Protein AF-A0A6C0I734-F1 (afdb_monomer)

pLDDT: mean 92.14, std 13.24, range [34.75, 98.94]

Sequence (461 aa):
MLVQGLLLLSFVYSVSAAFVYTEEALLDQVTELPGLQNSLSYNQFSGYIQLPGTKKNIHYWLVEAEQDADLKPLVFWTNGGPGCSGLIGFLTEQGPFRPTADGDIQLNPYAWNKVANMVFLEQPVGVGFSYSDVEDDYKIGDDQAAKDNLATIQGLIQKFPHFAKSNLYITSESYGGHYMPTLANEIVNYNDLEKDASLKLNFKGFAVGNPYTDYYSGVGAEMETYWGKQLLPKPLWDTYVANGCLNVEQQLNNSVCSTLILNFMRKIGNLNPYALDYPVCLSKQQMTMRNYIKSEQLLNDTLDIPYEPCEDEYSSNYLNRADVKAALHVHDDIVWEECSRTTKYELKDKMLPMEKYYKILLNSKTHPDMRILVYSGDDDSVCGTIGTQRWIYDLGFPLVQDWETWYVDGQTAGYISKFKTPFSGKSRFTFMTVHGAGHEVPTYKPKEALDLFEKYLSNTI

Mean predicted aligned error: 5.94 Å

Nearest PDB structures (foldseek):
  4cib-assembly1_A-2  TM=8.730E-01  e=5.732E-41  Homo sapiens
  6wia-assembly1_A-2  TM=8.635E-01  e=2.292E-41  Homo sapiens
  1ivy-assembly1_B  TM=8.157E-01  e=3.386E-40  Homo sapiens
  1cpy-assembly1_A  TM=7.779E-01  e=1.319E-27  Saccharomyces cerevisiae
  1ysc-assembly1_A  TM=7.672E-01  e=6.634E-28  Saccharomyces cerevisiae

Secondary structure (DSSP, 8-state):
---PPP------------PPPPHHHHHTB----TTB-SPPSS-EEEEEEEPTTSSEEEEEEEE--SS-GGGSPEEEEE--TTTB-HHHIIIIISSSEEE-TTS-EEE-TT-GGGTSEEEEE--STTSTT-EES-GGGGEE-HHHHHHHHHHHHHHHHHHSGGGGGSPEEEEEETTHHHHHHHHHHHHHHHHHH---TTTS--EEEEEEES---SHIIIIIHHHHHHHHTT-S-HHHHHHHHHTTTTSHHHHHH-HHHHHHHHHHHHHH-S--TT-TTSPPPPPHHHHHHHHHHHHTT-----------TTHHHHHHHHHTSHHHHHHTT--TT----SB-SS-EE-TTGGGS--HHHHHHHHT-SS-TT-EEEEEEETT-STT-HHHHHHHHHHT-PPEEEEEEEEEETTEEEEEEEEE--TT-SS--EEEEEETT--SSHHHHSHHHHHHHHHHHHHT--

Organism: NCBI:txid1070528

Solvent-accessible surface area (backbone atoms only — not comparable to full-atom values): 24317 Å² total; per-residue (Å²): 140,84,85,83,81,85,82,82,81,78,81,78,78,79,74,75,75,78,77,80,76,38,74,70,41,60,74,22,49,40,85,60,60,75,53,52,86,69,87,76,84,49,60,36,33,19,34,71,40,69,40,86,99,60,62,40,28,35,28,38,43,36,36,41,12,59,62,64,42,91,79,28,34,39,34,37,36,31,38,17,76,80,28,16,17,6,59,50,43,32,37,55,35,36,27,58,37,32,46,34,92,89,58,33,38,42,79,39,95,45,22,49,29,68,71,19,23,35,34,28,30,17,44,47,46,31,5,34,81,6,35,54,92,45,79,71,68,24,60,41,42,67,75,56,44,21,51,53,50,52,46,43,53,53,47,48,33,68,42,43,59,85,52,52,76,25,49,27,36,44,34,28,24,34,39,15,29,48,51,50,45,48,28,52,50,47,52,51,51,48,45,72,69,51,80,55,75,88,76,38,72,45,65,41,37,37,41,29,30,17,31,32,35,32,54,45,12,23,67,50,14,23,57,50,36,39,47,75,70,65,56,54,61,64,75,60,51,53,52,41,54,75,68,44,40,86,36,66,70,37,40,76,74,32,70,67,36,50,52,48,51,58,48,49,61,66,61,59,56,94,57,33,55,46,24,60,91,48,82,61,66,66,53,74,68,57,46,52,52,51,50,54,54,42,74,69,69,78,62,88,89,87,76,89,64,86,65,71,63,50,42,68,59,25,38,45,58,40,60,57,32,70,69,38,23,56,42,38,61,46,68,84,85,59,74,54,41,68,56,32,85,67,35,43,67,47,70,68,53,68,63,47,67,37,65,64,40,53,53,51,58,51,63,32,77,89,49,52,76,41,33,41,39,40,34,22,14,68,31,13,22,55,26,4,43,68,19,47,49,51,58,60,61,69,69,66,58,52,74,79,40,75,72,38,79,41,66,54,98,88,40,79,38,28,34,38,31,31,26,53,39,63,78,36,100,54,65,36,40,37,41,35,40,33,59,76,7,14,44,60,32,32,39,58,32,30,64,60,39,36,54,52,50,50,26,56,76,72,69,69,111

Foldseek 3Di:
DDDDDDDDDDPPPPPPPPDDFDPLQVVQWQCDFPQDPDDAQWTKGWDWQQQPPFQKTKIKIKTAASPPSLAAAEEEEEEPPPFFFLCCCQAQFANQWHFDPVLHIDGDPLHLSNGHTYMTIRDDAQRFLIHGPDLCSLEDELLVRLVRVVSVVLSVCVSVVSNLQHAYEYEYEENVLSNFLNNLLVLVVCQVPDPPPSSRHNYQAYEYELYLQAPCLFLLQLVVLCVVVVQDDPVLVVQLVVQVVNDPVSCVPPVSNVVSSVVSVVSSPPADLQFRVDDADDDPVRVVVVVVVVVVVPDDDPDPQPADHPSQVSSQVNCLDQVNCVSSVGDNPDRGDRGGPSRDYDPVNSRDGNLVSVLVSLQDLPNQSHAYEYEYECRHSRSHPVSVVVSVVVNPFAWPAPFDFDDDPNDGQWTKTFGDTPNYPGTRYMYTYGYSAGRSRSNRPVNSVSVVSNCVSVVVD

InterPro domains:
  IPR001563 Peptidase S10, serine carboxypeptidase [PF00450] (34-459)
  IPR001563 Peptidase S10, serine carboxypeptidase [PR00724] (108-120)
  IPR001563 Peptidase S10, serine carboxypeptidase [PR00724] (121-131)
  IPR001563 Peptidase S10, serine carboxypeptidase [PR00724] (156-181)
  IPR001563 Peptidase S10, serine carboxypeptidase [PR00724] (429-442)
  IPR001563 Peptidase S10, serine carboxypeptidase [PTHR11802] (31-446)
  IPR018202 Serine carboxypeptidase, serine active site [PS00131] (170-177)
  IPR029058 Alpha/Beta hydrolase fold [G3DSA:3.40.50.1820] (20-461)
  IPR029058 Alpha/Beta hydrolase fold [SSF53474] (30-460)

Radius of gyration: 23.58 Å; Cα contacts (8 Å, |Δi|>4): 906; chains: 1; bounding box: 50×63×88 Å

Structure (mmCIF, N/CA/C/O backbone):
data_AF-A0A6C0I734-F1
#
_entry.id   AF-A0A6C0I734-F1
#
loop_
_atom_site.group_PDB
_atom_site.id
_atom_site.type_symbol
_atom_site.label_atom_id
_atom_site.label_alt_id
_atom_site.label_comp_id
_atom_site.label_asym_id
_atom_site.label_entity_id
_atom_site.label_seq_id
_atom_site.pdbx_PDB_ins_code
_atom_site.Cartn_x
_atom_site.Cartn_y
_atom_site.Cartn_z
_atom_site.occupancy
_atom_site.B_iso_or_equiv
_atom_site.auth_seq_id
_atom_site.auth_comp_id
_atom_site.auth_asym_id
_atom_site.auth_atom_id
_atom_site.pdbx_PDB_model_num
ATOM 1 N N . MET A 1 1 ? 8.897 -43.564 57.608 1.00 38.6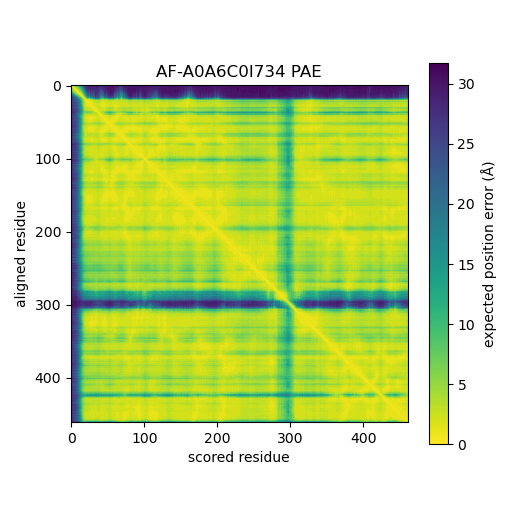6 1 MET A N 1
ATOM 2 C CA . MET A 1 1 ? 7.721 -42.680 57.456 1.00 38.66 1 MET A CA 1
ATOM 3 C C . MET A 1 1 ? 8.112 -41.542 56.530 1.00 38.66 1 MET A C 1
ATOM 5 O O . MET A 1 1 ? 8.775 -40.618 56.972 1.00 38.66 1 MET A O 1
ATOM 9 N N . LEU A 1 2 ? 7.799 -41.667 55.241 1.00 34.75 2 LEU A N 1
ATOM 10 C CA . LEU A 1 2 ? 8.012 -40.629 54.229 1.00 34.75 2 LEU A CA 1
ATOM 11 C C . LEU A 1 2 ? 6.636 -40.049 53.897 1.00 34.75 2 LEU A C 1
ATOM 13 O O . LEU A 1 2 ? 5.753 -40.780 53.458 1.00 34.75 2 LEU A O 1
ATOM 17 N N . VAL A 1 3 ? 6.449 -38.766 54.193 1.00 37.22 3 VAL A N 1
ATOM 18 C CA . VAL A 1 3 ? 5.222 -38.015 53.912 1.00 37.22 3 VAL A CA 1
ATOM 19 C C . VAL A 1 3 ? 5.320 -37.504 52.475 1.00 37.22 3 VAL A C 1
ATOM 21 O O . VAL A 1 3 ? 6.173 -36.674 52.179 1.00 37.22 3 VAL A O 1
ATOM 24 N N . GLN A 1 4 ? 4.479 -38.019 51.577 1.00 40.00 4 GLN A N 1
ATOM 25 C CA . GLN A 1 4 ? 4.274 -37.447 50.244 1.00 40.00 4 GLN A CA 1
ATOM 26 C C . GLN A 1 4 ? 3.215 -36.344 50.339 1.00 40.00 4 GLN A C 1
ATOM 28 O O . GLN A 1 4 ? 2.065 -36.609 50.683 1.00 40.00 4 GLN A O 1
ATOM 33 N N . GLY A 1 5 ? 3.616 -35.105 50.054 1.00 41.44 5 GLY A N 1
ATOM 34 C CA . GLY A 1 5 ? 2.700 -33.983 49.868 1.00 41.44 5 GLY A CA 1
ATOM 35 C C . GLY A 1 5 ? 2.094 -34.017 48.466 1.00 41.44 5 GLY A C 1
ATOM 36 O O . GLY A 1 5 ? 2.828 -34.049 47.480 1.00 41.44 5 GLY A O 1
ATOM 37 N N . LEU A 1 6 ? 0.762 -34.006 48.379 1.00 37.44 6 LEU A N 1
ATOM 38 C CA . LEU A 1 6 ? 0.040 -33.756 47.133 1.00 37.44 6 LEU A CA 1
ATOM 39 C C . LEU A 1 6 ? 0.101 -32.257 46.803 1.00 37.44 6 LEU A C 1
ATOM 41 O O . LEU A 1 6 ? -0.435 -31.431 47.540 1.00 37.44 6 LEU A O 1
ATOM 45 N N . LEU A 1 7 ? 0.719 -31.921 45.672 1.00 38.50 7 LEU A N 1
ATOM 46 C CA . LEU A 1 7 ? 0.584 -30.624 45.011 1.00 38.50 7 LEU A CA 1
ATOM 47 C C . LEU A 1 7 ? -0.707 -30.631 44.179 1.00 38.50 7 LEU A C 1
ATOM 49 O O . LEU A 1 7 ? -0.804 -31.331 43.174 1.00 38.50 7 LEU A O 1
ATOM 53 N N . LEU A 1 8 ? -1.701 -29.857 44.614 1.00 37.25 8 LEU A N 1
ATOM 54 C CA . LEU A 1 8 ? -2.894 -29.532 43.832 1.00 37.25 8 LEU A CA 1
ATOM 55 C C . LEU A 1 8 ? -2.518 -28.483 42.775 1.00 37.25 8 LEU A C 1
ATOM 57 O O . LEU A 1 8 ? -2.374 -27.303 43.085 1.00 37.25 8 LEU A O 1
ATOM 61 N N . LEU A 1 9 ? -2.346 -28.922 41.527 1.00 40.00 9 LEU A N 1
ATOM 62 C CA . LEU A 1 9 ? -2.275 -28.046 40.357 1.00 40.00 9 LEU A CA 1
ATOM 63 C C . LEU A 1 9 ? -3.680 -27.513 40.050 1.00 40.00 9 LEU A C 1
ATOM 65 O O . LEU A 1 9 ? -4.514 -28.209 39.474 1.00 40.00 9 LEU A O 1
ATOM 69 N N . SER A 1 10 ? -3.950 -26.274 40.454 1.00 36.06 10 SER A N 1
ATOM 70 C CA . SER A 1 10 ? -5.124 -25.525 40.009 1.00 36.06 10 SER A CA 1
ATOM 71 C C . SER A 1 10 ? -4.930 -25.097 38.550 1.00 36.06 10 SER A C 1
ATOM 73 O O . SER A 1 10 ? -4.195 -24.148 38.276 1.00 36.06 10 SER A O 1
ATOM 75 N N . PHE A 1 11 ? -5.583 -25.789 37.613 1.00 36.59 11 PHE A N 1
ATOM 76 C CA . PHE A 1 11 ? -5.737 -25.300 36.243 1.00 36.59 11 PHE A CA 1
ATOM 77 C C . PHE A 1 11 ? -6.728 -24.134 36.265 1.00 36.59 11 PHE A C 1
ATOM 79 O O . PHE A 1 11 ? -7.938 -24.331 36.370 1.00 36.59 11 PHE A O 1
ATOM 86 N N . VAL A 1 12 ? -6.209 -22.909 36.205 1.00 38.62 12 VAL A N 1
ATOM 87 C CA . VAL A 1 12 ? -7.024 -21.736 35.891 1.00 38.62 12 VAL A CA 1
ATOM 88 C C . VAL A 1 12 ? -7.250 -21.771 34.385 1.00 38.62 12 VAL A C 1
ATOM 90 O O . VAL A 1 12 ? -6.373 -21.398 33.613 1.00 38.62 12 VAL A O 1
ATOM 93 N N . TYR A 1 13 ? -8.412 -22.263 33.961 1.00 35.44 13 TYR A N 1
ATOM 94 C CA . TYR A 1 13 ? -8.896 -22.002 32.612 1.00 35.44 13 TYR A CA 1
ATOM 95 C C . TYR A 1 13 ? -9.220 -20.509 32.533 1.00 35.44 13 TYR A C 1
ATOM 97 O O . TYR A 1 13 ? -10.208 -20.052 33.109 1.00 35.44 13 TYR A O 1
ATOM 105 N N . SER A 1 14 ? -8.368 -19.731 31.864 1.00 36.34 14 SER A N 1
ATOM 106 C CA . SER A 1 14 ? -8.743 -18.394 31.418 1.00 36.34 14 SER A CA 1
ATOM 107 C C . SER A 1 14 ? -9.832 -18.564 30.364 1.00 36.34 14 SER A C 1
ATOM 109 O O . SER A 1 14 ? -9.554 -18.895 29.213 1.00 36.34 14 SER A O 1
ATOM 111 N N . VAL A 1 15 ? -11.086 -18.391 30.768 1.00 39.03 15 VAL A N 1
ATOM 112 C CA . VAL A 1 15 ? -12.175 -18.176 29.820 1.00 39.03 15 VAL A CA 1
ATOM 113 C C . VAL A 1 15 ? -11.885 -16.818 29.192 1.00 39.03 15 VAL A C 1
ATOM 115 O O . VAL A 1 15 ? -12.089 -15.793 29.841 1.00 39.03 15 VAL A O 1
ATOM 118 N N . SER A 1 16 ? -11.312 -16.809 27.983 1.00 42.66 16 SER A N 1
ATOM 119 C CA . SER A 1 16 ? -11.291 -15.596 27.169 1.00 42.66 16 SER A CA 1
ATOM 120 C C . SER A 1 16 ? -12.747 -15.177 27.020 1.00 42.66 16 SER A C 1
ATOM 122 O O . SER A 1 16 ? -13.571 -15.958 26.535 1.00 42.66 16 SER A O 1
ATOM 124 N N . ALA A 1 17 ? -13.101 -14.015 27.560 1.00 47.41 17 ALA A N 1
ATOM 125 C CA . ALA A 1 17 ? -14.420 -13.463 27.335 1.00 47.41 17 ALA A CA 1
ATOM 126 C C . ALA A 1 17 ? -14.483 -13.136 25.845 1.00 47.41 17 ALA A C 1
ATOM 128 O O . ALA A 1 17 ? -13.879 -12.155 25.425 1.00 47.41 17 ALA A O 1
ATOM 129 N N . ALA A 1 18 ? -15.159 -13.982 25.064 1.00 63.00 18 ALA A N 1
ATOM 130 C CA . ALA A 1 18 ? -15.467 -13.674 23.678 1.00 63.00 18 ALA A CA 1
ATOM 131 C C . ALA A 1 18 ? -16.141 -12.297 23.663 1.00 63.00 18 ALA A C 1
ATOM 133 O O . ALA A 1 18 ? -17.184 -12.096 24.295 1.00 63.00 18 ALA A O 1
ATOM 134 N N . PHE A 1 19 ? -15.478 -11.327 23.047 1.00 75.62 19 PHE A N 1
ATOM 135 C CA . PHE A 1 19 ? -16.025 -9.997 22.855 1.00 75.62 19 PHE A CA 1
ATOM 136 C C . PHE A 1 19 ? -17.285 -10.098 21.991 1.00 75.62 19 PHE A C 1
ATOM 138 O O . PHE A 1 19 ? -17.459 -11.021 21.197 1.00 75.62 19 PHE A O 1
ATOM 145 N N . VAL A 1 20 ? -18.202 -9.156 22.185 1.00 85.25 20 VAL A N 1
ATOM 146 C CA . VAL A 1 20 ? -19.471 -9.129 21.456 1.00 85.25 20 VAL A CA 1
ATOM 147 C C . VAL A 1 20 ? -19.349 -8.108 20.331 1.00 85.25 20 VAL A C 1
ATOM 149 O O . VAL A 1 20 ? -19.023 -6.946 20.583 1.00 85.25 20 VAL A O 1
ATOM 152 N N . TYR A 1 21 ? -19.597 -8.545 19.097 1.00 94.31 21 TYR A N 1
ATOM 153 C CA . TYR A 1 21 ? -19.709 -7.660 17.938 1.00 94.31 21 TYR A CA 1
ATOM 154 C C . TYR A 1 21 ? -20.909 -6.718 18.087 1.00 94.31 21 TYR A C 1
ATOM 156 O O . TYR A 1 21 ? -21.918 -7.066 18.703 1.00 94.31 21 TYR A O 1
ATOM 164 N N . THR A 1 22 ? -20.813 -5.518 17.517 1.00 96.00 22 THR A N 1
ATOM 165 C CA . THR A 1 22 ? -21.976 -4.626 17.421 1.00 96.00 22 THR A CA 1
ATOM 166 C C . THR A 1 22 ? -23.010 -5.215 16.460 1.00 96.00 22 THR A C 1
ATOM 168 O O . THR A 1 22 ? -22.676 -6.036 15.605 1.00 96.00 22 THR A O 1
ATOM 171 N N . GLU A 1 23 ? -24.269 -4.784 16.567 1.00 95.88 23 GLU A N 1
ATOM 172 C CA . GLU A 1 23 ? -25.304 -5.193 15.606 1.00 95.88 23 GLU A CA 1
ATOM 173 C C . GLU A 1 23 ? -24.920 -4.808 14.171 1.00 95.88 23 GLU A C 1
ATOM 175 O O . GLU A 1 23 ? -25.113 -5.599 13.257 1.00 95.88 23 GLU A O 1
ATOM 180 N N . GLU A 1 24 ? -24.308 -3.635 13.984 1.00 95.62 24 GLU A N 1
ATOM 181 C CA . GLU A 1 24 ? -23.842 -3.175 12.673 1.00 95.62 24 GLU A CA 1
ATOM 182 C C . GLU A 1 24 ? -22.706 -4.049 12.122 1.00 95.62 24 GLU A C 1
ATOM 184 O O . GLU A 1 24 ? -22.727 -4.402 10.950 1.00 95.62 24 GLU A O 1
ATOM 189 N N . ALA A 1 25 ? -21.751 -4.462 12.962 1.00 97.06 25 ALA A N 1
ATOM 190 C CA . ALA A 1 25 ? -20.703 -5.397 12.556 1.00 97.06 25 ALA A CA 1
ATOM 191 C C . ALA A 1 25 ? -21.273 -6.763 12.142 1.00 97.06 25 ALA A C 1
ATOM 193 O O . ALA A 1 25 ? -20.819 -7.346 11.166 1.00 97.06 25 ALA A O 1
ATOM 194 N N . LEU A 1 26 ? -22.280 -7.274 12.857 1.00 97.44 26 LEU A N 1
ATOM 195 C CA . LEU A 1 26 ? -22.899 -8.565 12.535 1.00 97.44 26 LEU A CA 1
ATOM 196 C C . LEU A 1 26 ? -23.646 -8.553 11.195 1.00 97.44 26 LEU A C 1
ATOM 198 O O . LEU A 1 26 ? -23.740 -9.598 10.557 1.00 97.44 26 LEU A O 1
ATOM 202 N N . LEU A 1 27 ? -24.152 -7.395 10.758 1.00 97.44 27 LEU A N 1
ATOM 203 C CA . LEU A 1 27 ? -24.758 -7.245 9.430 1.00 97.44 27 LEU A CA 1
ATOM 204 C C . LEU A 1 27 ? -23.732 -7.354 8.295 1.00 97.44 27 LEU A C 1
ATOM 206 O O . LEU A 1 27 ? -24.105 -7.749 7.197 1.00 97.44 27 LEU A O 1
ATOM 210 N N . ASP A 1 28 ? -22.463 -7.049 8.572 1.00 98.50 28 ASP A N 1
ATOM 211 C CA . ASP A 1 28 ? -21.374 -7.118 7.597 1.00 98.50 28 ASP A CA 1
ATOM 212 C C . ASP A 1 28 ? -20.695 -8.509 7.580 1.00 98.50 28 ASP A C 1
ATOM 214 O O . ASP A 1 28 ? -19.771 -8.735 6.798 1.00 98.50 28 ASP A O 1
ATOM 218 N N . GLN A 1 29 ? -21.093 -9.462 8.436 1.00 98.25 29 GLN A N 1
ATOM 219 C CA . GLN A 1 29 ? -20.392 -10.746 8.578 1.00 98.25 29 GLN A CA 1
ATOM 220 C C . GLN A 1 29 ? -20.538 -11.638 7.335 1.00 98.25 29 GLN A C 1
ATOM 222 O O . GLN A 1 29 ? -21.632 -12.086 6.993 1.00 98.25 29 GLN A O 1
ATOM 227 N N . VAL A 1 30 ? -19.412 -11.988 6.708 1.00 97.94 30 VAL A N 1
ATOM 228 C CA . VAL A 1 30 ? -19.375 -12.902 5.557 1.00 97.94 30 VAL A CA 1
ATOM 229 C C . VAL A 1 30 ? -19.305 -14.340 6.072 1.00 97.94 30 VAL A C 1
ATOM 231 O O . VAL A 1 30 ? -18.250 -14.824 6.486 1.00 97.94 30 VAL A O 1
ATOM 234 N N . THR A 1 31 ? -20.449 -15.023 6.081 1.00 93.56 31 THR A N 1
ATOM 235 C CA . THR A 1 31 ? -20.585 -16.386 6.635 1.00 93.56 31 THR A CA 1
ATOM 236 C C . THR A 1 31 ? -20.246 -17.487 5.634 1.00 93.56 31 THR A C 1
ATOM 238 O O . THR A 1 31 ? -19.701 -18.521 6.017 1.00 93.56 31 THR A O 1
ATOM 241 N N . GLU A 1 32 ? -20.514 -17.252 4.352 1.00 92.56 32 GLU A N 1
ATOM 242 C CA . GLU A 1 32 ? -20.191 -18.152 3.248 1.00 92.56 32 GLU A CA 1
ATOM 243 C C . GLU A 1 32 ? -19.574 -17.335 2.115 1.00 92.56 32 GLU A C 1
ATOM 245 O O . GLU A 1 32 ? -20.073 -16.267 1.767 1.00 92.56 32 GLU A O 1
ATOM 250 N N . LEU A 1 33 ? -18.483 -17.838 1.539 1.00 95.31 33 LEU A N 1
ATOM 251 C CA . LEU A 1 33 ? -17.788 -17.188 0.435 1.00 95.31 33 LEU A CA 1
ATOM 252 C C . LEU A 1 33 ? -17.817 -18.132 -0.782 1.00 95.31 33 LEU A C 1
ATOM 254 O O . LEU A 1 33 ? -17.285 -19.242 -0.685 1.00 95.31 33 LEU A O 1
ATOM 258 N N . PRO A 1 34 ? -18.472 -17.759 -1.901 1.00 96.44 34 PRO A N 1
ATOM 259 C CA . PRO A 1 34 ? -18.660 -18.664 -3.034 1.00 96.44 34 PRO A CA 1
ATOM 260 C C . PRO A 1 34 ? -17.343 -19.233 -3.577 1.00 96.44 34 PRO A C 1
ATOM 262 O O . PRO A 1 34 ? -16.377 -18.513 -3.766 1.00 96.44 34 PRO A O 1
ATOM 265 N N . GLY A 1 35 ? -17.298 -20.535 -3.862 1.00 94.69 35 GLY A N 1
ATOM 266 C CA . GLY A 1 35 ? -16.089 -21.193 -4.382 1.00 94.69 35 GLY A CA 1
ATOM 267 C C . GLY A 1 35 ? -15.038 -21.556 -3.325 1.00 94.69 35 GLY A C 1
ATOM 268 O O . GLY A 1 35 ? -14.073 -22.243 -3.655 1.00 94.69 35 GLY A O 1
ATOM 269 N N . LEU A 1 36 ? -15.222 -21.173 -2.054 1.00 94.44 36 LEU A N 1
ATOM 270 C CA . LEU A 1 36 ? -14.371 -21.644 -0.961 1.00 94.44 36 LEU A CA 1
ATOM 271 C C . LEU A 1 36 ? -14.778 -23.057 -0.527 1.00 94.44 36 LEU A C 1
ATOM 273 O O . LEU A 1 36 ? -15.881 -23.276 -0.030 1.00 94.44 36 LEU A O 1
ATOM 277 N N . GLN A 1 37 ? -13.861 -24.014 -0.657 1.00 88.75 37 GLN A N 1
ATOM 278 C CA . GLN A 1 37 ? -14.111 -25.413 -0.275 1.00 88.75 37 GLN A CA 1
ATOM 279 C C . GLN A 1 37 ? -13.811 -25.705 1.206 1.00 88.75 37 GLN A C 1
ATOM 281 O O . GLN A 1 37 ? -14.252 -26.715 1.756 1.00 88.75 37 GLN A O 1
ATOM 286 N N . ASN A 1 38 ? -13.036 -24.841 1.863 1.00 86.75 38 ASN A N 1
ATOM 287 C CA . ASN A 1 38 ? -12.543 -25.036 3.223 1.00 86.75 38 ASN A CA 1
ATOM 288 C C . ASN A 1 38 ? -13.337 -24.198 4.232 1.00 86.75 38 ASN A C 1
ATOM 290 O O . ASN A 1 38 ? -13.609 -23.025 4.000 1.00 86.75 38 ASN A O 1
ATOM 294 N N . SER A 1 39 ? -13.632 -24.762 5.404 1.00 88.06 39 SER A N 1
ATOM 295 C CA . SER A 1 39 ? -14.149 -23.975 6.529 1.00 88.06 39 SER A CA 1
ATOM 296 C C . SER A 1 39 ? -13.063 -23.061 7.100 1.00 88.06 39 SER A C 1
ATOM 298 O O . SER A 1 39 ? -11.932 -23.510 7.303 1.00 88.06 39 SER A O 1
ATOM 300 N N . LEU A 1 40 ? -13.420 -21.821 7.431 1.00 93.44 40 LEU A N 1
ATOM 301 C CA . LEU A 1 40 ? -12.522 -20.863 8.079 1.00 93.44 40 LEU A CA 1
ATOM 302 C C . LEU A 1 40 ? -12.545 -21.021 9.602 1.00 93.44 40 LEU A C 1
ATOM 304 O O . LEU A 1 40 ? -13.571 -21.360 10.188 1.00 93.44 40 LEU A O 1
ATOM 308 N N . SER A 1 41 ? -11.406 -20.760 10.243 1.00 91.81 41 SER A N 1
ATOM 309 C CA . SER A 1 41 ? -11.267 -20.762 11.707 1.00 91.81 41 SER A CA 1
ATOM 310 C C . SER A 1 41 ? -11.364 -19.367 12.333 1.00 91.81 41 SER A C 1
ATOM 312 O O . SER A 1 41 ? -11.151 -19.227 13.533 1.00 91.81 41 SER A O 1
ATOM 314 N N . TYR A 1 42 ? -11.641 -18.346 11.526 1.00 95.31 42 TYR A N 1
ATOM 315 C CA . TYR A 1 42 ? -11.670 -16.932 11.896 1.00 95.31 42 TYR A CA 1
ATOM 316 C C . TYR A 1 42 ? -12.850 -16.246 11.204 1.00 95.31 42 TYR A C 1
ATOM 318 O O . TYR A 1 42 ? -13.356 -16.749 10.196 1.00 95.31 42 TYR A O 1
ATOM 326 N N . ASN A 1 43 ? -13.288 -15.103 11.737 1.00 96.88 43 ASN A N 1
ATOM 327 C CA . ASN A 1 43 ? -14.370 -14.340 11.126 1.00 96.88 43 ASN A CA 1
ATOM 328 C C . ASN A 1 43 ? -13.847 -13.370 10.070 1.00 96.88 43 ASN A C 1
ATOM 330 O O . ASN A 1 43 ? -12.686 -12.951 10.067 1.00 96.88 43 ASN A O 1
ATOM 334 N N . GLN A 1 44 ? -14.757 -12.987 9.187 1.00 98.06 44 GLN A N 1
ATOM 335 C CA . GLN A 1 44 ? -14.538 -11.956 8.192 1.00 98.06 44 GLN A CA 1
ATOM 336 C C . GLN A 1 44 ? -15.802 -11.123 8.011 1.00 98.06 44 GLN A C 1
ATOM 338 O O . GLN A 1 44 ? -16.920 -11.611 8.193 1.00 98.06 44 GLN A O 1
ATOM 343 N N . PHE A 1 45 ? -15.599 -9.860 7.665 1.00 98.75 45 PHE A N 1
ATOM 344 C CA . PHE A 1 45 ? -16.645 -8.857 7.564 1.00 98.75 45 PHE A CA 1
ATOM 345 C C . PHE A 1 45 ? -16.403 -8.009 6.324 1.00 98.75 45 PHE A C 1
ATOM 347 O O . PHE A 1 45 ? -15.284 -7.552 6.102 1.00 98.75 45 PHE A O 1
ATOM 354 N N . SER A 1 46 ? -17.438 -7.804 5.524 1.00 98.88 46 SER A N 1
ATOM 355 C CA . SER A 1 46 ? -17.412 -6.960 4.337 1.00 98.88 46 SER A CA 1
ATOM 356 C C . SER A 1 46 ? -18.637 -6.064 4.352 1.00 98.88 46 SER A C 1
ATOM 358 O O . SER A 1 46 ? -19.756 -6.540 4.542 1.00 98.88 46 SER A O 1
ATOM 360 N N . GLY A 1 47 ? -18.413 -4.771 4.161 1.00 98.56 47 GLY A N 1
ATOM 361 C CA . GLY A 1 47 ? -19.469 -3.773 4.170 1.00 98.56 47 GLY A CA 1
ATOM 362 C C . GLY A 1 47 ? -18.913 -2.376 3.948 1.00 98.56 47 GLY A C 1
ATOM 363 O O . GLY A 1 47 ? -17.839 -2.198 3.371 1.00 98.56 47 GLY A O 1
ATOM 364 N N . TYR A 1 48 ? -19.642 -1.370 4.423 1.00 98.75 48 TYR A N 1
ATOM 365 C CA . TYR A 1 48 ? -19.310 0.033 4.190 1.00 98.75 48 TYR A CA 1
ATOM 366 C C . TYR A 1 48 ? -19.103 0.807 5.490 1.00 98.75 48 TYR A C 1
ATOM 368 O O . TYR A 1 48 ? -19.784 0.578 6.493 1.00 98.75 48 TYR A O 1
ATOM 376 N N . ILE A 1 49 ? -18.195 1.782 5.446 1.00 98.69 49 ILE A N 1
ATOM 377 C CA . ILE A 1 49 ? -18.100 2.873 6.415 1.00 98.69 49 ILE A CA 1
ATOM 378 C C . ILE A 1 49 ? -18.565 4.156 5.724 1.00 98.69 49 ILE A C 1
ATOM 380 O O . ILE A 1 49 ? -17.911 4.659 4.807 1.00 98.69 49 ILE A O 1
ATOM 384 N N . GLN A 1 50 ? -19.708 4.691 6.154 1.00 98.00 50 GLN A N 1
ATOM 385 C CA . GLN A 1 50 ? -20.190 5.986 5.680 1.00 98.00 50 GLN A CA 1
ATOM 386 C C . GLN A 1 50 ? -19.429 7.115 6.380 1.00 98.00 50 GLN A C 1
ATOM 388 O O . GLN A 1 50 ? -19.438 7.208 7.609 1.00 98.00 50 GLN A O 1
ATOM 393 N N . LEU A 1 51 ? -18.795 8.001 5.610 1.00 97.94 51 LEU A N 1
ATOM 394 C CA . LEU A 1 51 ? -17.985 9.072 6.190 1.00 97.94 51 LEU A CA 1
ATOM 395 C C . LEU A 1 51 ? -18.877 10.200 6.737 1.00 97.94 51 LEU A C 1
ATOM 397 O O . LEU A 1 51 ? -19.701 10.743 5.984 1.00 97.94 51 LEU A O 1
ATOM 401 N N . PRO A 1 52 ? -18.716 10.598 8.017 1.00 95.50 52 PRO A N 1
ATOM 402 C CA . PRO A 1 52 ? -19.597 11.562 8.669 1.00 95.50 52 PRO A CA 1
ATOM 403 C C . PRO A 1 52 ? -19.749 12.874 7.894 1.00 95.50 52 PRO A C 1
ATOM 405 O O . PRO A 1 52 ? -18.771 13.511 7.513 1.00 95.50 52 PRO A O 1
ATOM 408 N N . GLY A 1 53 ? -20.997 13.307 7.691 1.00 94.25 53 GLY A N 1
ATOM 409 C CA . GLY A 1 53 ? -21.303 14.568 7.006 1.00 94.25 53 GLY A CA 1
ATOM 410 C C . GLY A 1 53 ? -21.125 14.542 5.484 1.00 94.25 53 GLY A C 1
ATOM 411 O O . GLY A 1 53 ? -21.253 15.590 4.855 1.00 94.25 53 GLY A O 1
ATOM 412 N N . THR A 1 54 ? -20.872 13.374 4.887 1.00 95.69 54 THR A N 1
ATOM 413 C CA . THR A 1 54 ? -20.723 13.201 3.433 1.00 95.69 54 THR A CA 1
ATOM 414 C C . THR A 1 54 ? -21.699 12.149 2.889 1.00 95.69 54 THR A C 1
ATOM 416 O O . THR A 1 54 ? -22.506 11.590 3.636 1.00 95.69 54 THR A O 1
ATOM 419 N N . LYS A 1 55 ? -21.642 11.888 1.577 1.00 97.19 55 LYS A N 1
ATOM 420 C CA . LYS A 1 55 ? -22.324 10.756 0.927 1.00 97.19 55 LYS A CA 1
ATOM 421 C C . LYS A 1 55 ? -21.367 9.635 0.524 1.00 97.19 55 LYS A C 1
ATOM 423 O O . LYS A 1 55 ? -21.789 8.688 -0.128 1.00 97.19 55 LYS A O 1
ATOM 428 N N . LYS A 1 56 ? -20.107 9.724 0.955 1.00 98.44 56 LYS A N 1
ATOM 429 C CA . LYS A 1 56 ? -19.061 8.745 0.677 1.00 98.44 56 LYS A CA 1
ATOM 430 C C . LYS A 1 56 ? -19.265 7.507 1.544 1.00 98.44 56 LYS A C 1
ATOM 432 O O . LYS A 1 56 ? -19.348 7.617 2.768 1.00 98.44 56 LYS A O 1
ATOM 437 N N . ASN A 1 57 ? -19.297 6.346 0.906 1.00 98.62 57 ASN A N 1
ATOM 438 C CA . ASN A 1 57 ? -19.320 5.038 1.544 1.00 98.62 57 ASN A CA 1
ATOM 439 C C . ASN A 1 57 ? -18.057 4.297 1.101 1.00 98.62 57 ASN A C 1
ATOM 441 O O . ASN A 1 57 ? -17.897 4.000 -0.084 1.00 98.62 57 ASN A O 1
ATOM 445 N N . ILE A 1 58 ? -17.148 4.052 2.044 1.00 98.81 58 ILE A N 1
ATOM 446 C CA . ILE A 1 58 ? -15.883 3.361 1.787 1.00 98.81 58 ILE A CA 1
ATOM 447 C C . ILE A 1 58 ? -16.072 1.880 2.096 1.00 98.81 58 ILE A C 1
ATOM 449 O O . ILE A 1 58 ? -16.423 1.530 3.224 1.00 98.81 58 ILE A O 1
ATOM 453 N N . HIS A 1 59 ? -15.887 1.030 1.090 1.00 98.88 59 HIS A N 1
ATOM 454 C CA . HIS A 1 59 ? -15.902 -0.418 1.237 1.00 98.88 59 HIS A CA 1
ATOM 455 C C . HIS A 1 59 ? -14.666 -0.885 2.008 1.00 98.88 59 HIS A C 1
ATOM 457 O O . HIS A 1 59 ? -13.553 -0.380 1.815 1.00 98.88 59 HIS A O 1
ATOM 463 N N . TYR A 1 60 ? -14.886 -1.844 2.903 1.00 98.88 60 TYR A N 1
ATOM 464 C CA . TYR A 1 60 ? -13.831 -2.552 3.607 1.00 98.88 60 TYR A CA 1
ATOM 465 C C . TYR A 1 60 ? -14.094 -4.056 3.572 1.00 98.88 60 TYR A C 1
ATOM 467 O O . TYR A 1 60 ? -15.244 -4.495 3.619 1.00 98.88 60 TYR A O 1
ATOM 475 N N . TRP A 1 61 ? -13.015 -4.835 3.591 1.00 98.88 61 TRP A N 1
ATOM 476 C CA . TRP A 1 61 ? -13.051 -6.258 3.912 1.00 98.88 61 TRP A CA 1
ATOM 477 C C . TRP A 1 61 ? -12.072 -6.542 5.053 1.00 98.88 61 TRP A C 1
ATOM 479 O O . TRP A 1 61 ? -10.853 -6.463 4.897 1.00 98.88 61 TRP A O 1
ATOM 489 N N . LEU A 1 62 ? -12.618 -6.824 6.235 1.00 98.88 62 LEU A N 1
ATOM 490 C CA . LEU A 1 62 ? -11.885 -7.230 7.429 1.00 98.88 62 LEU A CA 1
ATOM 491 C C . LEU A 1 62 ? -11.790 -8.758 7.485 1.00 98.88 62 LEU A C 1
ATOM 493 O O . LEU A 1 62 ? -12.806 -9.444 7.412 1.00 98.88 62 LEU A O 1
ATOM 497 N N . VAL A 1 63 ? -10.585 -9.280 7.698 1.00 98.56 63 VAL A N 1
ATOM 498 C CA . VAL A 1 63 ? -10.335 -10.678 8.073 1.00 98.56 63 VAL A CA 1
ATOM 499 C C . VAL A 1 63 ? -9.606 -10.698 9.411 1.00 98.56 63 VAL A C 1
ATOM 501 O O . VAL A 1 63 ? -8.556 -10.072 9.584 1.00 98.56 63 VAL A O 1
ATOM 504 N N . GLU A 1 64 ? -10.191 -11.378 10.390 1.00 98.50 64 GLU A N 1
ATOM 505 C CA . GLU A 1 64 ? -9.584 -11.502 11.711 1.00 98.50 64 GLU A CA 1
ATOM 506 C C . GLU A 1 64 ? -8.340 -12.388 11.669 1.00 98.50 64 GLU A C 1
ATOM 508 O O . GLU A 1 64 ? -8.132 -13.192 10.749 1.00 98.50 64 GLU A O 1
ATOM 513 N N . ALA A 1 65 ? -7.501 -12.234 12.693 1.00 98.25 65 ALA A N 1
ATOM 514 C CA . ALA A 1 65 ? -6.334 -13.076 12.821 1.00 98.25 65 ALA A CA 1
ATOM 515 C C . ALA A 1 65 ? -6.737 -14.546 13.018 1.00 98.25 65 ALA A C 1
ATOM 517 O O . ALA A 1 65 ? -7.671 -14.838 13.765 1.00 98.25 65 ALA A O 1
ATOM 518 N N . GLU A 1 66 ? -5.994 -15.482 12.419 1.00 96.00 66 GLU A N 1
ATOM 519 C CA . GLU A 1 66 ? -6.307 -16.921 12.511 1.00 96.00 66 GLU A CA 1
ATOM 520 C C . GLU A 1 66 ? -6.335 -17.448 13.956 1.00 96.00 66 GLU A C 1
ATOM 522 O O . GLU A 1 66 ? -7.000 -18.446 14.242 1.00 96.00 66 GLU A O 1
ATOM 527 N N . GLN A 1 67 ? -5.578 -16.808 14.854 1.00 94.19 67 GLN A N 1
ATOM 528 C CA . GLN A 1 67 ? -5.454 -17.172 16.263 1.00 94.19 67 GLN A CA 1
ATOM 529 C C . GLN A 1 67 ? -5.394 -15.921 17.140 1.00 94.19 67 GLN A C 1
ATOM 531 O O . GLN A 1 67 ? -4.684 -14.963 16.823 1.00 94.19 67 GLN A O 1
ATOM 536 N N . ASP A 1 68 ? -6.090 -15.980 18.278 1.00 93.62 68 ASP A N 1
ATOM 537 C CA . ASP A 1 68 ? -6.091 -14.952 19.322 1.00 93.62 68 ASP A CA 1
ATOM 538 C C . ASP A 1 68 ? -6.361 -13.533 18.787 1.00 93.62 68 ASP A C 1
ATOM 540 O O . ASP A 1 68 ? -5.665 -12.594 19.171 1.00 93.62 68 ASP A O 1
ATOM 544 N N . ALA A 1 69 ? -7.352 -13.373 17.897 1.00 95.06 69 ALA A N 1
ATOM 545 C CA . ALA A 1 69 ? -7.676 -12.113 17.210 1.00 95.06 69 ALA A CA 1
ATOM 546 C C . ALA A 1 69 ? -7.694 -10.881 18.138 1.00 95.06 69 ALA A C 1
ATOM 548 O O . ALA A 1 69 ? -7.106 -9.852 17.807 1.00 95.06 69 ALA A O 1
ATOM 549 N N . ASP A 1 70 ? -8.238 -11.019 19.350 1.00 91.94 70 ASP A N 1
ATOM 550 C CA . ASP A 1 70 ? -8.262 -9.983 20.398 1.00 91.94 70 ASP A CA 1
ATOM 551 C C . ASP A 1 70 ? -6.899 -9.434 20.826 1.00 91.94 70 ASP A C 1
ATOM 553 O O . ASP A 1 70 ? -6.782 -8.306 21.307 1.00 91.94 70 ASP A O 1
ATOM 557 N N . LEU A 1 71 ? -5.859 -10.255 20.716 1.00 94.69 71 LEU A N 1
ATOM 558 C CA . LEU A 1 71 ? -4.503 -9.929 21.147 1.00 94.69 71 LEU A CA 1
ATOM 559 C C . LEU A 1 71 ? -3.630 -9.453 19.984 1.00 94.69 71 LEU A C 1
ATOM 561 O O . LEU A 1 71 ? -2.493 -9.025 20.204 1.00 94.69 71 LEU A O 1
ATOM 565 N N . LYS A 1 72 ? -4.132 -9.544 18.748 1.00 97.75 72 LYS A N 1
ATOM 566 C CA . LYS A 1 72 ? -3.372 -9.229 17.540 1.00 97.75 72 LYS A CA 1
ATOM 567 C C . LYS A 1 72 ? -3.539 -7.761 17.125 1.00 97.75 72 LYS A C 1
ATOM 569 O O . LYS A 1 72 ? -4.550 -7.125 17.438 1.00 97.75 72 LYS A O 1
ATOM 574 N N . PRO A 1 73 ? -2.539 -7.183 16.432 1.00 98.56 73 PRO A N 1
ATOM 575 C CA . PRO A 1 73 ? -2.643 -5.834 15.882 1.00 98.56 73 PRO A CA 1
ATOM 576 C C . PRO A 1 73 ? -3.827 -5.686 14.921 1.00 98.56 73 PRO A C 1
ATOM 578 O O . PRO A 1 73 ? -4.224 -6.655 14.276 1.00 98.56 73 PRO A O 1
ATOM 581 N N . LEU A 1 74 ? -4.348 -4.464 14.804 1.00 98.88 74 LEU A N 1
ATOM 582 C CA . LEU A 1 74 ? -5.253 -4.069 13.729 1.00 98.88 74 LEU A CA 1
ATOM 583 C C . LEU A 1 74 ? -4.421 -3.384 12.645 1.00 98.88 74 LEU A C 1
ATOM 585 O O . LEU A 1 74 ? -3.738 -2.394 12.918 1.00 98.88 74 LEU A O 1
ATOM 589 N N . VAL A 1 75 ? -4.457 -3.916 11.430 1.00 98.94 75 VAL A N 1
ATOM 590 C CA . VAL A 1 75 ? -3.615 -3.457 10.328 1.00 98.94 75 VAL A CA 1
ATOM 591 C C . VAL A 1 75 ? -4.488 -3.142 9.129 1.00 98.94 75 VAL A C 1
ATOM 593 O O . VAL A 1 75 ? -5.203 -4.001 8.626 1.00 98.94 75 VAL A O 1
ATOM 596 N N . PHE A 1 76 ? -4.419 -1.900 8.667 1.00 98.94 76 PHE A N 1
ATOM 597 C CA . PHE A 1 76 ? -5.098 -1.477 7.450 1.00 98.94 76 PHE A CA 1
ATOM 598 C C . PHE A 1 76 ? -4.182 -1.664 6.248 1.00 98.94 76 PHE A C 1
ATOM 600 O O . PHE A 1 76 ? -3.004 -1.315 6.318 1.00 98.94 76 PHE A O 1
ATOM 607 N N . TRP A 1 77 ? -4.733 -2.166 5.150 1.00 98.88 77 TRP A N 1
ATOM 608 C CA . TRP A 1 77 ? -4.086 -2.258 3.850 1.00 98.88 77 TRP A CA 1
ATOM 609 C C . TRP A 1 77 ? -4.861 -1.459 2.804 1.00 98.88 77 TRP A C 1
ATOM 611 O O . TRP A 1 77 ? -6.089 -1.541 2.731 1.00 98.88 77 TRP A O 1
ATOM 621 N N . THR A 1 78 ? -4.137 -0.734 1.957 1.00 98.19 78 THR A N 1
ATOM 622 C CA . THR A 1 78 ? -4.666 -0.181 0.704 1.00 98.19 78 THR A CA 1
ATOM 623 C C . THR A 1 78 ? -3.657 -0.431 -0.407 1.00 98.19 78 THR A C 1
ATOM 625 O O . THR A 1 78 ? -2.459 -0.280 -0.174 1.00 98.19 78 THR A O 1
ATOM 628 N N . ASN A 1 79 ? -4.104 -0.702 -1.630 1.00 98.25 79 ASN A N 1
ATOM 629 C CA . ASN A 1 79 ? -3.221 -0.595 -2.793 1.00 98.25 79 ASN A CA 1
ATOM 630 C C . ASN A 1 79 ? -3.036 0.885 -3.188 1.00 98.25 79 ASN A C 1
ATOM 632 O O . ASN A 1 79 ? -3.567 1.799 -2.539 1.00 98.25 79 ASN A O 1
ATOM 636 N N . GLY A 1 80 ? -2.214 1.114 -4.215 1.00 96.12 80 GLY A N 1
ATOM 637 C CA . GLY A 1 80 ? -1.843 2.436 -4.714 1.00 96.12 80 GLY A CA 1
ATOM 638 C C . GLY A 1 80 ? -2.687 2.926 -5.899 1.00 96.12 80 GLY A C 1
ATOM 639 O O . GLY A 1 80 ? -3.874 3.227 -5.772 1.00 96.12 80 GLY A O 1
ATOM 640 N N . GLY A 1 81 ? -2.034 3.094 -7.054 1.00 93.94 81 GLY A N 1
ATOM 641 C CA . GLY A 1 81 ? -2.616 3.629 -8.290 1.00 93.94 81 GLY A CA 1
ATOM 642 C C . GLY A 1 81 ? -2.097 5.022 -8.671 1.00 93.94 81 GLY A C 1
ATOM 643 O O . GLY A 1 81 ? -1.150 5.115 -9.455 1.00 93.94 81 GLY A O 1
ATOM 644 N N . PRO A 1 82 ? -2.682 6.135 -8.179 1.00 93.38 82 PRO A N 1
ATOM 645 C CA . PRO A 1 82 ? -3.786 6.239 -7.224 1.00 93.38 82 PRO A CA 1
ATOM 646 C C . PRO A 1 82 ? -5.114 5.721 -7.776 1.00 93.38 82 PRO A C 1
ATOM 648 O O . PRO A 1 82 ? -5.373 5.840 -8.974 1.00 93.38 82 PRO A O 1
ATOM 651 N N . GLY A 1 83 ? -5.979 5.236 -6.886 1.00 95.25 83 GLY A N 1
ATOM 652 C CA . GLY A 1 83 ? -7.326 4.789 -7.238 1.00 95.25 83 GLY A CA 1
ATOM 653 C C . GLY A 1 83 ? -7.457 3.292 -7.511 1.00 95.25 83 GLY A C 1
ATOM 654 O O . GLY A 1 83 ? -8.441 2.898 -8.131 1.00 95.25 83 GLY A O 1
ATOM 655 N N . CYS A 1 84 ? -6.493 2.476 -7.087 1.00 97.69 84 CYS A N 1
ATOM 656 C CA . CYS A 1 84 ? -6.572 1.022 -7.196 1.00 97.69 84 CYS A CA 1
ATOM 657 C C . CYS A 1 84 ? -7.091 0.391 -5.900 1.00 97.69 84 CYS A C 1
ATOM 659 O O . CYS A 1 84 ? -6.833 0.878 -4.799 1.00 97.69 84 CYS A O 1
ATOM 661 N N . SER A 1 85 ? -7.880 -0.667 -6.047 1.00 98.44 85 SER A N 1
ATOM 662 C CA . SER A 1 85 ? -8.595 -1.323 -4.959 1.00 98.44 85 SER A CA 1
ATOM 663 C C . SER A 1 85 ? -7.654 -2.053 -4.003 1.00 98.44 85 SER A C 1
ATOM 665 O O . SER A 1 85 ? -6.790 -2.811 -4.430 1.00 98.44 85 SER A O 1
ATOM 667 N N . GLY A 1 86 ? -7.885 -1.913 -2.692 1.00 98.00 86 GLY A N 1
ATOM 668 C CA . GLY A 1 86 ? -7.235 -2.748 -1.677 1.00 98.00 86 GLY A CA 1
ATOM 669 C C . GLY A 1 86 ? -7.554 -4.242 -1.799 1.00 98.00 86 GLY A C 1
ATOM 670 O O . GLY A 1 86 ? -6.859 -5.060 -1.200 1.00 98.00 86 GLY A O 1
ATOM 671 N N . LEU A 1 87 ? -8.585 -4.620 -2.563 1.00 98.56 87 LEU A N 1
ATOM 672 C CA . LEU A 1 87 ? -8.921 -6.020 -2.813 1.00 98.56 87 LEU A CA 1
ATOM 673 C C . LEU A 1 87 ? -7.988 -6.697 -3.823 1.00 98.56 87 LEU A C 1
ATOM 675 O O . LEU A 1 87 ? -7.992 -7.924 -3.903 1.00 98.56 87 LEU A O 1
ATOM 679 N N . ILE A 1 88 ? -7.141 -5.933 -4.518 1.00 96.31 88 ILE A N 1
ATOM 680 C CA . ILE A 1 88 ? -6.001 -6.482 -5.263 1.00 96.31 88 ILE A CA 1
ATOM 681 C C . ILE A 1 88 ? -5.064 -7.164 -4.271 1.00 96.31 88 ILE A C 1
ATOM 683 O O . ILE A 1 88 ? -4.854 -8.373 -4.360 1.00 96.31 88 ILE A O 1
ATOM 687 N N . GLY A 1 89 ? -4.631 -6.437 -3.236 1.00 97.00 89 GLY A N 1
ATOM 688 C CA . GLY A 1 89 ? -3.807 -7.002 -2.171 1.00 97.00 89 GLY A CA 1
ATOM 689 C C . GLY A 1 89 ? -4.479 -8.113 -1.384 1.00 97.00 89 GLY A C 1
ATOM 690 O O . GLY A 1 89 ? -3.821 -9.035 -0.895 1.00 97.00 89 GLY A O 1
ATOM 691 N N . PHE A 1 90 ? -5.807 -8.079 -1.306 1.00 98.38 90 PHE A N 1
ATOM 692 C CA . PHE A 1 90 ? -6.575 -9.163 -0.715 1.00 98.38 90 PHE A CA 1
ATOM 693 C C . PHE A 1 90 ? -6.509 -10.451 -1.554 1.00 98.38 90 PHE A C 1
ATOM 695 O O . PHE A 1 90 ? -6.216 -11.513 -1.009 1.00 98.38 90 PHE A O 1
ATOM 702 N N . LEU A 1 91 ? -6.785 -10.385 -2.859 1.00 97.31 91 LEU A N 1
ATOM 703 C CA . LEU A 1 91 ? -6.945 -11.582 -3.693 1.00 97.31 91 LEU A CA 1
ATOM 704 C C . LEU A 1 91 ? -5.663 -12.054 -4.377 1.00 97.31 91 LEU A C 1
ATOM 706 O O . LEU A 1 91 ? -5.583 -13.227 -4.719 1.00 97.31 91 LEU A O 1
ATOM 710 N N . THR A 1 92 ? -4.669 -11.188 -4.555 1.00 95.31 92 THR A N 1
ATOM 711 C CA . THR A 1 92 ? -3.474 -11.485 -5.371 1.00 95.31 92 THR A CA 1
ATOM 712 C C . THR A 1 92 ? -2.164 -11.375 -4.595 1.00 95.31 92 THR A C 1
ATOM 714 O O . THR A 1 92 ? -1.170 -11.960 -5.006 1.00 95.31 92 THR A O 1
ATOM 717 N N . GLU A 1 93 ? -2.172 -10.763 -3.399 1.00 97.81 93 GLU A N 1
ATOM 718 C CA . GLU A 1 93 ? -0.950 -10.526 -2.617 1.00 97.81 93 GLU A CA 1
ATOM 719 C C . GLU A 1 93 ? -0.950 -11.215 -1.229 1.00 97.81 93 GLU A C 1
ATOM 721 O O . GLU A 1 93 ? -0.531 -12.366 -1.108 1.00 97.81 93 GLU A O 1
ATOM 726 N N . GLN A 1 94 ? -1.462 -10.592 -0.166 1.00 98.19 94 GLN A N 1
ATOM 727 C CA . GLN A 1 94 ? -1.342 -11.078 1.223 1.00 98.19 94 GLN A CA 1
ATOM 728 C C . GLN A 1 94 ? -2.660 -11.424 1.917 1.00 98.19 94 GLN A C 1
ATOM 730 O O . GLN A 1 94 ? -2.651 -11.781 3.103 1.00 98.19 94 GLN A O 1
ATOM 735 N N . GLY A 1 95 ? -3.801 -11.305 1.240 1.00 98.19 95 GLY A N 1
ATOM 736 C CA . GLY A 1 95 ? -5.054 -11.784 1.811 1.00 98.19 95 GLY A CA 1
ATOM 737 C C . GLY A 1 95 ? -5.118 -13.315 1.889 1.00 98.19 95 GLY A C 1
ATOM 738 O O . GLY A 1 95 ? -4.248 -14.026 1.373 1.00 98.19 95 GLY A O 1
ATOM 739 N N . PRO A 1 96 ? -6.135 -13.845 2.585 1.00 97.19 96 PRO A N 1
ATOM 740 C CA . PRO A 1 96 ? -6.253 -15.272 2.870 1.00 97.19 96 PRO A CA 1
ATOM 741 C C . PRO A 1 96 ? -6.652 -16.129 1.675 1.00 97.19 96 PRO A C 1
ATOM 743 O O . PRO A 1 96 ? -6.598 -17.355 1.785 1.00 97.19 96 PRO A O 1
ATOM 746 N N . PHE A 1 97 ? -7.057 -15.520 0.559 1.00 95.69 97 PHE A N 1
ATOM 747 C CA . PHE A 1 97 ? -7.630 -16.227 -0.577 1.00 95.69 97 PHE A CA 1
ATOM 748 C C . PHE A 1 97 ? -6.909 -15.882 -1.878 1.00 95.69 97 PHE A C 1
ATOM 750 O O . PHE A 1 97 ? -6.465 -14.754 -2.069 1.00 95.69 97 PHE A O 1
ATOM 757 N N . ARG A 1 98 ? -6.833 -16.867 -2.773 1.00 93.44 98 ARG A N 1
ATOM 758 C CA . ARG A 1 98 ? -6.377 -16.732 -4.157 1.00 93.44 98 ARG A CA 1
ATOM 759 C C . ARG A 1 98 ? -7.471 -17.211 -5.106 1.00 93.44 98 ARG A C 1
ATOM 761 O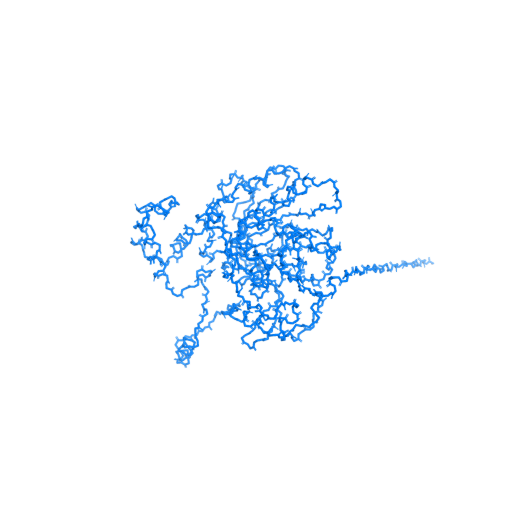 O . ARG A 1 98 ? -7.895 -18.361 -4.965 1.00 93.44 98 ARG A O 1
ATOM 768 N N . PRO A 1 99 ? -7.954 -16.386 -6.043 1.00 92.25 99 PRO A N 1
ATOM 769 C CA . PRO A 1 99 ? -8.884 -16.835 -7.062 1.00 92.25 99 PRO A CA 1
ATOM 770 C C . PRO A 1 99 ? -8.176 -17.708 -8.092 1.00 92.25 99 PRO A C 1
ATOM 772 O O . PRO A 1 99 ? -6.999 -17.541 -8.397 1.00 92.25 99 PRO A O 1
ATOM 775 N N . THR A 1 100 ? -8.924 -18.658 -8.631 1.00 88.56 100 THR A N 1
ATOM 776 C CA . THR A 1 100 ? -8.455 -19.606 -9.640 1.00 88.56 100 THR A CA 1
ATOM 777 C C . THR A 1 100 ? -9.127 -19.325 -10.980 1.00 88.56 100 THR A C 1
ATOM 779 O O . THR A 1 100 ? -10.203 -18.723 -11.039 1.00 88.56 100 THR A O 1
ATOM 782 N N . ALA A 1 101 ? -8.529 -19.812 -12.068 1.00 86.69 101 ALA A N 1
ATOM 783 C CA . ALA A 1 101 ? -9.077 -19.661 -13.417 1.00 86.69 101 ALA A CA 1
ATOM 784 C C . ALA A 1 101 ? -10.496 -20.248 -13.579 1.00 86.69 101 ALA A C 1
ATOM 786 O O . ALA A 1 101 ? -11.264 -19.780 -14.420 1.00 86.69 101 ALA A O 1
ATOM 787 N N . ASP A 1 102 ? -10.852 -21.248 -12.767 1.00 87.06 102 ASP A N 1
ATOM 788 C CA . ASP A 1 102 ? -12.162 -21.910 -12.787 1.00 87.06 102 ASP A CA 1
ATOM 789 C C . ASP A 1 102 ? -13.246 -21.123 -12.025 1.00 87.06 102 ASP A C 1
ATOM 791 O O . ASP A 1 102 ? -14.421 -21.495 -12.038 1.00 87.06 102 ASP A O 1
ATOM 795 N N . GLY A 1 103 ? -12.872 -20.006 -11.391 1.00 85.25 103 GLY A N 1
ATOM 796 C CA . GLY A 1 103 ? -13.770 -19.150 -10.620 1.00 85.25 103 GLY A CA 1
ATOM 797 C C . GLY A 1 103 ? -13.934 -19.561 -9.155 1.00 85.25 103 GLY A C 1
ATOM 798 O O . GLY A 1 103 ? -14.715 -18.924 -8.453 1.00 85.25 103 GLY A O 1
ATOM 799 N N . ASP A 1 104 ? -13.210 -20.576 -8.681 1.00 91.25 104 ASP A N 1
ATOM 800 C CA . ASP A 1 104 ? -13.114 -20.931 -7.259 1.00 91.25 104 ASP A CA 1
ATOM 801 C C . ASP A 1 104 ? -12.036 -20.102 -6.541 1.00 91.25 104 ASP A C 1
ATOM 803 O O . ASP A 1 104 ? -11.229 -19.429 -7.189 1.00 91.25 104 ASP A O 1
ATOM 807 N N . ILE A 1 105 ? -11.985 -20.185 -5.206 1.00 93.56 105 ILE A N 1
ATOM 808 C CA . ILE A 1 105 ? -10.936 -19.568 -4.382 1.00 93.56 105 ILE A CA 1
ATOM 809 C C . ILE A 1 105 ? -10.242 -20.599 -3.484 1.00 93.56 105 ILE A C 1
ATOM 811 O O . ILE A 1 105 ? -10.874 -21.480 -2.900 1.00 93.56 105 ILE A O 1
ATOM 815 N N . GLN A 1 106 ? -8.924 -20.469 -3.349 1.00 93.44 106 GLN A N 1
ATOM 816 C CA . GLN A 1 106 ? -8.075 -21.331 -2.522 1.00 93.44 106 GLN A CA 1
ATOM 817 C C . GLN A 1 106 ? -7.408 -20.546 -1.390 1.00 93.44 106 GLN A C 1
ATOM 819 O O . GLN A 1 106 ? -7.252 -19.331 -1.477 1.00 93.44 106 GLN A O 1
ATOM 824 N N . LEU A 1 107 ? -6.994 -21.237 -0.325 1.00 94.81 107 LEU A N 1
ATOM 825 C CA . LEU A 1 107 ? -6.315 -20.606 0.809 1.00 94.81 107 LEU A CA 1
ATOM 826 C C . LEU A 1 107 ? -4.881 -20.188 0.455 1.00 94.81 107 LEU A C 1
ATOM 828 O O . LEU A 1 107 ? -4.125 -20.970 -0.121 1.00 94.81 107 LEU A O 1
ATOM 832 N N . ASN A 1 108 ? -4.485 -18.995 0.895 1.00 95.38 108 ASN A N 1
ATOM 833 C CA . ASN A 1 108 ? -3.110 -18.512 0.847 1.00 95.38 108 ASN A CA 1
ATOM 834 C C . ASN A 1 108 ? -2.344 -18.959 2.113 1.00 95.38 108 ASN A C 1
ATOM 836 O O . ASN A 1 108 ? -2.627 -18.472 3.214 1.00 95.38 108 ASN A O 1
ATOM 840 N N . PRO A 1 109 ? -1.339 -19.848 2.007 1.00 95.69 109 PRO A N 1
ATOM 841 C CA . PRO A 1 109 ? -0.564 -20.302 3.162 1.00 95.69 109 PRO A CA 1
ATOM 842 C C . PRO A 1 109 ? 0.339 -19.218 3.768 1.00 95.69 109 PRO A C 1
ATOM 844 O O . PRO A 1 109 ? 0.879 -19.436 4.851 1.00 95.69 109 PRO A O 1
ATOM 847 N N . TYR A 1 110 ? 0.487 -18.064 3.117 1.00 97.19 110 TYR A N 1
ATOM 848 C CA . TYR A 1 110 ? 1.320 -16.948 3.566 1.00 97.19 110 TYR A CA 1
ATOM 849 C C . TYR A 1 110 ? 0.512 -15.672 3.842 1.00 97.19 110 TYR A C 1
ATOM 851 O O . TYR A 1 110 ? 1.057 -14.570 3.851 1.00 97.19 110 TYR A O 1
ATOM 859 N N . ALA A 1 111 ? -0.791 -15.819 4.088 1.00 98.12 111 ALA A N 1
ATOM 860 C CA . ALA A 1 111 ? -1.673 -14.702 4.387 1.00 98.12 111 ALA A CA 1
ATOM 861 C C . ALA A 1 111 ? -1.214 -13.902 5.617 1.00 98.12 111 ALA A C 1
ATOM 863 O O . ALA A 1 111 ? -0.832 -14.465 6.647 1.00 98.12 111 ALA A O 1
ATOM 864 N N . TRP A 1 112 ? -1.306 -12.575 5.550 1.00 98.75 112 TRP A N 1
ATOM 865 C CA . TRP A 1 112 ? -0.897 -11.698 6.655 1.00 98.75 112 TRP A CA 1
ATOM 866 C C . TRP A 1 112 ? -1.840 -11.767 7.859 1.00 98.75 112 TRP A C 1
ATOM 868 O O . TRP A 1 112 ? -1.422 -11.488 8.988 1.00 98.75 112 TRP A O 1
ATOM 878 N N . ASN A 1 113 ? -3.077 -12.244 7.673 1.00 98.62 113 ASN A N 1
ATOM 879 C CA . ASN A 1 113 ? -3.990 -12.483 8.790 1.00 98.62 113 ASN A CA 1
ATOM 880 C C . ASN A 1 113 ? -3.567 -13.669 9.685 1.00 98.62 113 ASN A C 1
ATOM 882 O O . ASN A 1 113 ? -4.169 -13.929 10.720 1.00 98.62 113 ASN A O 1
ATOM 886 N N . LYS A 1 114 ? -2.460 -14.352 9.379 1.00 98.31 114 LYS A N 1
ATOM 887 C CA . LYS A 1 114 ? -1.811 -15.262 10.335 1.00 98.31 114 LYS A CA 1
ATOM 888 C C . LYS A 1 114 ? -1.300 -14.554 11.590 1.00 98.31 114 LYS A C 1
ATOM 890 O O . LYS A 1 114 ? -1.212 -15.169 12.653 1.00 98.31 114 LYS A O 1
ATOM 895 N N . VAL A 1 115 ? -0.958 -13.267 11.484 1.00 98.06 115 VAL A N 1
ATOM 896 C CA . VAL A 1 115 ? -0.305 -12.509 12.566 1.00 98.06 115 VAL A CA 1
ATOM 897 C C . VAL A 1 115 ? -0.996 -11.185 12.912 1.00 98.06 115 VAL A C 1
ATOM 899 O O . VAL A 1 115 ? -0.572 -10.519 13.859 1.00 98.06 115 VAL A O 1
ATOM 902 N N . ALA A 1 116 ? -2.071 -10.817 12.209 1.00 98.69 116 ALA A N 1
ATOM 903 C CA . ALA A 1 116 ? -2.800 -9.562 12.398 1.00 98.69 116 ALA A CA 1
ATOM 904 C C . ALA A 1 116 ? -4.291 -9.677 12.040 1.00 98.69 116 ALA A C 1
ATOM 906 O O . ALA A 1 116 ? -4.683 -10.542 11.269 1.00 98.69 116 ALA A O 1
ATOM 907 N N . ASN A 1 117 ? -5.110 -8.763 12.560 1.00 98.88 117 ASN A N 1
ATOM 908 C CA . ASN A 1 117 ? -6.434 -8.489 12.006 1.00 98.88 117 ASN A CA 1
ATOM 909 C C . ASN A 1 117 ? -6.246 -7.522 10.834 1.00 98.88 117 ASN A C 1
ATOM 911 O O . ASN A 1 117 ? -5.767 -6.404 11.041 1.00 98.88 117 ASN A O 1
ATOM 915 N N . MET A 1 118 ? -6.568 -7.957 9.619 1.00 98.88 118 MET A N 1
ATOM 916 C CA . MET A 1 118 ? -6.282 -7.213 8.392 1.00 98.88 118 MET A CA 1
ATOM 917 C C . MET A 1 118 ? -7.553 -6.573 7.844 1.00 98.88 118 MET A C 1
ATOM 919 O O . MET A 1 118 ? -8.535 -7.268 7.604 1.00 98.88 118 MET A O 1
ATOM 923 N N . VAL A 1 119 ? -7.523 -5.263 7.608 1.00 98.94 119 VAL A N 1
ATOM 924 C CA . VAL A 1 119 ? -8.619 -4.499 6.999 1.00 98.94 119 VAL A CA 1
ATOM 925 C C . VAL A 1 119 ? -8.160 -3.993 5.643 1.00 98.94 119 VAL A C 1
ATOM 927 O O . VAL A 1 119 ? -7.322 -3.098 5.569 1.00 98.94 119 VAL A O 1
ATOM 930 N N . PHE A 1 120 ? -8.716 -4.539 4.573 1.00 98.88 120 PHE A N 1
ATOM 931 C CA . PHE A 1 120 ? -8.431 -4.106 3.211 1.00 98.88 120 PHE A CA 1
ATOM 932 C C . PHE A 1 120 ? -9.449 -3.036 2.822 1.00 98.88 120 PHE A C 1
ATOM 934 O O . PHE A 1 120 ? -10.652 -3.273 2.922 1.00 98.88 120 PHE A O 1
ATOM 941 N N . LEU A 1 121 ? -8.975 -1.847 2.442 1.00 98.25 121 LEU A N 1
ATOM 942 C CA . LEU A 1 121 ? -9.827 -0.711 2.085 1.00 98.25 121 LEU A CA 1
ATOM 943 C C . LEU A 1 121 ? -9.783 -0.423 0.589 1.00 98.25 121 LEU A C 1
ATOM 945 O O . LEU A 1 121 ? -8.710 -0.353 -0.014 1.00 98.25 121 LEU A O 1
ATOM 949 N N . GLU A 1 122 ? -10.942 -0.127 0.016 1.00 98.69 122 GLU A N 1
ATOM 950 C CA . GLU A 1 122 ? -11.041 0.393 -1.344 1.00 98.69 122 GLU A CA 1
ATOM 951 C C . GLU A 1 122 ? -11.129 1.920 -1.298 1.00 98.69 122 GLU A C 1
ATOM 953 O O . GLU A 1 122 ? -12.205 2.505 -1.201 1.00 98.69 122 GLU A O 1
ATOM 958 N N . GLN A 1 123 ? -9.974 2.583 -1.303 1.00 97.19 123 GLN A N 1
ATOM 959 C CA . GLN A 1 123 ? -9.871 4.036 -1.166 1.00 97.19 123 GLN A CA 1
ATOM 960 C C . GLN A 1 123 ? -9.079 4.650 -2.323 1.00 97.19 123 GLN A C 1
ATOM 962 O O . GLN A 1 123 ? -8.164 4.006 -2.839 1.00 97.19 123 GLN A O 1
ATOM 967 N N . PRO A 1 124 ? -9.358 5.908 -2.707 1.00 97.56 124 PRO A N 1
ATOM 968 C CA . PRO A 1 124 ? -10.426 6.801 -2.225 1.00 97.56 124 PRO A CA 1
ATOM 969 C C . PRO A 1 124 ? -11.844 6.411 -2.699 1.00 97.56 124 PRO A C 1
ATOM 971 O O . PRO A 1 124 ? -12.046 5.391 -3.344 1.00 97.56 124 PRO A O 1
ATOM 974 N N . VAL A 1 125 ? -12.857 7.234 -2.399 1.00 98.12 125 VAL A N 1
ATOM 975 C CA . VAL A 1 125 ? -14.228 7.016 -2.897 1.00 98.12 125 VAL A CA 1
ATOM 976 C C . VAL A 1 125 ? -14.271 6.873 -4.430 1.00 98.12 125 VAL A C 1
ATOM 978 O O . VAL A 1 125 ? -13.586 7.600 -5.159 1.00 98.12 125 VAL A O 1
ATOM 981 N N . GLY A 1 126 ? -15.079 5.929 -4.921 1.00 97.56 126 GLY A N 1
ATOM 982 C CA . GLY A 1 126 ? -15.155 5.537 -6.333 1.00 97.56 126 GLY A CA 1
ATOM 983 C C . GLY A 1 126 ? -14.239 4.373 -6.716 1.00 97.56 126 GLY A C 1
ATOM 984 O O . GLY A 1 126 ? -14.300 3.924 -7.860 1.00 97.56 126 GLY A O 1
ATOM 985 N N . VAL A 1 127 ? -13.380 3.907 -5.807 1.00 98.56 127 VAL A N 1
ATOM 986 C CA . VAL A 1 127 ? -12.497 2.750 -6.007 1.00 98.56 127 VAL A CA 1
ATOM 987 C C . VAL A 1 127 ? -13.219 1.460 -5.654 1.00 98.56 127 VAL A C 1
ATOM 989 O O . VAL A 1 127 ? -13.796 1.360 -4.576 1.00 98.56 127 VAL A O 1
ATOM 992 N N . GLY A 1 128 ? -13.165 0.479 -6.561 1.00 98.31 128 GLY A N 1
ATOM 993 C CA . GLY A 1 128 ? -13.815 -0.814 -6.378 1.00 98.31 128 GLY A CA 1
ATOM 994 C C . GLY A 1 128 ? -15.308 -0.661 -6.102 1.00 98.31 128 GLY A C 1
ATOM 995 O O . GLY A 1 128 ? -16.035 -0.077 -6.904 1.00 98.31 128 GLY A O 1
ATOM 996 N N . PHE A 1 129 ? -15.758 -1.157 -4.955 1.00 98.75 129 PHE A N 1
ATOM 997 C CA . PHE A 1 129 ? -17.130 -1.048 -4.476 1.00 98.75 129 PHE A CA 1
ATOM 998 C C . PHE A 1 129 ? -17.425 0.231 -3.687 1.00 98.75 129 PHE A C 1
ATOM 1000 O O . PHE A 1 129 ? -18.595 0.479 -3.388 1.00 98.75 129 PHE A O 1
ATOM 1007 N N . SER A 1 130 ? -16.425 1.055 -3.352 1.00 98.75 130 SER A N 1
ATOM 1008 C CA . SER A 1 130 ? -16.634 2.347 -2.685 1.00 98.75 130 SER A CA 1
ATOM 1009 C C . SER A 1 130 ? -17.337 3.346 -3.596 1.00 98.75 130 SER A C 1
ATOM 1011 O O . SER A 1 130 ? -16.935 3.555 -4.740 1.00 98.75 130 SER A O 1
ATOM 1013 N N . TYR A 1 131 ? -18.331 4.063 -3.072 1.00 98.56 131 TYR A N 1
ATOM 1014 C CA . TYR A 1 131 ? -19.191 4.925 -3.886 1.00 98.56 131 TYR A CA 1
ATOM 1015 C C . TYR A 1 131 ? -19.690 6.169 -3.139 1.00 98.56 131 TYR A C 1
ATOM 1017 O O . TYR A 1 131 ? -19.610 6.274 -1.913 1.00 98.56 131 TYR A O 1
ATOM 1025 N N . SER A 1 132 ? -20.222 7.123 -3.902 1.00 98.12 132 SER A N 1
ATOM 1026 C CA . SER A 1 132 ? -20.999 8.262 -3.414 1.00 98.12 132 SER A CA 1
ATOM 1027 C C . SER A 1 132 ? -22.134 8.612 -4.379 1.00 98.12 132 SER A C 1
ATOM 1029 O O . SER A 1 132 ? -21.975 8.569 -5.599 1.00 98.12 132 SER A O 1
ATOM 1031 N N . ASP A 1 133 ? -23.264 9.052 -3.831 1.00 95.06 133 ASP A N 1
ATOM 1032 C CA . ASP A 1 133 ? -24.378 9.599 -4.618 1.00 95.06 133 ASP A CA 1
ATOM 1033 C C . ASP A 1 133 ? -24.111 11.040 -5.108 1.00 95.06 133 ASP A C 1
ATOM 1035 O O . ASP A 1 133 ? -24.970 11.663 -5.736 1.00 95.06 133 ASP A O 1
ATOM 1039 N N . VAL A 1 134 ? -22.940 11.609 -4.794 1.00 96.75 134 VAL A N 1
ATOM 1040 C CA . VAL A 1 134 ? -22.543 12.977 -5.148 1.00 96.75 134 VAL A CA 1
ATOM 1041 C C . VAL A 1 134 ? -21.334 12.940 -6.076 1.00 96.75 134 VAL A C 1
ATOM 1043 O O . VAL A 1 134 ? -20.242 12.560 -5.676 1.00 96.75 134 VAL A O 1
ATOM 1046 N N . GLU A 1 135 ? -21.509 13.400 -7.316 1.00 94.88 135 GLU A N 1
ATOM 1047 C CA . GLU A 1 135 ? -20.461 13.361 -8.348 1.00 94.88 135 GLU A CA 1
ATOM 1048 C C . GLU A 1 135 ? -19.183 14.123 -7.948 1.00 94.88 135 GLU A C 1
ATOM 1050 O O . GLU A 1 135 ? -18.069 13.693 -8.247 1.00 94.88 135 GLU A O 1
ATOM 1055 N N . ASP A 1 136 ? -19.328 15.240 -7.230 1.00 95.62 136 ASP A N 1
ATOM 1056 C CA . ASP A 1 136 ? -18.187 16.036 -6.773 1.00 95.62 136 ASP A CA 1
ATOM 1057 C C . ASP A 1 136 ? -17.326 15.321 -5.719 1.00 95.62 136 ASP A C 1
ATOM 1059 O O . ASP A 1 136 ? -16.148 15.655 -5.598 1.00 95.62 136 ASP A O 1
ATOM 1063 N N . ASP A 1 137 ? -17.851 14.310 -5.012 1.00 96.75 137 ASP A N 1
ATOM 1064 C CA . ASP A 1 137 ? -17.067 13.541 -4.035 1.00 96.75 137 ASP A CA 1
ATOM 1065 C C . ASP A 1 137 ? -15.921 12.760 -4.696 1.00 96.75 137 ASP A C 1
ATOM 1067 O O . ASP A 1 137 ? -14.921 12.471 -4.038 1.00 96.75 137 ASP A O 1
ATOM 1071 N N . TYR A 1 138 ? -16.037 12.449 -5.993 1.00 96.88 138 TYR A N 1
ATOM 1072 C CA . TYR A 1 138 ? -15.021 11.711 -6.746 1.00 96.88 138 TYR A CA 1
ATOM 1073 C C . TYR A 1 138 ? -13.813 12.566 -7.151 1.00 96.88 138 TYR A C 1
ATOM 1075 O O . TYR A 1 138 ? -12.821 12.015 -7.630 1.00 96.88 138 TYR A O 1
ATOM 1083 N N . LYS A 1 139 ? -13.863 13.894 -6.971 1.00 96.50 139 LYS A N 1
ATOM 1084 C CA . LYS A 1 139 ? -12.709 14.789 -7.151 1.00 96.50 139 LYS A CA 1
ATOM 1085 C C . LYS A 1 139 ? -11.899 14.802 -5.860 1.00 96.50 139 LYS A C 1
ATOM 1087 O O . LYS A 1 139 ? -12.336 15.354 -4.851 1.00 96.50 139 LYS A O 1
ATOM 1092 N N . ILE A 1 140 ? -10.727 14.178 -5.881 1.00 96.00 140 ILE A N 1
ATOM 1093 C CA . ILE A 1 140 ? -9.969 13.880 -4.662 1.00 96.00 140 ILE A CA 1
ATOM 1094 C C . ILE A 1 140 ? -8.464 14.059 -4.871 1.00 96.00 140 ILE A C 1
ATOM 1096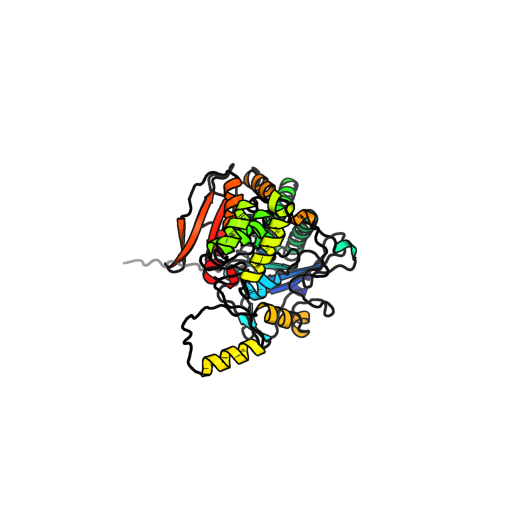 O O . ILE A 1 140 ? -7.947 13.898 -5.971 1.00 96.00 140 ILE A O 1
ATOM 1100 N N . GLY A 1 141 ? -7.766 14.401 -3.794 1.00 96.94 141 GLY A N 1
ATOM 1101 C CA . GLY A 1 141 ? -6.310 14.507 -3.730 1.00 96.94 141 GLY A CA 1
ATOM 1102 C C . GLY A 1 141 ? -5.779 13.957 -2.408 1.00 96.94 141 GLY A C 1
ATOM 1103 O O . GLY A 1 141 ? -6.572 13.526 -1.560 1.00 96.94 141 GLY A O 1
ATOM 1104 N N . ASP A 1 142 ? -4.461 14.003 -2.223 1.00 97.88 142 ASP A N 1
ATOM 1105 C CA . ASP A 1 142 ? -3.747 13.361 -1.106 1.00 97.88 142 ASP A CA 1
ATOM 1106 C C . ASP A 1 142 ? -4.315 13.819 0.253 1.00 97.88 142 ASP A C 1
ATOM 1108 O O . ASP A 1 142 ? -4.660 12.999 1.107 1.00 97.88 142 ASP A O 1
ATOM 1112 N N . ASP A 1 143 ? -4.519 15.131 0.427 1.00 97.50 143 ASP A N 1
ATOM 1113 C CA . ASP A 1 143 ? -5.027 15.722 1.674 1.00 97.50 143 ASP A CA 1
ATOM 1114 C C . ASP A 1 143 ? -6.445 15.248 2.033 1.00 97.50 143 ASP A C 1
ATOM 1116 O O . ASP A 1 143 ? -6.767 15.063 3.209 1.00 97.50 143 ASP A O 1
ATOM 1120 N N . GLN A 1 144 ? -7.326 15.094 1.038 1.00 97.94 144 GLN A N 1
ATOM 1121 C CA . GLN A 1 144 ? -8.697 14.645 1.287 1.00 97.94 144 GLN A CA 1
ATOM 1122 C C . GLN A 1 144 ? -8.743 13.130 1.499 1.00 97.94 144 GLN A C 1
ATOM 1124 O O . GLN A 1 144 ? -9.463 12.682 2.387 1.00 97.94 144 GLN A O 1
ATOM 1129 N N . ALA A 1 145 ? -7.940 12.358 0.759 1.00 98.12 145 ALA A N 1
ATOM 1130 C CA . ALA A 1 145 ? -7.805 10.919 0.972 1.00 98.12 145 ALA A CA 1
ATOM 1131 C C . ALA A 1 145 ? -7.297 10.605 2.391 1.00 98.12 145 ALA A C 1
ATOM 1133 O O . ALA A 1 145 ? -7.854 9.742 3.062 1.00 98.12 145 ALA A O 1
ATOM 1134 N N . ALA A 1 146 ? -6.312 11.353 2.904 1.00 98.75 146 ALA A N 1
ATOM 1135 C CA . ALA A 1 146 ? -5.824 11.190 4.276 1.00 98.75 146 ALA A CA 1
ATOM 1136 C C . ALA A 1 146 ? -6.924 11.427 5.332 1.00 98.75 146 ALA A C 1
ATOM 1138 O O . ALA A 1 146 ? -7.059 10.642 6.272 1.00 98.75 146 ALA A O 1
ATOM 1139 N N . LYS A 1 147 ? -7.754 12.465 5.161 1.00 98.75 147 LYS A N 1
ATOM 1140 C CA . LYS A 1 147 ? -8.886 12.757 6.063 1.00 98.75 147 LYS A CA 1
ATOM 1141 C C . LYS A 1 147 ? -9.983 11.701 5.984 1.00 98.75 147 LYS A C 1
ATOM 1143 O O . LYS A 1 147 ? -10.479 11.259 7.018 1.00 98.75 147 LYS A O 1
ATOM 1148 N N . ASP A 1 148 ? -10.341 11.294 4.769 1.00 98.69 148 ASP A N 1
ATOM 1149 C CA . ASP A 1 148 ? -11.353 10.267 4.526 1.00 98.69 148 ASP A CA 1
ATOM 1150 C C . ASP A 1 148 ? -10.909 8.922 5.128 1.00 98.69 148 ASP A C 1
ATOM 1152 O O . ASP A 1 148 ? -11.699 8.241 5.784 1.00 98.69 148 ASP A O 1
ATOM 1156 N N . ASN A 1 149 ? -9.624 8.575 5.012 1.00 98.81 149 ASN A N 1
ATOM 1157 C CA . ASN A 1 149 ? -9.062 7.358 5.596 1.00 98.81 149 ASN A CA 1
ATOM 1158 C C . ASN A 1 149 ? -8.975 7.427 7.132 1.00 98.81 149 ASN A C 1
ATOM 1160 O O . ASN A 1 149 ? -9.284 6.436 7.792 1.00 98.81 149 ASN A O 1
ATOM 1164 N N . LEU A 1 150 ? -8.643 8.581 7.733 1.00 98.88 150 LEU A N 1
ATOM 1165 C CA . LEU A 1 150 ? -8.742 8.759 9.191 1.00 98.88 150 LEU A CA 1
ATOM 1166 C C . LEU A 1 150 ? -10.187 8.549 9.675 1.00 98.88 150 LEU A C 1
ATOM 1168 O O . LEU A 1 150 ? -10.414 7.799 10.626 1.00 98.88 150 LEU A O 1
ATOM 1172 N N . ALA A 1 151 ? -11.161 9.169 9.003 1.00 98.75 151 ALA A N 1
ATOM 1173 C CA . ALA A 1 151 ? -12.577 9.006 9.324 1.00 98.75 151 ALA A CA 1
ATOM 1174 C C . ALA A 1 151 ? -13.040 7.548 9.150 1.00 98.75 151 ALA A C 1
ATOM 1176 O O . ALA A 1 151 ? -13.811 7.047 9.967 1.00 98.75 151 ALA A O 1
ATOM 1177 N N . THR A 1 152 ? -12.517 6.846 8.140 1.00 98.81 152 THR A N 1
ATOM 1178 C CA . THR A 1 152 ? -12.768 5.413 7.922 1.00 98.81 152 THR A CA 1
ATOM 1179 C C . THR A 1 152 ? -12.244 4.574 9.088 1.00 98.81 152 THR A C 1
ATOM 1181 O O . THR A 1 152 ? -12.981 3.746 9.615 1.00 98.81 152 THR A O 1
ATOM 1184 N N . ILE A 1 153 ? -11.011 4.816 9.552 1.00 98.81 153 ILE A N 1
ATOM 1185 C CA . ILE A 1 153 ? -10.428 4.116 10.712 1.00 98.81 153 ILE A CA 1
ATOM 1186 C C . ILE A 1 153 ? -11.270 4.356 11.972 1.00 98.81 153 ILE A C 1
ATOM 1188 O O . ILE A 1 153 ? -11.567 3.416 12.710 1.00 98.81 153 ILE A O 1
ATOM 1192 N N . GLN A 1 154 ? -11.684 5.603 12.215 1.00 98.56 154 GLN A N 1
ATOM 1193 C CA . GLN A 1 154 ? -12.541 5.946 13.352 1.00 98.56 154 GLN A CA 1
ATOM 1194 C C . GLN A 1 154 ? -13.904 5.246 13.268 1.00 98.56 154 GLN A C 1
ATOM 1196 O O . GLN A 1 154 ? -14.351 4.673 14.261 1.00 98.56 154 GLN A O 1
ATOM 1201 N N . GLY A 1 155 ? -14.539 5.249 12.093 1.00 98.25 155 GLY A N 1
ATOM 1202 C CA . GLY A 1 155 ? -15.809 4.562 11.856 1.00 98.25 155 GLY A CA 1
ATOM 1203 C C . GLY A 1 155 ? -15.697 3.047 12.026 1.00 98.25 155 GLY A C 1
ATOM 1204 O O . GLY A 1 155 ? -16.544 2.439 12.679 1.00 98.25 155 GLY A O 1
ATOM 1205 N N . LEU A 1 156 ? -14.611 2.438 11.54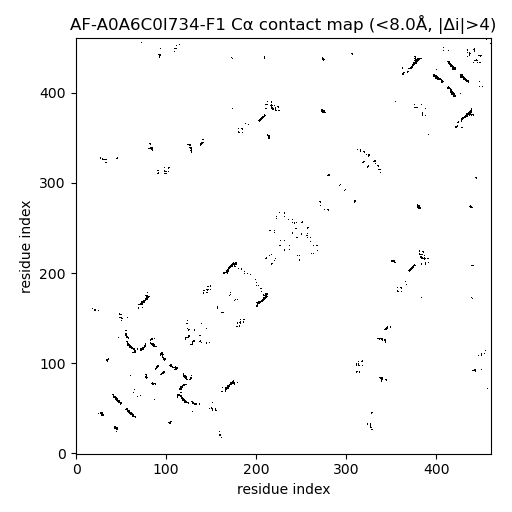0 1.00 98.50 156 LEU A N 1
ATOM 1206 C CA . LEU A 1 156 ? -14.352 1.014 11.738 1.00 98.50 156 LEU A CA 1
ATOM 1207 C C . LEU A 1 156 ? -14.197 0.681 13.230 1.00 98.50 156 LEU A C 1
ATOM 1209 O O . LEU A 1 156 ? -14.803 -0.270 13.705 1.00 98.50 156 LEU A O 1
ATOM 1213 N N . ILE A 1 157 ? -13.446 1.471 14.002 1.00 97.69 157 ILE A N 1
ATOM 1214 C CA . ILE A 1 157 ? -13.287 1.235 15.449 1.00 97.69 157 ILE A CA 1
ATOM 1215 C C . ILE A 1 157 ? -14.610 1.435 16.202 1.00 97.69 157 ILE A C 1
ATOM 1217 O O . ILE A 1 157 ? -14.872 0.724 17.167 1.00 97.69 157 ILE A O 1
ATOM 1221 N N . GLN A 1 158 ? -15.473 2.355 15.766 1.00 96.62 158 GLN A N 1
ATOM 1222 C CA . GLN A 1 158 ? -16.821 2.490 16.332 1.00 96.62 158 GLN A CA 1
ATOM 1223 C C . GLN A 1 158 ? -17.682 1.250 16.050 1.00 96.62 158 GLN A C 1
ATOM 1225 O O . GLN A 1 158 ? -18.367 0.768 16.953 1.00 96.62 158 GLN A O 1
ATOM 1230 N N . LYS A 1 159 ? -17.601 0.703 14.830 1.00 97.62 159 LYS A N 1
ATOM 1231 C CA . LYS A 1 159 ? -18.284 -0.536 14.427 1.00 97.62 159 LYS A CA 1
ATOM 1232 C C . LYS A 1 159 ? -17.716 -1.772 15.146 1.00 97.62 159 LYS A C 1
ATOM 1234 O O . LYS A 1 159 ? -18.475 -2.649 15.555 1.00 97.62 159 LYS A O 1
ATOM 1239 N N . PHE A 1 160 ? -16.405 -1.813 15.384 1.00 97.25 160 PHE A N 1
ATOM 1240 C CA . PHE A 1 160 ? -15.670 -2.907 16.030 1.00 97.25 160 PHE A CA 1
ATOM 1241 C C . PHE A 1 160 ? -14.916 -2.414 17.289 1.00 97.25 160 PHE A C 1
ATOM 1243 O O . PHE A 1 160 ? -13.684 -2.337 17.303 1.00 97.25 160 PHE A O 1
ATOM 1250 N N . PRO A 1 161 ? -15.627 -2.103 18.392 1.00 95.81 161 PRO A N 1
ATOM 1251 C CA . PRO A 1 161 ? -15.059 -1.405 19.553 1.00 95.81 161 PRO A CA 1
ATOM 1252 C C . PRO A 1 161 ? -13.998 -2.198 20.324 1.00 95.81 161 PRO A C 1
ATOM 1254 O O . PRO A 1 161 ? -13.211 -1.611 21.070 1.00 95.81 161 PRO A O 1
ATOM 1257 N N . HIS A 1 162 ? -13.933 -3.519 20.150 1.00 94.50 162 HIS A N 1
ATOM 1258 C CA . HIS A 1 162 ? -12.888 -4.348 20.752 1.00 94.50 162 HIS A CA 1
ATOM 1259 C C . HIS A 1 162 ? -11.489 -4.013 20.196 1.00 94.50 162 HIS A C 1
ATOM 1261 O O . HIS A 1 162 ? -10.507 -4.135 20.927 1.00 94.50 162 HIS A O 1
ATOM 1267 N N . PHE A 1 163 ? -11.389 -3.459 18.979 1.00 96.75 163 PHE A N 1
ATOM 1268 C CA . PHE A 1 163 ? -10.117 -3.000 18.417 1.00 96.75 163 PHE A CA 1
ATOM 1269 C C . PHE A 1 163 ? -9.632 -1.644 18.938 1.00 96.75 163 PHE A C 1
ATOM 1271 O O . PHE A 1 163 ? -8.506 -1.251 18.635 1.00 96.75 163 PHE A O 1
ATOM 1278 N N . ALA A 1 164 ? -10.414 -0.922 19.751 1.00 95.06 164 ALA A N 1
ATOM 1279 C CA . ALA A 1 164 ? -10.053 0.426 20.209 1.00 95.06 164 ALA A CA 1
ATOM 1280 C C . ALA A 1 164 ? -8.687 0.491 20.924 1.00 95.06 164 ALA A C 1
ATOM 1282 O O . ALA A 1 164 ? -8.037 1.535 20.947 1.00 95.06 164 ALA A O 1
ATOM 1283 N N . LYS A 1 165 ? -8.235 -0.628 21.507 1.00 94.56 165 LYS A N 1
ATOM 1284 C CA . LYS A 1 165 ? -6.933 -0.739 22.185 1.00 94.56 165 LYS A CA 1
ATOM 1285 C C . LYS A 1 165 ? -5.879 -1.507 21.387 1.00 94.56 165 LYS A C 1
ATOM 1287 O O . LYS A 1 165 ? -4.721 -1.526 21.812 1.00 94.56 165 LYS A O 1
ATOM 1292 N N . SER A 1 166 ? -6.237 -2.117 20.260 1.00 97.38 166 SER A N 1
ATOM 1293 C CA . SER A 1 166 ? -5.299 -2.876 19.433 1.00 97.38 166 SER A CA 1
ATOM 1294 C C . SER A 1 166 ? -4.186 -1.974 18.917 1.00 97.38 166 SER A C 1
ATOM 1296 O O . SER A 1 166 ? -4.386 -0.787 18.668 1.00 97.38 166 SER A O 1
ATOM 1298 N N . ASN A 1 167 ? -2.981 -2.524 18.777 1.00 98.50 167 ASN A N 1
ATOM 1299 C CA . ASN A 1 167 ? -1.899 -1.807 18.109 1.00 98.50 167 ASN A CA 1
ATOM 1300 C C . ASN A 1 167 ? -2.317 -1.545 16.659 1.00 98.50 167 ASN A C 1
ATOM 1302 O O . ASN A 1 167 ? -2.541 -2.501 15.920 1.00 98.50 167 ASN A O 1
ATOM 1306 N N . LEU A 1 168 ? -2.433 -0.273 16.281 1.00 98.81 168 LEU A N 1
ATOM 1307 C CA . LEU A 1 168 ? -2.889 0.146 14.961 1.00 98.81 168 LEU A CA 1
ATOM 1308 C C . LEU A 1 168 ? -1.697 0.393 14.035 1.00 98.81 168 LEU A C 1
ATOM 1310 O O . LEU A 1 168 ? -0.825 1.210 14.350 1.00 98.81 168 LEU A O 1
ATOM 1314 N N . TYR A 1 169 ? -1.715 -0.249 12.873 1.00 98.94 169 TYR A N 1
ATOM 1315 C CA . TYR A 1 169 ? -0.788 0.004 11.776 1.00 98.94 169 TYR A CA 1
ATOM 1316 C C . TYR A 1 169 ? -1.550 0.320 10.493 1.00 98.94 169 TYR A C 1
ATOM 1318 O O . TYR A 1 169 ? -2.653 -0.180 10.275 1.00 98.94 169 TYR A O 1
ATOM 1326 N N . ILE A 1 170 ? -0.939 1.130 9.637 1.00 98.94 170 ILE A N 1
ATOM 1327 C CA . ILE A 1 170 ? -1.411 1.356 8.267 1.00 98.94 170 ILE A CA 1
ATOM 1328 C C . ILE A 1 170 ? -0.333 0.865 7.306 1.00 98.94 170 ILE A C 1
ATOM 1330 O O . ILE A 1 170 ? 0.859 1.038 7.559 1.00 98.94 170 ILE A O 1
ATOM 1334 N N . THR A 1 171 ? -0.734 0.198 6.239 1.00 98.94 171 THR A N 1
ATOM 1335 C CA . THR A 1 171 ? 0.177 -0.412 5.276 1.00 98.94 171 THR A CA 1
ATOM 1336 C C . THR A 1 171 ? -0.342 -0.220 3.865 1.00 98.94 171 THR A C 1
ATOM 1338 O O . THR A 1 171 ? -1.550 -0.112 3.651 1.00 98.94 171 THR A O 1
ATOM 1341 N N . SER A 1 172 ? 0.574 -0.103 2.913 1.00 98.75 172 SER A N 1
ATOM 1342 C CA . SER A 1 172 ? 0.232 0.083 1.508 1.00 98.75 172 SER A CA 1
ATOM 1343 C C . SER A 1 172 ? 1.428 -0.240 0.621 1.00 98.75 172 SER A C 1
ATOM 1345 O O . SER A 1 172 ? 2.493 -0.633 1.106 1.00 98.75 172 SER A O 1
ATOM 1347 N N . GLU A 1 173 ? 1.266 -0.008 -0.670 1.00 98.50 173 GLU A N 1
ATOM 1348 C CA . GLU A 1 173 ? 2.286 -0.169 -1.690 1.00 98.50 173 GLU A CA 1
ATOM 1349 C C . GLU A 1 173 ? 2.156 0.891 -2.788 1.00 98.50 173 GLU A C 1
ATOM 1351 O O . GLU A 1 173 ? 1.120 1.557 -2.895 1.00 98.50 173 GLU A O 1
ATOM 1356 N N . SER A 1 174 ? 3.174 1.037 -3.639 1.00 98.38 174 SER A N 1
ATOM 1357 C CA . SER A 1 174 ? 3.097 1.869 -4.845 1.00 98.38 174 SER A CA 1
ATOM 1358 C C . SER A 1 174 ? 2.800 3.341 -4.505 1.00 98.38 174 SER A C 1
ATOM 1360 O O . SER A 1 174 ? 3.511 3.957 -3.705 1.00 98.38 174 SER A O 1
ATOM 1362 N N . TYR A 1 175 ? 1.716 3.925 -5.034 1.00 98.50 175 TYR A N 1
ATOM 1363 C CA . TYR A 1 175 ? 1.219 5.255 -4.635 1.00 98.50 175 TYR A CA 1
ATOM 1364 C C . TYR A 1 175 ? 0.853 5.362 -3.136 1.00 98.50 175 TYR A C 1
ATOM 1366 O O . TYR A 1 175 ? 0.686 6.455 -2.596 1.00 98.50 175 TYR A O 1
ATOM 1374 N N . GLY A 1 176 ? 0.838 4.244 -2.411 1.00 98.19 176 GLY A N 1
ATOM 1375 C CA . GLY A 1 176 ? 0.940 4.184 -0.956 1.00 98.19 176 GLY A CA 1
ATOM 1376 C C . GLY A 1 176 ? 2.091 5.013 -0.375 1.00 98.19 176 GLY A C 1
ATOM 1377 O O . GLY A 1 176 ? 1.993 5.478 0.761 1.00 98.19 176 GLY A O 1
ATOM 1378 N N . GLY A 1 177 ? 3.142 5.283 -1.158 1.00 98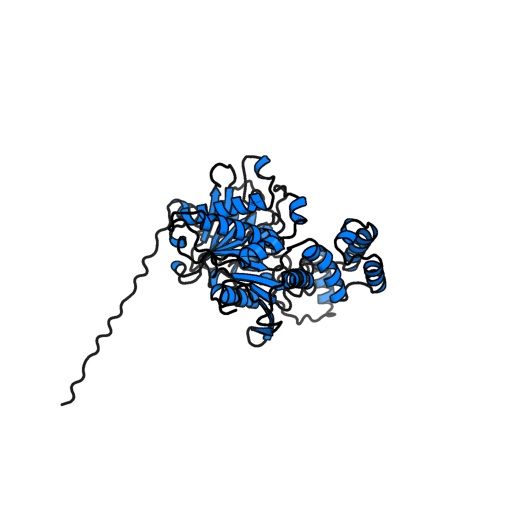.38 177 GLY A N 1
ATOM 1379 C CA . GLY A 1 177 ? 4.202 6.234 -0.816 1.00 98.38 177 GLY A CA 1
ATOM 1380 C C . GLY A 1 177 ? 3.721 7.681 -0.625 1.00 98.38 177 GLY A C 1
ATOM 1381 O O . GLY A 1 177 ? 4.373 8.431 0.099 1.00 98.38 177 GLY A O 1
ATOM 1382 N N . HIS A 1 178 ? 2.550 8.047 -1.160 1.00 98.69 178 HIS A N 1
ATOM 1383 C CA . HIS A 1 178 ? 1.809 9.270 -0.827 1.00 98.69 178 HIS A CA 1
ATOM 1384 C C . HIS A 1 178 ? 0.806 9.040 0.303 1.00 98.69 178 HIS A C 1
ATOM 1386 O O . HIS A 1 178 ? 0.777 9.803 1.275 1.00 98.69 178 HIS A O 1
ATOM 1392 N N . TYR A 1 179 ? 0.002 7.977 0.215 1.00 98.62 179 TYR A N 1
ATOM 1393 C CA . TYR A 1 179 ? -1.090 7.730 1.162 1.00 98.62 179 TYR A CA 1
ATOM 1394 C C . TYR A 1 179 ? -0.613 7.515 2.598 1.00 98.62 179 TYR A C 1
ATOM 1396 O O . TYR A 1 179 ? -1.154 8.109 3.527 1.00 98.62 179 TYR A O 1
ATOM 1404 N N . MET A 1 180 ? 0.405 6.682 2.805 1.00 98.75 180 MET A N 1
ATOM 1405 C CA . MET A 1 180 ? 0.852 6.312 4.147 1.00 98.75 180 MET A CA 1
ATOM 1406 C C . MET A 1 180 ? 1.461 7.481 4.924 1.00 98.75 180 MET A C 1
ATOM 1408 O O . MET A 1 180 ? 1.022 7.715 6.052 1.00 98.75 180 MET A O 1
ATOM 1412 N N . PRO A 1 181 ? 2.420 8.263 4.386 1.00 98.75 181 PRO A N 1
ATOM 1413 C CA . PRO A 1 181 ? 2.975 9.377 5.146 1.00 98.75 181 PRO A CA 1
ATOM 1414 C C . PRO A 1 181 ? 1.970 10.517 5.374 1.00 98.75 181 PRO A C 1
ATOM 1416 O O . PRO A 1 181 ? 2.023 11.160 6.426 1.00 98.75 181 PRO A O 1
ATOM 1419 N N . THR A 1 182 ? 1.039 10.763 4.446 1.00 98.75 182 THR A N 1
ATOM 1420 C CA . THR A 1 182 ? -0.013 11.780 4.631 1.00 98.75 182 THR A CA 1
ATOM 1421 C C . THR A 1 182 ? -1.037 11.344 5.681 1.00 98.75 182 THR A C 1
ATOM 1423 O O . THR A 1 182 ? -1.306 12.104 6.613 1.00 98.75 182 THR A O 1
ATOM 1426 N N . LEU A 1 183 ? -1.522 10.099 5.620 1.00 98.88 183 LEU A N 1
ATOM 1427 C CA . LEU A 1 183 ? -2.429 9.527 6.620 1.00 98.88 183 LEU A CA 1
ATOM 1428 C C . LEU A 1 183 ? -1.773 9.414 8.002 1.00 98.88 183 LEU A C 1
ATOM 1430 O O . LEU A 1 183 ? -2.386 9.771 9.005 1.00 98.88 183 LEU A O 1
ATOM 1434 N N . ALA A 1 184 ? -0.513 8.979 8.081 1.00 98.88 184 ALA A N 1
ATOM 1435 C CA . ALA A 1 184 ? 0.220 8.929 9.344 1.00 98.88 184 ALA A CA 1
ATOM 1436 C C . ALA A 1 184 ? 0.328 10.319 9.989 1.00 98.88 184 ALA A C 1
ATOM 1438 O O . ALA A 1 184 ? 0.155 10.453 11.200 1.00 98.88 184 ALA A O 1
ATOM 1439 N N . ASN A 1 185 ? 0.584 11.359 9.189 1.00 98.75 185 ASN A N 1
ATOM 1440 C CA . ASN A 1 185 ? 0.616 12.738 9.670 1.00 98.75 185 ASN A CA 1
ATOM 1441 C C . ASN A 1 185 ? -0.761 13.204 10.162 1.00 98.75 185 ASN A C 1
ATOM 1443 O O . ASN A 1 185 ? -0.841 13.853 11.203 1.00 98.75 185 ASN A O 1
ATOM 1447 N N . GLU A 1 186 ? -1.838 12.834 9.470 1.00 98.81 186 GLU A N 1
ATOM 1448 C CA . GLU A 1 186 ? -3.210 13.138 9.891 1.00 98.81 186 GLU A CA 1
ATOM 1449 C C . GLU A 1 186 ? -3.574 12.440 11.218 1.00 98.81 186 GLU A C 1
ATOM 1451 O O . GLU A 1 186 ? -4.076 13.089 12.135 1.00 98.81 186 GLU A O 1
ATOM 1456 N N . ILE A 1 187 ? -3.224 11.156 11.385 1.00 98.81 187 ILE A N 1
ATOM 1457 C CA . ILE A 1 187 ? -3.425 10.397 12.636 1.00 98.81 187 ILE A CA 1
ATOM 1458 C C . ILE A 1 187 ? -2.630 11.007 13.798 1.00 98.81 187 ILE A C 1
ATOM 1460 O O . ILE A 1 187 ? -3.156 11.144 14.904 1.00 98.81 187 ILE A O 1
ATOM 1464 N N . VAL A 1 188 ? -1.364 11.369 13.569 1.00 98.56 188 VAL A N 1
ATOM 1465 C CA . VAL A 1 188 ? -0.516 12.011 14.587 1.00 98.56 188 VAL A CA 1
ATOM 1466 C C . VAL A 1 188 ? -1.114 13.350 15.018 1.00 98.56 188 VAL A C 1
ATOM 1468 O O . VAL A 1 188 ? -1.280 13.584 16.213 1.00 98.56 188 VAL A O 1
ATOM 1471 N N . ASN A 1 189 ? -1.518 14.195 14.066 1.00 98.44 189 ASN A N 1
ATOM 1472 C CA . ASN A 1 189 ? -2.148 15.479 14.375 1.00 98.44 189 ASN A CA 1
ATOM 1473 C C . ASN A 1 189 ? -3.462 15.299 15.144 1.00 98.44 189 ASN A C 1
ATOM 1475 O O . ASN A 1 189 ? -3.700 16.011 16.121 1.00 98.44 189 ASN A O 1
ATOM 1479 N N . TYR A 1 190 ? -4.292 14.333 14.743 1.00 98.44 190 TYR A N 1
ATOM 1480 C CA . TYR A 1 190 ? -5.509 13.980 15.467 1.00 98.44 190 TYR A CA 1
ATOM 1481 C C . TYR A 1 190 ? -5.200 13.586 16.918 1.00 98.44 190 TYR A C 1
ATOM 1483 O O . TYR A 1 190 ? -5.751 14.169 17.851 1.00 98.44 190 TYR A O 1
ATOM 1491 N N . ASN A 1 191 ? -4.262 12.659 17.122 1.00 98.25 191 ASN A N 1
ATOM 1492 C CA . ASN A 1 191 ? -3.876 12.186 18.449 1.00 98.25 191 ASN A CA 1
ATOM 1493 C C . ASN A 1 191 ? -3.274 13.287 19.334 1.00 98.25 191 ASN A C 1
ATOM 1495 O O . ASN A 1 191 ? -3.500 13.276 20.548 1.00 98.25 191 ASN A O 1
ATOM 1499 N N . ASP A 1 192 ? -2.514 14.221 18.765 1.00 97.69 192 ASP A N 1
ATOM 1500 C CA . ASP A 1 192 ? -1.927 15.348 19.495 1.00 97.69 192 ASP A CA 1
ATOM 1501 C C . ASP A 1 192 ? -2.990 16.373 19.928 1.00 97.69 192 ASP A C 1
ATOM 1503 O O . ASP A 1 192 ? -2.888 16.952 21.015 1.00 97.69 192 ASP A O 1
ATOM 1507 N N . LEU A 1 193 ? -4.029 16.577 19.111 1.00 98.00 193 LEU A N 1
ATOM 1508 C CA . LEU A 1 193 ? -5.126 17.509 19.394 1.00 98.00 193 LEU A CA 1
ATOM 1509 C C . LEU A 1 193 ? -6.220 16.910 20.290 1.00 98.00 193 LEU A C 1
ATOM 1511 O O . LEU A 1 193 ? -6.878 17.655 21.025 1.00 98.00 193 LEU A O 1
ATOM 1515 N N . GLU A 1 194 ? -6.411 15.591 20.249 1.00 97.12 194 GLU A N 1
ATOM 1516 C CA . GLU A 1 194 ? -7.421 14.896 21.039 1.00 97.12 194 GLU A CA 1
ATOM 1517 C C . GLU A 1 194 ? -7.094 14.965 22.540 1.00 97.12 194 GLU A C 1
ATOM 1519 O O . GLU A 1 194 ? -5.991 14.640 23.000 1.00 97.12 194 GLU A O 1
ATOM 1524 N N . LYS A 1 195 ? -8.078 15.406 23.327 1.00 96.19 195 LYS A N 1
ATOM 1525 C CA . LYS A 1 195 ? -7.967 15.563 24.782 1.00 96.19 195 LYS A CA 1
ATOM 1526 C C . LYS A 1 195 ? -8.477 14.335 25.520 1.00 96.19 195 LYS A C 1
ATOM 1528 O O . LYS A 1 195 ? -7.983 14.050 26.611 1.00 96.19 195 LYS A O 1
ATOM 1533 N N . ASP A 1 196 ? -9.438 13.620 24.944 1.00 95.50 196 ASP A N 1
ATOM 1534 C CA . ASP A 1 196 ? -9.930 12.370 25.497 1.00 95.50 196 ASP A CA 1
ATOM 1535 C C . ASP A 1 196 ? -8.988 11.223 25.120 1.00 95.50 196 ASP A C 1
ATOM 1537 O O . ASP A 1 196 ? -8.940 10.756 23.984 1.00 95.50 196 ASP A O 1
ATOM 1541 N N . ALA A 1 197 ? -8.226 10.742 26.103 1.00 92.50 197 ALA A N 1
ATOM 1542 C CA . ALA A 1 197 ? -7.296 9.635 25.909 1.00 92.50 197 ALA A CA 1
ATOM 1543 C C . ALA A 1 197 ? -7.976 8.344 25.414 1.00 92.50 197 ALA A C 1
ATOM 1545 O O . ALA A 1 197 ? -7.292 7.508 24.832 1.00 92.50 197 ALA A O 1
ATOM 1546 N N . SER A 1 198 ? -9.287 8.176 25.634 1.00 91.19 198 SER A N 1
ATOM 1547 C CA . SER A 1 198 ? -10.041 7.011 25.160 1.00 91.19 198 SER A CA 1
ATOM 1548 C C . SER A 1 198 ? -10.380 7.055 23.668 1.00 91.19 198 SER A C 1
ATOM 1550 O O . SER A 1 198 ? -10.645 6.004 23.092 1.00 91.19 198 SER A O 1
ATOM 1552 N N . LEU A 1 199 ? -10.331 8.237 23.043 1.00 94.00 199 LEU A N 1
ATOM 1553 C CA . LEU A 1 199 ? -10.574 8.424 21.608 1.00 94.00 199 LEU A CA 1
ATOM 1554 C C . LEU A 1 199 ? -9.283 8.397 20.777 1.00 94.00 199 LEU A C 1
ATOM 1556 O O . LEU A 1 199 ? -9.332 8.261 19.555 1.00 94.00 199 LEU A O 1
ATOM 1560 N N . LYS A 1 200 ? -8.115 8.499 21.424 1.00 96.88 200 LYS A N 1
ATOM 1561 C CA . LYS A 1 200 ? -6.822 8.431 20.734 1.00 96.88 200 LYS A CA 1
ATOM 1562 C C . LYS A 1 200 ? -6.614 7.061 20.102 1.00 96.88 200 LYS A C 1
ATOM 1564 O O . LYS A 1 200 ? -6.784 6.027 20.744 1.00 96.88 200 LYS A O 1
ATOM 1569 N N . LEU A 1 201 ? -6.133 7.068 18.866 1.00 97.94 201 LEU A N 1
ATOM 1570 C CA . LEU A 1 201 ? -5.766 5.858 18.148 1.00 97.94 201 LEU A CA 1
ATOM 1571 C C . LEU A 1 201 ? -4.439 5.322 18.690 1.00 97.94 201 LEU A C 1
ATOM 1573 O O . LEU A 1 201 ? -3.455 6.064 18.766 1.00 97.94 201 LEU A O 1
ATOM 1577 N N . ASN A 1 202 ? -4.372 4.026 19.007 1.00 97.69 202 ASN A N 1
ATOM 1578 C CA . ASN A 1 202 ? -3.140 3.355 19.440 1.00 97.69 202 ASN A CA 1
ATOM 1579 C C . ASN A 1 202 ? -2.179 3.098 18.255 1.00 97.69 202 ASN A C 1
ATOM 1581 O O . ASN A 1 202 ? -1.783 1.968 17.966 1.00 97.69 202 ASN A O 1
ATOM 1585 N N . PHE A 1 203 ? -1.822 4.170 17.546 1.00 98.56 203 PHE A N 1
ATOM 1586 C CA . PHE A 1 203 ? -1.044 4.148 16.315 1.00 98.56 203 PHE A CA 1
ATOM 1587 C C . PHE A 1 203 ? 0.428 3.822 16.572 1.00 98.56 203 PHE A C 1
ATOM 1589 O O . PHE A 1 203 ? 1.105 4.493 17.358 1.00 98.56 203 PHE A O 1
ATOM 1596 N N . LYS A 1 204 ? 0.925 2.780 15.903 1.00 98.31 204 LYS A N 1
ATOM 1597 C CA . LYS A 1 204 ? 2.295 2.269 16.036 1.00 98.31 204 LYS A CA 1
ATOM 1598 C C . LYS A 1 204 ? 3.179 2.564 14.830 1.00 98.31 204 LYS A C 1
ATOM 1600 O O . LYS A 1 204 ? 4.401 2.476 14.954 1.00 98.31 204 LYS A O 1
ATOM 1605 N N . GLY A 1 205 ? 2.594 2.974 13.710 1.00 98.44 205 GLY A N 1
ATOM 1606 C CA . GLY A 1 205 ? 3.314 3.425 12.526 1.00 98.44 205 GLY A CA 1
ATOM 1607 C C . GLY A 1 205 ? 2.823 2.769 11.247 1.00 98.44 205 GLY A C 1
ATOM 1608 O O . GLY A 1 205 ? 1.712 2.238 11.204 1.00 98.44 205 GLY A O 1
ATOM 1609 N N . PHE A 1 206 ? 3.645 2.850 10.204 1.00 98.88 206 PHE A N 1
ATOM 1610 C CA . PHE A 1 206 ? 3.284 2.345 8.888 1.00 98.88 206 PHE A CA 1
ATOM 1611 C C . PHE A 1 206 ? 4.400 1.565 8.200 1.00 98.88 206 PHE A C 1
ATOM 1613 O O . PHE A 1 206 ? 5.585 1.781 8.477 1.00 98.88 206 PHE A O 1
ATOM 1620 N N . ALA A 1 207 ? 3.995 0.682 7.288 1.00 98.94 207 ALA A N 1
ATOM 1621 C CA . ALA A 1 207 ? 4.881 0.019 6.341 1.00 98.94 207 ALA A CA 1
ATOM 1622 C C . ALA A 1 207 ? 4.443 0.329 4.905 1.00 98.94 207 ALA A C 1
ATOM 1624 O O . ALA A 1 207 ? 3.246 0.350 4.629 1.00 98.94 207 ALA A O 1
ATOM 1625 N N . VAL A 1 208 ? 5.384 0.568 3.995 1.00 98.88 208 VAL A N 1
ATOM 1626 C CA . VAL A 1 208 ? 5.060 0.805 2.582 1.00 98.88 208 VAL A CA 1
ATOM 1627 C C . VAL A 1 208 ? 6.003 0.048 1.650 1.00 98.88 208 VAL A C 1
ATOM 1629 O O . VAL A 1 208 ? 7.225 0.155 1.788 1.00 98.88 208 VAL A O 1
ATOM 1632 N N . GLY A 1 209 ? 5.416 -0.733 0.743 1.00 98.69 209 GLY A N 1
ATOM 1633 C CA . GLY A 1 209 ? 6.111 -1.518 -0.277 1.00 98.69 209 GLY A CA 1
ATOM 1634 C C . GLY A 1 209 ? 6.299 -0.735 -1.566 1.00 98.69 209 GLY A C 1
ATOM 1635 O O . GLY A 1 209 ? 5.388 -0.024 -1.979 1.00 98.69 209 GLY A O 1
ATOM 1636 N N . ASN A 1 210 ? 7.478 -0.823 -2.178 1.00 98.69 210 ASN A N 1
ATOM 1637 C CA . ASN A 1 210 ? 7.783 -0.253 -3.492 1.00 98.69 210 ASN A CA 1
ATOM 1638 C C . ASN A 1 210 ? 7.200 1.168 -3.682 1.00 98.69 210 ASN A C 1
ATOM 1640 O O . ASN A 1 210 ? 6.402 1.398 -4.590 1.00 98.69 210 ASN A O 1
ATOM 1644 N N . PRO A 1 211 ? 7.510 2.128 -2.783 1.00 98.38 211 PRO A N 1
ATOM 1645 C CA . PRO A 1 211 ? 6.770 3.380 -2.730 1.00 98.38 211 PRO A CA 1
ATOM 1646 C C . PRO A 1 211 ? 7.153 4.334 -3.862 1.00 98.38 211 PRO A C 1
ATOM 1648 O O . PRO A 1 211 ? 8.323 4.704 -4.005 1.00 98.38 211 PRO A O 1
ATOM 1651 N N . TYR A 1 212 ? 6.137 4.846 -4.553 1.00 98.31 212 TYR A N 1
ATOM 1652 C CA . TYR A 1 212 ? 6.229 6.106 -5.281 1.00 98.31 212 TYR A CA 1
ATOM 1653 C C . TYR A 1 212 ? 6.165 7.249 -4.256 1.00 98.31 212 TYR A C 1
ATOM 1655 O O . TYR A 1 212 ? 5.118 7.488 -3.661 1.00 98.31 212 TYR A O 1
ATOM 1663 N N . THR A 1 213 ? 7.292 7.909 -3.991 1.00 97.94 213 THR A N 1
ATOM 1664 C CA . THR A 1 213 ? 7.438 8.975 -2.971 1.00 97.94 213 THR A CA 1
ATOM 1665 C C . THR A 1 213 ? 7.651 10.351 -3.606 1.00 97.94 213 THR A C 1
ATOM 1667 O O . THR A 1 213 ? 7.251 11.377 -3.054 1.00 97.94 213 THR A O 1
ATOM 1670 N N . ASP A 1 214 ? 8.324 10.368 -4.752 1.00 95.81 214 ASP A N 1
ATOM 1671 C CA . ASP A 1 214 ? 8.590 11.538 -5.578 1.00 95.81 214 ASP A CA 1
ATOM 1672 C C . ASP A 1 214 ? 8.626 11.144 -7.068 1.00 95.81 214 ASP A C 1
ATOM 1674 O O . ASP A 1 214 ? 8.654 9.962 -7.424 1.00 95.81 214 ASP A O 1
ATOM 1678 N N . TYR A 1 215 ? 8.659 12.131 -7.967 1.00 94.00 215 TYR A N 1
ATOM 1679 C CA . TYR A 1 215 ? 8.675 11.860 -9.411 1.00 94.00 215 TYR A CA 1
ATOM 1680 C C . TYR A 1 215 ? 9.857 10.984 -9.850 1.00 94.00 215 TYR A C 1
ATOM 1682 O O . TYR A 1 215 ? 9.723 10.168 -10.765 1.00 94.00 215 TYR A O 1
ATOM 1690 N N . TYR A 1 216 ? 11.021 11.145 -9.211 1.00 95.31 216 TYR A N 1
ATOM 1691 C CA . TYR A 1 216 ? 12.186 10.342 -9.555 1.00 95.31 216 TYR A CA 1
ATOM 1692 C C . TYR A 1 216 ? 11.966 8.870 -9.201 1.00 95.31 216 TYR A C 1
ATOM 1694 O O . TYR A 1 216 ? 12.290 8.017 -10.018 1.00 95.31 216 TYR A O 1
ATOM 1702 N N . SER A 1 217 ? 11.389 8.572 -8.036 1.00 95.69 217 SER A N 1
ATOM 1703 C CA . SER A 1 217 ? 11.142 7.212 -7.552 1.00 95.69 217 SER A CA 1
ATOM 1704 C C . SER A 1 217 ? 10.212 6.386 -8.441 1.00 95.69 217 SER A C 1
ATOM 1706 O O . SER A 1 217 ? 10.265 5.166 -8.360 1.00 95.69 217 SER A O 1
ATOM 1708 N N . GLY A 1 218 ? 9.433 7.032 -9.317 1.00 94.31 218 GLY A N 1
ATOM 1709 C CA . GLY A 1 218 ? 8.755 6.376 -10.435 1.00 94.31 218 GLY A CA 1
ATOM 1710 C C . GLY A 1 218 ? 9.604 6.386 -11.705 1.00 94.31 218 GLY A C 1
ATOM 1711 O O . GLY A 1 218 ? 10.517 5.585 -11.876 1.00 94.31 218 GLY A O 1
ATOM 1712 N N . VAL A 1 219 ? 9.331 7.338 -12.606 1.00 92.38 219 VAL A N 1
ATOM 1713 C CA . VAL A 1 219 ? 9.878 7.354 -13.978 1.00 92.38 219 VAL A CA 1
ATOM 1714 C C . VAL A 1 219 ? 11.409 7.355 -14.013 1.00 92.38 219 VAL A C 1
ATOM 1716 O O . VAL A 1 219 ? 12.010 6.706 -14.865 1.00 92.38 219 VAL A O 1
ATOM 1719 N N . GLY A 1 220 ? 12.067 8.108 -13.128 1.00 93.94 220 GLY A N 1
ATOM 1720 C CA . GLY A 1 220 ? 13.532 8.149 -13.075 1.00 93.94 220 GLY A CA 1
ATOM 1721 C C . GLY A 1 220 ? 14.135 6.794 -12.713 1.00 93.94 220 GLY A C 1
ATOM 1722 O O . GLY A 1 220 ? 14.998 6.288 -13.434 1.00 93.94 220 GLY A O 1
ATOM 1723 N N . ALA A 1 221 ? 13.629 6.203 -11.634 1.00 96.12 221 ALA A N 1
ATOM 1724 C CA . ALA A 1 221 ? 14.035 4.907 -11.128 1.00 96.12 221 ALA A CA 1
ATOM 1725 C C . ALA A 1 221 ? 13.754 3.799 -12.142 1.00 96.12 221 ALA A C 1
ATOM 1727 O O . ALA A 1 221 ? 14.629 2.977 -12.376 1.00 96.12 221 ALA A O 1
ATOM 1728 N N . GLU A 1 222 ? 12.602 3.823 -12.810 1.00 96.62 222 GLU A N 1
ATOM 1729 C CA . GLU A 1 222 ? 12.238 2.838 -13.829 1.00 96.62 222 GLU A CA 1
ATOM 1730 C C . GLU A 1 222 ? 13.247 2.792 -14.979 1.00 96.62 222 GLU A C 1
ATOM 1732 O O . GLU A 1 222 ? 13.752 1.724 -15.337 1.00 96.62 222 GLU A O 1
ATOM 1737 N N . MET A 1 223 ? 13.623 3.956 -15.519 1.00 96.06 223 MET A N 1
ATOM 1738 C CA . MET A 1 223 ? 14.595 4.011 -16.616 1.00 96.06 223 MET A CA 1
ATOM 1739 C C . MET A 1 223 ? 15.976 3.512 -16.179 1.00 96.06 223 MET A C 1
ATOM 1741 O O . MET A 1 223 ? 16.660 2.827 -16.945 1.00 96.06 223 MET A O 1
ATOM 1745 N N . GLU A 1 224 ? 16.394 3.846 -14.957 1.00 96.31 224 GLU A N 1
ATOM 1746 C CA . GLU A 1 224 ? 17.663 3.379 -14.398 1.00 96.31 224 GLU A CA 1
ATOM 1747 C C . GLU A 1 224 ? 17.641 1.886 -14.058 1.00 96.31 224 GLU A C 1
ATOM 1749 O O . GLU A 1 224 ? 18.637 1.204 -14.301 1.00 96.31 224 GLU A O 1
ATOM 1754 N N . THR A 1 225 ? 16.514 1.347 -13.593 1.00 96.62 225 THR A N 1
ATOM 1755 C CA . THR A 1 225 ? 16.337 -0.089 -13.354 1.00 96.62 225 THR A CA 1
ATOM 1756 C C . THR A 1 225 ? 16.436 -0.869 -14.659 1.00 96.62 225 THR A C 1
ATOM 1758 O O . THR A 1 225 ? 17.204 -1.829 -14.731 1.00 96.62 225 THR A O 1
ATOM 1761 N N . TYR A 1 226 ? 15.761 -0.432 -15.728 1.00 97.00 226 TYR A N 1
ATOM 1762 C CA . TYR A 1 226 ? 15.891 -1.071 -17.041 1.00 97.00 226 TYR A CA 1
ATOM 1763 C C . TYR A 1 226 ? 17.337 -1.077 -17.551 1.00 97.00 226 TYR A C 1
ATOM 1765 O O . TYR A 1 226 ? 17.799 -2.074 -18.114 1.00 97.00 226 TYR A O 1
ATOM 1773 N N . TRP A 1 227 ? 18.076 0.018 -17.350 1.00 97.06 227 TRP A N 1
ATOM 1774 C CA . TRP A 1 227 ? 19.500 0.057 -17.678 1.00 97.06 227 TRP A CA 1
ATOM 1775 C C . TRP A 1 227 ? 20.318 -0.905 -16.805 1.00 97.06 227 TRP A C 1
ATOM 1777 O O . TRP A 1 227 ? 21.114 -1.683 -17.335 1.00 97.06 227 TRP A O 1
ATOM 1787 N N . GLY A 1 228 ? 20.099 -0.896 -15.488 1.00 95.44 228 GLY A N 1
ATOM 1788 C CA . GLY A 1 228 ? 20.789 -1.759 -14.526 1.00 95.44 228 GLY A CA 1
ATOM 1789 C C . GLY A 1 228 ? 20.554 -3.252 -14.770 1.00 95.44 228 GLY A C 1
ATOM 1790 O O . GLY A 1 228 ? 21.476 -4.053 -14.622 1.00 95.44 228 GLY A O 1
ATOM 1791 N N . LYS A 1 229 ? 19.358 -3.614 -15.242 1.00 95.00 229 LYS A N 1
ATOM 1792 C CA . LYS A 1 229 ? 18.967 -4.973 -15.650 1.00 95.00 229 LYS A CA 1
ATOM 1793 C C . LYS A 1 229 ? 19.383 -5.317 -17.090 1.00 95.00 229 LYS A C 1
ATOM 1795 O O . LYS A 1 229 ? 19.035 -6.376 -17.597 1.00 95.00 229 LYS A O 1
ATOM 1800 N N . GLN A 1 230 ? 20.170 -4.456 -17.746 1.00 94.81 230 GLN A N 1
ATOM 1801 C CA . GLN A 1 230 ? 20.722 -4.661 -19.095 1.00 94.81 230 GLN A CA 1
ATOM 1802 C C . GLN A 1 230 ? 19.659 -4.788 -20.201 1.00 94.81 230 GLN A C 1
ATOM 1804 O O . GLN A 1 230 ? 19.917 -5.359 -21.260 1.00 94.81 230 GLN A O 1
ATOM 1809 N N . LEU A 1 231 ? 18.475 -4.209 -19.990 1.00 95.62 231 LEU A N 1
ATOM 1810 C CA . LEU A 1 231 ? 17.355 -4.277 -20.932 1.00 95.62 231 LEU A CA 1
ATOM 1811 C C . LEU A 1 231 ? 17.400 -3.172 -22.000 1.00 95.62 231 LEU A C 1
ATOM 1813 O O . LEU A 1 231 ? 16.651 -3.207 -22.977 1.00 95.62 231 LEU A O 1
ATOM 1817 N N . LEU A 1 232 ? 18.289 -2.185 -21.843 1.00 96.69 232 LEU A N 1
ATOM 1818 C CA . LEU A 1 232 ? 18.402 -1.040 -22.747 1.00 96.69 232 LEU A CA 1
ATOM 1819 C C . LEU A 1 232 ? 19.696 -1.068 -23.575 1.00 96.69 232 LEU A C 1
ATOM 1821 O O . LEU A 1 232 ? 20.779 -1.334 -23.050 1.00 96.69 232 LEU A O 1
ATOM 1825 N N . PRO A 1 233 ? 19.638 -0.718 -24.875 1.00 95.81 233 PRO A N 1
ATOM 1826 C CA . PRO A 1 233 ? 20.829 -0.650 -25.709 1.00 95.81 233 PRO A CA 1
ATOM 1827 C C . PRO A 1 233 ? 21.710 0.543 -25.317 1.00 95.81 233 PRO A C 1
ATOM 1829 O O . PRO A 1 233 ? 21.255 1.690 -25.308 1.00 95.81 233 PRO A O 1
ATOM 1832 N N . LYS A 1 234 ? 23.006 0.284 -25.093 1.00 96.88 234 LYS A N 1
ATOM 1833 C CA . LYS A 1 234 ? 23.993 1.288 -24.654 1.00 96.88 234 LYS A CA 1
ATOM 1834 C C . LYS A 1 234 ? 23.960 2.620 -25.428 1.00 96.88 234 LYS A C 1
ATOM 1836 O O . LYS A 1 234 ? 23.937 3.652 -24.767 1.00 96.88 234 LYS A O 1
ATOM 1841 N N . PRO A 1 235 ? 23.913 2.665 -26.776 1.00 97.19 235 PRO A N 1
ATOM 1842 C CA . PRO A 1 235 ? 23.890 3.947 -27.488 1.00 97.19 235 PRO A CA 1
ATOM 1843 C C . PRO A 1 235 ? 22.682 4.832 -27.139 1.00 97.19 235 PRO A C 1
ATOM 1845 O O . PRO A 1 235 ? 22.785 6.060 -27.131 1.00 97.19 235 PRO A O 1
ATOM 1848 N N . LEU A 1 236 ? 21.533 4.215 -26.844 1.00 96.31 236 LEU A N 1
ATOM 1849 C CA . LEU A 1 236 ? 20.318 4.934 -26.470 1.00 96.31 236 LEU A CA 1
ATOM 1850 C C . LEU A 1 236 ? 20.419 5.456 -25.031 1.00 96.31 236 LEU A C 1
ATOM 1852 O O . LEU A 1 236 ? 20.080 6.610 -24.783 1.00 96.31 236 LEU A O 1
ATOM 1856 N N . TRP A 1 237 ? 20.962 4.641 -24.121 1.00 97.88 237 TRP A N 1
ATOM 1857 C CA . TRP A 1 237 ? 21.276 5.060 -22.755 1.00 97.88 237 TRP A CA 1
ATOM 1858 C C . TRP A 1 237 ? 22.279 6.220 -22.710 1.00 97.88 237 TRP A C 1
ATOM 1860 O O . TRP A 1 237 ? 22.021 7.237 -22.073 1.00 97.88 237 TRP A O 1
ATOM 1870 N N . ASP A 1 238 ? 23.380 6.131 -23.459 1.00 98.12 238 ASP A N 1
ATOM 1871 C CA . ASP A 1 238 ? 24.386 7.197 -23.524 1.00 98.12 238 ASP A CA 1
ATOM 1872 C C . ASP A 1 238 ? 23.772 8.517 -24.029 1.00 98.12 238 ASP A C 1
ATOM 1874 O O . ASP A 1 238 ? 24.084 9.590 -23.513 1.00 98.12 238 ASP A O 1
ATOM 1878 N N . THR A 1 239 ? 22.846 8.444 -24.993 1.00 97.56 239 THR A N 1
ATOM 1879 C CA . THR A 1 239 ? 22.108 9.619 -25.487 1.00 97.56 239 THR A CA 1
ATOM 1880 C C . THR A 1 239 ? 21.195 10.209 -24.407 1.00 97.56 239 THR A C 1
ATOM 1882 O O . THR A 1 239 ? 21.121 11.429 -24.268 1.00 97.56 239 THR A O 1
ATOM 1885 N N . TYR A 1 240 ? 20.521 9.364 -23.627 1.00 97.69 240 TYR A N 1
ATOM 1886 C CA . TYR A 1 240 ? 19.670 9.780 -22.511 1.00 97.69 240 TYR A CA 1
ATOM 1887 C C . TYR A 1 240 ? 20.464 10.525 -21.434 1.00 97.69 240 TYR A C 1
ATOM 1889 O O . TYR A 1 240 ? 20.101 11.637 -21.046 1.00 97.69 240 TYR A O 1
ATOM 1897 N N . VAL A 1 241 ? 21.612 9.975 -21.035 1.00 97.62 241 VAL A N 1
ATOM 1898 C CA . VAL A 1 241 ? 22.512 10.613 -20.067 1.00 97.62 241 VAL A CA 1
ATOM 1899 C C . VAL A 1 241 ? 23.090 11.921 -20.616 1.00 97.62 241 VAL A C 1
ATOM 1901 O O . VAL A 1 241 ? 23.081 12.933 -19.916 1.00 97.62 241 VAL A O 1
ATOM 1904 N N . ALA A 1 242 ? 23.538 11.946 -21.876 1.00 97.62 242 ALA A N 1
ATOM 1905 C CA . ALA A 1 242 ? 24.119 13.140 -22.498 1.00 97.62 242 ALA A CA 1
ATOM 1906 C C . ALA A 1 242 ? 23.136 14.322 -22.603 1.00 97.62 242 ALA A C 1
ATOM 1908 O O . ALA A 1 242 ? 23.566 15.473 -22.632 1.00 97.62 242 ALA A O 1
ATOM 1909 N N . ASN A 1 243 ? 21.827 14.051 -22.630 1.00 96.81 243 ASN A N 1
ATOM 1910 C CA . ASN A 1 243 ? 20.775 15.072 -22.627 1.00 96.81 243 ASN A CA 1
ATOM 1911 C C . ASN A 1 243 ? 20.312 15.469 -21.212 1.00 96.81 243 ASN A C 1
ATOM 1913 O O . ASN A 1 243 ? 19.330 16.193 -21.068 1.00 96.81 243 ASN A O 1
ATOM 1917 N N . GLY A 1 244 ? 21.009 15.013 -20.164 1.00 96.38 244 GLY A N 1
ATOM 1918 C CA . GLY A 1 244 ? 20.717 15.376 -18.778 1.00 96.38 244 GLY A CA 1
ATOM 1919 C C . GLY A 1 244 ? 19.478 14.696 -18.195 1.00 96.38 244 GLY A C 1
ATOM 1920 O O . GLY A 1 244 ? 19.004 15.111 -17.142 1.00 96.38 244 GLY A O 1
ATOM 1921 N N . CYS A 1 245 ? 18.960 13.642 -18.830 1.00 96.81 245 CYS A N 1
ATOM 1922 C CA . CYS A 1 245 ? 17.678 13.036 -18.467 1.00 96.81 245 CYS A CA 1
ATOM 1923 C C . CYS A 1 245 ? 17.689 12.218 -17.159 1.00 96.81 245 CYS A C 1
ATOM 1925 O O . CYS A 1 245 ? 16.667 11.662 -16.782 1.00 96.81 245 CYS A O 1
ATOM 1927 N N . LEU A 1 246 ? 18.814 12.158 -16.437 1.00 94.31 246 LEU A N 1
ATOM 1928 C CA . LEU A 1 246 ? 18.863 11.649 -15.055 1.00 94.31 246 LEU A CA 1
ATOM 1929 C C . LEU A 1 246 ? 18.365 12.682 -14.025 1.00 94.31 246 LEU A C 1
ATOM 1931 O O . LEU A 1 246 ? 18.194 12.378 -12.846 1.00 94.31 246 LEU A O 1
ATOM 1935 N N . ASN A 1 247 ? 18.170 13.931 -14.452 1.00 92.94 247 ASN A N 1
ATOM 1936 C CA . ASN A 1 247 ? 17.632 14.998 -13.625 1.00 92.94 247 ASN A CA 1
ATOM 1937 C C . ASN A 1 247 ? 16.130 15.181 -13.900 1.00 92.94 247 ASN A C 1
ATOM 1939 O O . ASN A 1 247 ? 15.726 15.342 -15.051 1.00 92.94 247 ASN A O 1
ATOM 1943 N N . VAL A 1 248 ? 15.322 15.223 -12.837 1.00 91.50 248 VAL A N 1
ATOM 1944 C CA . VAL A 1 248 ? 13.855 15.359 -12.910 1.00 91.50 248 VAL A CA 1
ATOM 1945 C C . VAL A 1 248 ? 13.409 16.606 -13.676 1.00 91.50 248 VAL A C 1
ATOM 1947 O O . VAL A 1 248 ? 12.506 16.534 -14.505 1.00 91.50 248 VAL A O 1
ATOM 1950 N N . GLU A 1 249 ? 14.060 17.750 -13.454 1.00 92.50 249 GLU A N 1
ATOM 1951 C CA . GLU A 1 249 ? 13.730 18.997 -14.151 1.00 92.50 249 GLU A CA 1
ATOM 1952 C C . GLU A 1 249 ? 13.915 18.846 -15.665 1.00 92.50 249 GLU A C 1
ATOM 1954 O O . GLU A 1 249 ? 13.079 19.304 -16.444 1.00 92.50 249 GLU A O 1
ATOM 1959 N N . GLN A 1 250 ? 14.978 18.157 -16.089 1.00 94.25 250 GLN A N 1
ATOM 1960 C CA . GLN A 1 250 ? 15.216 17.868 -17.501 1.00 94.25 250 GLN A CA 1
ATOM 1961 C C . GLN A 1 250 ? 14.221 16.840 -18.041 1.00 94.25 250 GLN A C 1
ATOM 1963 O O . GLN A 1 250 ? 13.698 17.036 -19.132 1.00 94.25 250 GLN A O 1
ATOM 1968 N N . GLN A 1 251 ? 13.891 15.788 -17.287 1.00 92.25 251 GLN A N 1
ATOM 1969 C CA . GLN A 1 251 ? 12.882 14.808 -17.712 1.00 92.25 251 GLN A CA 1
ATOM 1970 C C . GLN A 1 251 ? 11.522 15.451 -18.013 1.00 92.25 251 GLN A C 1
ATOM 1972 O O . GLN A 1 251 ? 10.858 15.044 -18.966 1.00 92.25 251 GLN A O 1
ATOM 1977 N N . LEU A 1 252 ? 11.127 16.453 -17.223 1.00 90.25 252 LEU A N 1
ATOM 1978 C CA . LEU A 1 252 ? 9.844 17.143 -17.361 1.00 90.25 252 LEU A CA 1
ATOM 1979 C C . LEU A 1 252 ? 9.848 18.218 -18.455 1.00 90.25 252 LEU A C 1
ATOM 1981 O O . LEU A 1 252 ? 8.841 18.403 -19.134 1.00 90.25 252 LEU A O 1
ATOM 1985 N N . ASN A 1 253 ? 10.966 18.929 -18.632 1.00 92.94 253 ASN A N 1
ATOM 1986 C CA . ASN A 1 253 ? 11.024 20.116 -19.492 1.00 92.94 253 ASN A CA 1
ATOM 1987 C C . ASN A 1 253 ? 11.746 19.895 -20.833 1.00 92.94 253 ASN A C 1
ATOM 1989 O O . ASN A 1 253 ? 11.731 20.782 -21.688 1.00 92.94 253 ASN A O 1
ATOM 1993 N N . ASN A 1 254 ? 12.373 18.734 -21.049 1.00 94.00 254 ASN A N 1
ATOM 1994 C CA . ASN A 1 254 ? 13.087 18.405 -22.280 1.00 94.00 254 ASN A CA 1
ATOM 1995 C C . ASN A 1 254 ? 12.361 17.298 -23.062 1.00 94.00 254 ASN A C 1
ATOM 1997 O O . ASN A 1 254 ? 12.378 16.125 -22.688 1.00 94.00 254 ASN A O 1
ATOM 2001 N N . SER A 1 255 ? 11.790 17.654 -24.217 1.00 95.56 255 SER A N 1
ATOM 2002 C CA . SER A 1 255 ? 11.071 16.713 -25.088 1.00 95.56 255 SER A CA 1
ATOM 2003 C C . SER A 1 255 ? 11.946 15.572 -25.624 1.00 95.56 255 SER A C 1
ATOM 2005 O O . SER A 1 255 ? 11.422 14.507 -25.975 1.00 95.56 255 SER A O 1
ATOM 2007 N N . VAL A 1 256 ? 13.274 15.749 -25.656 1.00 96.31 256 VAL A N 1
ATOM 2008 C CA . VAL A 1 256 ? 14.221 14.673 -25.980 1.00 96.31 256 VAL A CA 1
ATOM 2009 C C . VAL A 1 256 ? 14.144 13.572 -24.926 1.00 96.31 256 VAL A C 1
ATOM 2011 O O . VAL A 1 256 ? 14.056 12.402 -25.294 1.00 96.31 256 VAL A O 1
ATOM 2014 N N . CYS A 1 257 ? 14.087 13.921 -23.637 1.00 96.56 257 CYS A N 1
ATOM 2015 C CA . CYS A 1 257 ? 13.970 12.945 -22.556 1.00 96.56 257 CYS A CA 1
ATOM 2016 C C . CYS A 1 257 ? 12.665 12.152 -22.664 1.00 96.56 257 CYS A C 1
ATOM 2018 O O . CYS A 1 257 ? 12.706 10.924 -22.671 1.00 96.56 257 CYS A O 1
ATOM 2020 N N . SER A 1 258 ? 11.527 12.822 -22.870 1.00 94.44 258 SER A N 1
ATOM 2021 C CA . SER A 1 258 ? 10.235 12.143 -23.054 1.00 94.44 258 SER A CA 1
ATOM 2022 C C . SER A 1 258 ? 10.245 11.208 -24.271 1.00 94.44 258 SER A C 1
ATOM 2024 O O . SER A 1 258 ? 9.739 10.088 -24.214 1.00 94.44 258 SER A O 1
ATOM 2026 N N . THR A 1 259 ? 10.874 11.627 -25.374 1.00 96.25 259 THR A N 1
ATOM 2027 C CA . THR A 1 259 ? 10.999 10.801 -26.586 1.00 96.25 259 THR A CA 1
ATOM 2028 C C . THR A 1 259 ? 11.870 9.566 -26.349 1.00 96.25 259 THR A C 1
ATOM 2030 O O . THR A 1 259 ? 11.552 8.484 -26.847 1.00 96.25 259 THR A O 1
ATOM 2033 N N . LEU A 1 260 ? 12.963 9.711 -25.596 1.00 97.00 260 LEU A N 1
ATOM 2034 C CA . LEU A 1 260 ? 13.860 8.609 -25.254 1.00 97.00 260 LEU A CA 1
ATOM 2035 C C . LEU A 1 260 ? 13.205 7.622 -24.285 1.00 97.00 260 LEU A C 1
ATOM 2037 O O . LEU A 1 260 ? 13.313 6.427 -24.529 1.00 97.00 260 LEU A O 1
ATOM 2041 N N . ILE A 1 261 ? 12.457 8.101 -23.285 1.00 95.12 261 ILE A N 1
ATOM 2042 C CA . ILE A 1 261 ? 11.652 7.261 -22.379 1.00 95.12 261 ILE A CA 1
ATOM 2043 C C . ILE A 1 261 ? 10.673 6.406 -23.189 1.00 95.12 261 ILE A C 1
ATOM 2045 O O . ILE A 1 261 ? 10.677 5.184 -23.086 1.00 95.12 261 ILE A O 1
ATOM 2049 N N . LEU A 1 262 ? 9.905 7.014 -24.100 1.00 93.38 262 LEU A N 1
ATOM 2050 C CA . LEU A 1 262 ? 9.000 6.262 -24.979 1.00 93.38 262 LEU A CA 1
ATOM 2051 C C . LEU A 1 262 ? 9.739 5.260 -25.881 1.00 93.38 262 LEU A C 1
ATOM 2053 O O . LEU A 1 262 ? 9.176 4.232 -26.255 1.00 93.38 262 LEU A O 1
ATOM 2057 N N . ASN A 1 263 ? 10.980 5.554 -26.272 1.00 95.19 263 ASN A N 1
ATOM 2058 C CA . ASN A 1 263 ? 11.800 4.625 -27.044 1.00 95.19 263 ASN A CA 1
ATOM 2059 C C . ASN A 1 263 ? 12.273 3.452 -26.174 1.00 95.19 263 ASN A C 1
ATOM 2061 O O . ASN A 1 263 ? 12.170 2.314 -26.621 1.00 95.19 263 ASN A O 1
ATOM 2065 N N . PHE A 1 264 ? 12.704 3.711 -24.935 1.00 95.25 264 PHE A N 1
ATOM 2066 C CA . PHE A 1 264 ? 13.023 2.679 -23.950 1.00 95.25 264 PHE A CA 1
ATOM 2067 C C . PHE A 1 264 ? 11.845 1.726 -23.756 1.00 95.25 264 PHE A C 1
ATOM 2069 O O . PHE A 1 264 ? 12.012 0.541 -24.033 1.00 95.25 264 PHE A O 1
ATOM 2076 N N . MET A 1 265 ? 10.644 2.235 -23.461 1.00 90.56 265 MET A N 1
ATOM 2077 C CA . MET A 1 265 ? 9.441 1.403 -23.289 1.00 90.56 265 MET A CA 1
ATOM 2078 C C . MET A 1 265 ? 9.173 0.480 -24.487 1.00 90.56 265 MET A C 1
ATOM 2080 O O . MET A 1 265 ? 8.844 -0.691 -24.327 1.00 90.56 265 MET A O 1
ATOM 2084 N N . ARG A 1 266 ? 9.378 0.965 -25.720 1.00 91.81 266 ARG A N 1
ATOM 2085 C CA . ARG A 1 266 ? 9.220 0.131 -26.928 1.00 91.81 266 ARG A CA 1
ATOM 2086 C C . ARG A 1 266 ? 10.306 -0.936 -27.086 1.00 91.81 266 ARG A C 1
ATOM 2088 O O . ARG A 1 266 ? 10.084 -1.900 -27.814 1.00 91.81 266 ARG A O 1
ATOM 2095 N N . LYS A 1 267 ? 11.493 -0.739 -26.506 1.00 92.50 267 LYS A N 1
ATOM 2096 C CA . LYS A 1 267 ? 12.615 -1.690 -26.574 1.00 92.50 267 LYS A CA 1
ATOM 2097 C C . LYS A 1 267 ? 12.511 -2.803 -25.539 1.00 92.50 267 LYS A C 1
ATOM 2099 O O . LYS A 1 267 ? 12.939 -3.904 -25.863 1.00 92.50 267 LYS A O 1
ATOM 2104 N N . ILE A 1 268 ? 11.928 -2.525 -24.372 1.00 91.00 268 ILE A N 1
ATOM 2105 C CA . ILE A 1 268 ? 11.689 -3.522 -23.315 1.00 91.00 268 ILE A CA 1
ATOM 2106 C C . ILE A 1 268 ? 10.819 -4.676 -23.832 1.00 91.00 268 ILE A C 1
ATOM 2108 O O . ILE A 1 268 ? 11.101 -5.841 -23.563 1.00 91.00 268 ILE A O 1
ATOM 2112 N N . GLY A 1 269 ? 9.821 -4.374 -24.666 1.00 85.56 269 GLY A N 1
ATOM 2113 C CA . GLY A 1 269 ? 8.975 -5.394 -25.280 1.00 85.56 269 GLY A CA 1
ATOM 2114 C C . GLY A 1 269 ? 7.903 -5.903 -24.318 1.00 85.56 269 GLY A C 1
ATOM 2115 O O . GLY A 1 269 ? 7.286 -5.116 -23.613 1.00 85.56 269 GLY A O 1
ATOM 2116 N N . ASN A 1 270 ? 7.640 -7.211 -24.340 1.00 87.31 270 ASN A N 1
ATOM 2117 C CA . ASN A 1 270 ? 6.559 -7.844 -23.577 1.00 87.31 270 ASN A CA 1
ATOM 2118 C C . ASN A 1 270 ? 7.068 -8.422 -22.243 1.00 87.31 270 ASN A C 1
ATOM 2120 O O . ASN A 1 270 ? 6.940 -9.623 -22.008 1.00 87.31 270 ASN A O 1
ATOM 2124 N N . LEU A 1 271 ? 7.708 -7.577 -21.434 1.00 89.88 271 LEU A N 1
ATOM 2125 C CA . LEU A 1 271 ? 8.086 -7.881 -20.051 1.00 89.88 271 LEU A CA 1
ATOM 2126 C C . LEU A 1 271 ? 7.078 -7.246 -19.095 1.00 89.88 271 LEU A C 1
ATOM 2128 O O . LEU A 1 271 ? 6.490 -6.214 -19.421 1.00 89.88 271 LEU A O 1
ATOM 2132 N N . ASN A 1 272 ? 6.898 -7.855 -17.924 1.00 91.38 272 ASN A N 1
ATOM 2133 C CA . ASN A 1 272 ? 6.131 -7.246 -16.849 1.00 91.38 272 ASN A CA 1
ATOM 2134 C C . ASN A 1 272 ? 7.001 -6.169 -16.168 1.00 91.38 272 ASN A C 1
ATOM 2136 O O . ASN A 1 272 ? 7.999 -6.534 -15.547 1.00 91.38 272 ASN A O 1
ATOM 2140 N N . PRO A 1 273 ? 6.676 -4.864 -16.251 1.00 93.38 273 PRO A N 1
ATOM 2141 C CA . PRO A 1 273 ? 7.468 -3.835 -15.574 1.00 93.38 273 PRO A CA 1
ATOM 2142 C C . PRO A 1 273 ? 7.386 -3.946 -14.043 1.00 93.38 273 PRO A C 1
ATOM 2144 O O . PRO A 1 273 ? 8.296 -3.494 -13.346 1.00 93.38 273 PRO A O 1
ATOM 2147 N N . TYR A 1 274 ? 6.335 -4.577 -13.519 1.00 94.62 274 TYR A N 1
ATOM 2148 C CA . TYR A 1 274 ? 6.165 -4.817 -12.092 1.00 94.62 274 TYR A CA 1
ATOM 2149 C C . TYR A 1 274 ? 7.051 -5.963 -11.584 1.00 94.62 274 TYR A C 1
ATOM 2151 O O . TYR A 1 274 ? 7.325 -6.022 -10.396 1.00 94.62 274 TYR A O 1
ATOM 2159 N N . ALA A 1 275 ? 7.548 -6.852 -12.451 1.00 94.62 275 ALA A N 1
ATOM 2160 C CA . ALA A 1 275 ? 8.435 -7.953 -12.071 1.00 94.62 275 ALA A CA 1
ATOM 2161 C C . ALA A 1 275 ? 9.198 -8.478 -13.296 1.00 94.62 275 ALA A C 1
ATOM 2163 O O . ALA A 1 275 ? 8.704 -9.324 -14.049 1.00 94.62 275 ALA A O 1
ATOM 2164 N N . LEU A 1 276 ? 10.388 -7.926 -13.530 1.00 93.94 276 LEU A N 1
ATOM 2165 C CA . LEU A 1 276 ? 11.137 -8.098 -14.776 1.00 93.94 276 LEU A CA 1
ATOM 2166 C C . LEU A 1 276 ? 11.552 -9.543 -15.081 1.00 93.94 276 LEU A C 1
ATOM 2168 O O . LEU A 1 276 ? 11.652 -9.908 -16.255 1.00 93.94 276 LEU A O 1
ATOM 2172 N N . ASP A 1 277 ? 11.774 -10.353 -14.050 1.00 91.31 277 ASP A N 1
ATOM 2173 C CA . ASP A 1 277 ? 12.231 -11.737 -14.148 1.00 91.31 277 ASP A CA 1
ATOM 2174 C C . ASP A 1 277 ? 11.059 -12.752 -14.108 1.00 91.31 277 ASP A C 1
ATOM 2176 O O . ASP A 1 277 ? 11.286 -13.967 -14.120 1.00 91.31 277 ASP A O 1
ATOM 2180 N N . TYR A 1 278 ? 9.800 -12.283 -14.109 1.00 90.62 278 TYR A N 1
ATOM 2181 C CA . TYR A 1 278 ? 8.592 -13.116 -14.009 1.00 90.62 278 TYR A CA 1
ATOM 2182 C C . TYR A 1 278 ? 7.818 -13.247 -15.334 1.00 90.62 278 TYR A C 1
ATOM 2184 O O . TYR A 1 278 ? 7.875 -12.375 -16.208 1.00 90.62 278 TYR A O 1
ATOM 2192 N N . PRO A 1 279 ? 7.076 -14.357 -15.526 1.00 87.88 279 PRO A N 1
ATOM 2193 C CA . PRO A 1 279 ? 6.248 -14.542 -16.711 1.00 87.88 279 PRO A CA 1
ATOM 2194 C C . PRO A 1 279 ? 5.075 -13.553 -16.752 1.00 87.88 279 PRO A C 1
ATOM 2196 O O . PRO A 1 279 ? 4.517 -13.171 -15.732 1.00 87.88 279 PRO A O 1
ATOM 2199 N N . VAL A 1 280 ? 4.652 -13.193 -17.962 1.00 88.81 280 VAL A N 1
ATOM 2200 C CA . VAL A 1 280 ? 3.468 -12.355 -18.204 1.00 88.81 280 VAL A CA 1
ATOM 2201 C C . VAL A 1 280 ? 2.214 -13.199 -18.430 1.00 88.81 280 VAL A C 1
ATOM 2203 O O . VAL A 1 280 ? 2.294 -14.328 -18.926 1.00 88.81 280 VAL A O 1
ATOM 2206 N N . CYS A 1 281 ? 1.045 -12.614 -18.159 1.00 86.12 281 CYS A N 1
ATOM 2207 C CA . CYS A 1 281 ? -0.233 -13.184 -18.571 1.00 86.12 281 CYS A CA 1
ATOM 2208 C C . CYS A 1 281 ? -0.311 -13.265 -20.108 1.00 86.12 281 CYS A C 1
ATOM 2210 O O . CYS A 1 281 ? -0.173 -12.262 -20.813 1.00 86.12 281 CYS A O 1
ATOM 2212 N N . LEU A 1 282 ? -0.498 -14.472 -20.651 1.00 84.50 282 LEU A N 1
ATOM 2213 C CA . LEU A 1 282 ? -0.560 -14.709 -22.094 1.00 84.50 282 LEU A CA 1
ATOM 2214 C C . LEU A 1 282 ? -2.006 -14.856 -22.562 1.00 84.50 282 LEU A C 1
ATOM 2216 O O . LEU A 1 282 ? -2.797 -15.587 -21.976 1.00 84.50 282 LEU A O 1
ATOM 2220 N N . SER A 1 283 ? -2.326 -14.273 -23.716 1.00 79.88 283 SER A N 1
ATOM 2221 C CA . SER A 1 283 ? -3.606 -14.527 -24.383 1.00 79.88 283 SER A CA 1
ATOM 2222 C C . SER A 1 283 ? -3.777 -16.010 -24.744 1.00 79.88 283 SER A C 1
ATOM 2224 O O . SER A 1 283 ? -2.806 -16.731 -24.995 1.00 79.88 283 SER A O 1
ATOM 2226 N N . LYS A 1 284 ? -5.030 -16.464 -24.898 1.00 78.44 284 LYS A N 1
ATOM 2227 C CA . LYS A 1 284 ? -5.352 -17.841 -25.339 1.00 78.44 284 LYS A CA 1
ATOM 2228 C C . LYS A 1 284 ? -4.608 -18.254 -26.612 1.00 78.44 284 LYS A C 1
ATOM 2230 O O . LYS A 1 284 ? -4.158 -19.395 -26.732 1.00 78.44 284 LYS A O 1
ATOM 2235 N N . GLN A 1 285 ? -4.440 -17.323 -27.552 1.00 78.44 285 GLN A N 1
ATOM 2236 C CA . GLN A 1 285 ? -3.698 -17.559 -28.789 1.00 78.44 285 GLN A CA 1
ATOM 2237 C C . GLN A 1 285 ? -2.200 -17.786 -28.524 1.00 78.44 285 GLN A C 1
ATOM 2239 O O . GLN A 1 285 ? -1.620 -18.733 -29.056 1.00 78.44 285 GLN A O 1
ATOM 2244 N N . GLN A 1 286 ? -1.584 -16.950 -27.681 1.00 81.19 286 GLN A N 1
ATOM 2245 C CA . GLN A 1 286 ? -0.178 -17.081 -27.285 1.00 81.19 286 GLN A CA 1
ATOM 2246 C C . GLN A 1 286 ? 0.066 -18.375 -26.501 1.00 81.19 286 GLN A C 1
ATOM 2248 O O . GLN A 1 286 ? 1.038 -19.075 -26.781 1.00 81.19 286 GLN A O 1
ATOM 2253 N N . MET A 1 287 ? -0.836 -18.738 -25.584 1.00 77.94 287 MET A N 1
ATOM 2254 C CA . MET A 1 287 ? -0.765 -20.001 -24.844 1.00 77.94 287 MET A CA 1
ATOM 2255 C C . MET A 1 287 ? -0.856 -21.212 -25.772 1.00 77.94 287 MET A C 1
ATOM 2257 O O . MET A 1 287 ? -0.037 -22.121 -25.675 1.00 77.94 287 MET A O 1
ATOM 2261 N N . THR A 1 288 ? -1.801 -21.211 -26.718 1.00 78.81 288 THR A N 1
ATOM 2262 C CA . THR A 1 288 ? -1.952 -22.298 -27.702 1.00 78.81 288 THR A CA 1
ATOM 2263 C C . THR A 1 288 ? -0.678 -22.472 -28.530 1.00 78.81 288 THR A C 1
ATOM 2265 O O . THR A 1 288 ? -0.195 -23.591 -28.692 1.00 78.81 288 THR A O 1
ATOM 2268 N N . MET A 1 289 ? -0.088 -21.367 -28.999 1.00 76.06 289 MET A N 1
ATOM 2269 C CA . MET A 1 289 ? 1.175 -21.391 -29.740 1.00 76.06 289 MET A CA 1
ATOM 2270 C C . MET A 1 289 ? 2.340 -21.901 -28.878 1.00 76.06 289 MET A C 1
ATOM 2272 O O . MET A 1 289 ? 3.105 -22.753 -29.325 1.00 76.06 289 MET A O 1
ATOM 2276 N N . ARG A 1 290 ? 2.455 -21.435 -27.626 1.00 75.62 290 ARG A N 1
ATOM 2277 C CA . ARG A 1 290 ? 3.470 -21.911 -26.671 1.00 75.62 290 ARG A CA 1
ATOM 2278 C C . ARG A 1 290 ? 3.333 -23.413 -26.430 1.00 75.62 290 ARG A C 1
ATOM 2280 O O . ARG A 1 290 ? 4.332 -24.120 -26.483 1.00 75.62 290 ARG A O 1
ATOM 2287 N N . ASN A 1 291 ? 2.117 -23.900 -26.197 1.00 75.56 291 ASN A N 1
ATOM 2288 C CA . ASN A 1 291 ? 1.845 -25.314 -25.936 1.00 75.56 291 ASN A CA 1
ATOM 2289 C C . ASN A 1 291 ? 2.131 -26.187 -27.161 1.00 75.56 291 ASN A C 1
ATOM 2291 O O . ASN A 1 291 ? 2.713 -27.256 -27.010 1.00 75.56 291 ASN A O 1
ATOM 2295 N N . TYR A 1 292 ? 1.807 -25.707 -28.365 1.00 74.38 292 TYR A N 1
ATOM 2296 C CA . TYR A 1 292 ? 2.195 -26.361 -29.614 1.00 74.38 292 TYR A CA 1
ATOM 2297 C C . TYR A 1 292 ? 3.725 -26.496 -29.722 1.00 74.38 292 TYR A C 1
ATOM 2299 O O . TYR A 1 292 ? 4.233 -27.604 -29.880 1.00 74.38 292 TYR A O 1
ATOM 2307 N N . ILE A 1 293 ? 4.473 -25.404 -29.516 1.00 69.56 293 ILE A N 1
ATOM 2308 C CA . ILE A 1 293 ? 5.950 -25.411 -29.537 1.00 69.56 293 ILE A CA 1
ATOM 2309 C C . ILE A 1 293 ? 6.533 -26.323 -28.441 1.00 69.56 293 ILE A C 1
ATOM 2311 O O . ILE A 1 293 ? 7.507 -27.032 -28.681 1.00 69.56 293 ILE A O 1
ATOM 2315 N N . LYS A 1 294 ? 5.934 -26.340 -27.243 1.00 67.75 294 LYS A N 1
ATOM 2316 C CA . LYS A 1 294 ? 6.337 -27.225 -26.137 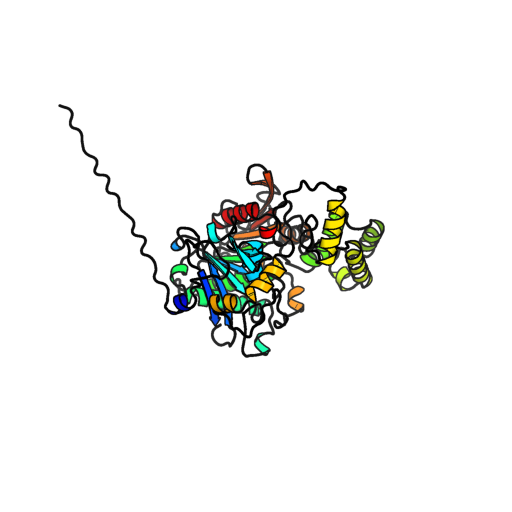1.00 67.75 294 LYS A CA 1
ATOM 2317 C C . LYS A 1 294 ? 6.093 -28.701 -26.446 1.00 67.75 294 LYS A C 1
ATOM 2319 O O . LYS A 1 294 ? 6.932 -29.533 -26.113 1.00 67.75 294 LYS A O 1
ATOM 2324 N N . SER A 1 295 ? 4.966 -29.033 -27.078 1.00 66.00 295 SER A N 1
ATOM 2325 C CA . SER A 1 295 ? 4.627 -30.416 -27.440 1.00 66.00 295 SER A CA 1
ATOM 2326 C C . SER A 1 295 ? 5.612 -31.034 -28.442 1.00 66.00 295 SER A C 1
ATOM 2328 O O . SER A 1 295 ? 5.788 -32.249 -28.451 1.00 66.00 295 SER A O 1
ATOM 2330 N N . GLU A 1 296 ? 6.341 -30.194 -29.183 1.00 64.62 296 GLU A N 1
ATOM 2331 C CA . GLU A 1 296 ? 7.451 -30.563 -30.075 1.00 64.62 296 GLU A CA 1
ATOM 2332 C C . GLU A 1 296 ? 8.808 -30.744 -29.335 1.00 64.62 296 GLU A C 1
ATOM 2334 O O . GLU A 1 296 ? 9.858 -30.814 -29.967 1.00 64.62 296 GLU A O 1
ATOM 2339 N N . GLN A 1 297 ? 8.815 -30.834 -27.993 1.00 56.12 297 GLN A N 1
ATOM 2340 C CA . GLN A 1 297 ? 9.975 -31.162 -27.131 1.00 56.12 297 GLN A CA 1
ATOM 2341 C C . GLN A 1 297 ? 11.216 -30.245 -27.246 1.00 56.12 297 GLN A C 1
ATOM 2343 O O . GLN A 1 297 ? 12.332 -30.664 -26.938 1.00 56.12 297 GLN A O 1
ATOM 2348 N N . LEU A 1 298 ? 11.063 -28.977 -27.637 1.00 56.19 298 LEU A N 1
ATOM 2349 C CA . LEU A 1 298 ? 12.199 -28.046 -27.762 1.00 56.19 298 LEU A CA 1
ATOM 2350 C C . LEU A 1 298 ? 12.591 -27.320 -26.458 1.00 56.19 298 LEU A C 1
ATOM 2352 O O . LEU A 1 298 ? 13.617 -26.643 -26.440 1.00 56.19 298 LEU A O 1
ATOM 2356 N N . LEU A 1 299 ? 11.819 -27.449 -25.369 1.00 52.28 299 LEU A N 1
ATOM 2357 C CA . LEU A 1 299 ? 12.081 -26.784 -24.082 1.00 52.28 299 LEU A CA 1
ATOM 2358 C C . LEU A 1 299 ? 11.623 -27.658 -22.898 1.00 52.28 299 LEU A C 1
ATOM 2360 O O . LEU A 1 299 ? 10.442 -27.987 -22.799 1.00 52.28 299 LEU A O 1
ATOM 2364 N N . ASN A 1 300 ? 12.544 -27.990 -21.988 1.00 48.28 300 ASN A N 1
ATOM 2365 C CA . ASN A 1 300 ? 12.223 -28.492 -20.646 1.00 48.28 300 ASN A CA 1
ATOM 2366 C C . ASN A 1 300 ? 12.098 -27.291 -19.697 1.00 48.28 300 ASN A C 1
ATOM 2368 O O . ASN A 1 300 ? 13.062 -26.542 -19.560 1.00 48.28 300 ASN A O 1
ATOM 2372 N N . ASP A 1 301 ? 10.957 -27.129 -19.023 1.00 55.62 301 ASP A N 1
ATOM 2373 C CA . ASP A 1 301 ? 10.812 -26.171 -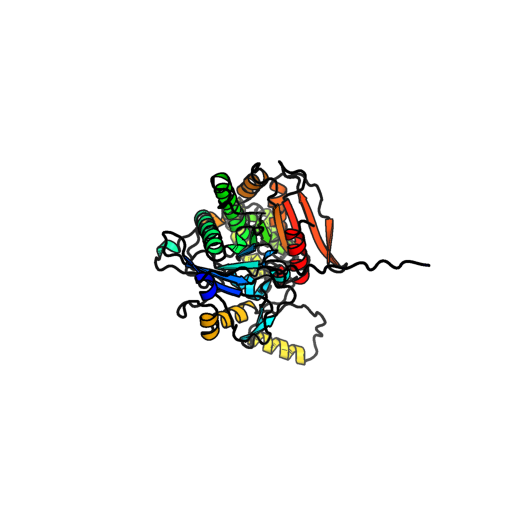17.916 1.00 55.62 301 ASP A CA 1
ATOM 2374 C C . ASP A 1 301 ? 11.153 -26.886 -16.596 1.00 55.62 301 ASP A C 1
ATOM 2376 O O . ASP A 1 301 ? 10.521 -27.880 -16.243 1.00 55.62 301 ASP A O 1
ATOM 2380 N N . THR A 1 302 ? 12.161 -26.393 -15.871 1.00 43.47 302 THR A N 1
ATOM 2381 C CA . THR A 1 302 ? 12.544 -26.860 -14.520 1.00 43.47 302 THR A CA 1
ATOM 2382 C C . THR A 1 302 ? 12.544 -25.727 -13.489 1.00 43.47 302 THR A C 1
ATOM 2384 O O . THR A 1 302 ? 13.258 -25.801 -12.494 1.00 43.47 302 THR A O 1
ATOM 2387 N N . LEU A 1 303 ? 11.783 -24.658 -13.722 1.00 47.19 303 LEU A N 1
ATOM 2388 C CA . LEU A 1 303 ? 11.618 -23.568 -12.762 1.00 47.19 303 LEU A CA 1
ATOM 2389 C C . LEU A 1 303 ? 10.197 -23.620 -12.206 1.00 47.19 303 LEU A C 1
ATOM 2391 O O . LEU A 1 303 ? 9.251 -23.155 -12.834 1.00 47.19 303 LEU A O 1
ATOM 2395 N N . ASP A 1 304 ? 10.076 -24.246 -11.039 1.00 48.31 304 ASP A N 1
ATOM 2396 C CA . ASP A 1 304 ? 8.867 -24.281 -10.219 1.00 48.31 304 ASP A CA 1
ATOM 2397 C C . ASP A 1 304 ? 8.761 -22.925 -9.499 1.00 48.31 304 ASP A C 1
ATOM 2399 O O . ASP A 1 304 ? 9.191 -22.769 -8.356 1.00 48.31 304 ASP A O 1
ATOM 2403 N N . ILE A 1 305 ? 8.345 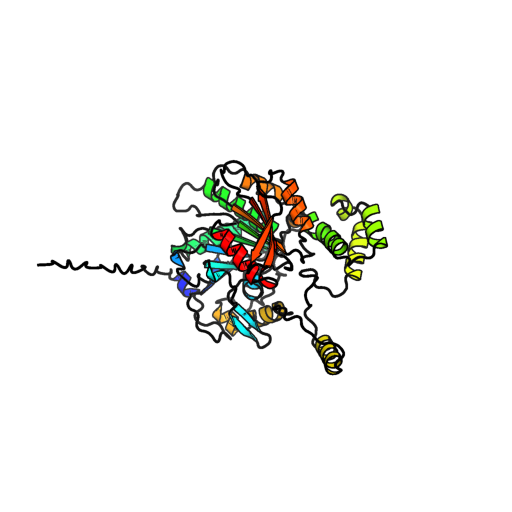-21.888 -10.234 1.00 55.12 305 ILE A N 1
ATOM 2404 C CA . ILE A 1 305 ? 8.093 -20.558 -9.669 1.00 55.12 305 ILE A CA 1
ATOM 2405 C C . ILE A 1 305 ? 6.641 -20.567 -9.176 1.00 55.12 305 ILE A C 1
ATOM 2407 O O . ILE A 1 305 ? 5.744 -20.702 -10.008 1.00 55.12 305 ILE A O 1
ATOM 2411 N N . PRO A 1 306 ? 6.381 -20.422 -7.863 1.00 68.62 306 PRO A N 1
ATOM 2412 C CA . PRO A 1 306 ? 5.033 -20.334 -7.310 1.00 68.62 306 PRO A CA 1
ATOM 2413 C C . PRO A 1 306 ? 4.446 -18.938 -7.580 1.00 68.62 306 PRO A C 1
ATOM 2415 O O . PRO A 1 306 ? 4.251 -18.149 -6.664 1.00 68.62 306 PRO A O 1
ATOM 2418 N N . TYR A 1 307 ? 4.240 -18.617 -8.855 1.00 83.00 307 TYR A N 1
ATOM 2419 C CA . TYR A 1 307 ? 3.612 -17.394 -9.341 1.00 83.00 307 TYR A CA 1
ATOM 2420 C C . TYR A 1 307 ? 2.643 -17.772 -10.458 1.00 83.00 307 TYR A C 1
ATOM 2422 O O . TYR A 1 307 ? 3.048 -18.422 -11.426 1.00 83.00 307 TYR A O 1
ATOM 2430 N N . GLU A 1 308 ? 1.385 -17.362 -10.325 1.00 83.31 308 GLU A N 1
ATOM 2431 C CA . GLU A 1 308 ? 0.349 -17.583 -11.330 1.00 83.31 308 GLU A CA 1
ATOM 2432 C C . GLU A 1 308 ? 0.124 -16.284 -12.121 1.00 83.31 308 GLU A C 1
ATOM 2434 O O . GLU A 1 308 ? -0.371 -15.293 -11.581 1.00 83.31 308 GLU A O 1
ATOM 2439 N N . PRO A 1 309 ? 0.483 -16.246 -13.416 1.00 84.12 309 PRO A N 1
ATOM 2440 C CA . PRO A 1 309 ? 0.097 -15.136 -14.273 1.00 84.12 309 PRO A CA 1
ATOM 2441 C C . PRO A 1 309 ? -1.430 -15.038 -14.374 1.00 84.12 309 PRO A C 1
ATOM 2443 O O . PRO A 1 309 ? -2.113 -16.055 -14.412 1.00 84.12 309 PRO A O 1
ATOM 2446 N N . CYS A 1 310 ? -1.951 -13.823 -14.553 1.00 87.62 310 CYS A N 1
ATOM 2447 C CA . CYS A 1 310 ? -3.384 -13.548 -14.742 1.00 87.62 310 CYS A CA 1
ATOM 2448 C C . CYS A 1 310 ? -4.261 -13.616 -13.472 1.00 87.62 310 CYS A C 1
ATOM 2450 O O . CYS A 1 310 ? -5.484 -13.537 -13.608 1.00 87.62 310 CYS A O 1
ATOM 2452 N N . GLU A 1 311 ? -3.695 -13.704 -12.258 1.00 88.56 311 GLU A N 1
ATOM 2453 C CA . GLU A 1 311 ? -4.488 -13.645 -11.012 1.00 88.56 311 GLU A CA 1
ATOM 2454 C C . GLU A 1 311 ? -5.384 -12.391 -10.927 1.00 88.56 311 GLU A C 1
ATOM 2456 O O . GLU A 1 311 ? -6.494 -12.472 -10.396 1.00 88.56 311 GLU A O 1
ATOM 2461 N N . ASP A 1 312 ? -4.982 -11.266 -11.526 1.00 89.31 312 ASP A N 1
ATOM 2462 C CA . ASP A 1 312 ? -5.792 -10.038 -11.594 1.00 89.31 312 ASP A CA 1
ATOM 2463 C C . ASP A 1 312 ? -7.090 -10.237 -12.400 1.00 89.31 312 ASP A C 1
ATOM 2465 O O . ASP A 1 312 ? -8.170 -9.788 -12.002 1.00 89.31 312 ASP A O 1
ATOM 2469 N N . GLU A 1 313 ? -7.021 -10.975 -13.517 1.00 92.00 313 GLU A N 1
ATOM 2470 C CA . GLU A 1 313 ? -8.197 -11.311 -14.331 1.00 92.00 313 GLU A CA 1
ATOM 2471 C C . GLU A 1 313 ? -9.129 -12.246 -13.554 1.00 92.00 313 GLU A C 1
ATOM 2473 O O . GLU A 1 313 ? -10.349 -12.052 -13.549 1.00 92.00 313 GLU A O 1
ATOM 2478 N N . TYR A 1 314 ? -8.569 -13.238 -12.857 1.00 94.19 314 TYR A N 1
ATOM 2479 C CA . TYR A 1 314 ? -9.347 -14.159 -12.028 1.00 94.19 314 TYR A CA 1
ATOM 2480 C C . TYR A 1 314 ? -10.032 -13.414 -10.875 1.00 94.19 314 TYR A C 1
ATOM 2482 O O . TYR A 1 314 ? -11.216 -13.638 -10.623 1.00 94.19 314 TYR A O 1
ATOM 2490 N N . SER A 1 315 ? -9.329 -12.472 -10.241 1.00 94.88 315 SER A N 1
ATOM 2491 C CA . SER A 1 315 ? -9.850 -11.608 -9.176 1.00 94.88 315 SER A CA 1
ATOM 2492 C C . SER A 1 315 ? -11.009 -10.743 -9.658 1.00 94.88 315 SER A C 1
ATOM 2494 O O . SER A 1 315 ? -12.079 -10.746 -9.048 1.00 94.88 315 SER A O 1
ATOM 2496 N N . SER A 1 316 ? -10.836 -10.065 -10.795 1.00 95.75 316 SER A N 1
ATOM 2497 C CA . SER A 1 316 ? -11.881 -9.227 -11.389 1.00 95.75 316 SER A CA 1
ATOM 2498 C C . SER A 1 316 ? -13.123 -10.033 -11.770 1.00 95.75 316 SER A C 1
ATOM 2500 O O . SER A 1 316 ? -14.251 -9.638 -11.459 1.00 95.75 316 SER A O 1
ATOM 2502 N N . ASN A 1 317 ? -12.929 -11.201 -12.389 1.00 96.38 317 ASN A N 1
ATOM 2503 C CA . ASN A 1 317 ? -14.026 -12.102 -12.733 1.00 96.38 317 ASN A CA 1
ATOM 2504 C C . ASN A 1 317 ? -14.755 -12.602 -11.481 1.00 96.38 317 ASN A C 1
ATOM 2506 O O . ASN A 1 317 ? -15.985 -12.643 -11.469 1.00 96.38 317 ASN A O 1
ATOM 2510 N N . TYR A 1 318 ? -14.014 -12.952 -10.428 1.00 97.56 318 TYR A N 1
ATOM 2511 C CA . TYR A 1 318 ? -14.564 -13.437 -9.169 1.00 97.56 318 TYR A CA 1
ATOM 2512 C C . TYR A 1 318 ? -15.402 -12.366 -8.454 1.00 97.56 318 TYR A C 1
ATOM 2514 O O . TYR A 1 318 ? -16.577 -12.603 -8.170 1.00 97.56 318 TYR A O 1
ATOM 2522 N N . LEU A 1 319 ? -14.844 -11.169 -8.237 1.00 98.06 319 LEU A N 1
ATOM 2523 C CA . LEU A 1 319 ? -15.518 -10.064 -7.538 1.00 98.06 319 LEU A CA 1
ATOM 2524 C C . LEU A 1 319 ? -16.759 -9.550 -8.280 1.00 98.06 319 LEU A C 1
ATOM 2526 O O . LEU A 1 319 ? -17.683 -9.030 -7.658 1.00 98.06 319 LEU A O 1
ATOM 2530 N N . ASN A 1 320 ? -16.823 -9.723 -9.602 1.00 98.00 320 ASN A N 1
ATOM 2531 C CA . ASN A 1 320 ? -17.982 -9.317 -10.395 1.00 98.00 320 ASN A CA 1
ATOM 2532 C C . ASN A 1 320 ? -19.118 -10.350 -10.455 1.00 98.00 320 ASN A C 1
ATOM 2534 O O . ASN A 1 320 ? -20.182 -10.039 -11.003 1.00 98.00 320 ASN A O 1
ATOM 2538 N N . ARG A 1 321 ? -18.957 -11.552 -9.889 1.00 97.69 321 ARG A N 1
ATOM 2539 C CA . ARG A 1 321 ? -20.059 -12.521 -9.811 1.00 97.69 321 ARG A CA 1
ATOM 2540 C C . ARG A 1 321 ? -21.155 -12.029 -8.865 1.00 97.69 321 ARG A C 1
ATOM 2542 O O . ARG A 1 321 ? -20.882 -11.536 -7.775 1.00 97.69 321 ARG A O 1
ATOM 2549 N N . ALA A 1 322 ? -22.414 -12.227 -9.252 1.00 97.94 322 ALA A N 1
ATOM 2550 C CA . ALA A 1 322 ? -23.562 -11.772 -8.466 1.00 97.94 322 ALA A CA 1
ATOM 2551 C C . ALA A 1 322 ? -23.652 -12.433 -7.076 1.00 97.94 322 ALA A C 1
ATOM 2553 O O . ALA A 1 322 ? -24.025 -11.776 -6.109 1.00 97.94 322 ALA A O 1
ATOM 2554 N N . ASP A 1 323 ? -23.296 -13.716 -6.966 1.00 97.56 323 ASP A N 1
ATOM 2555 C CA . ASP A 1 323 ? -23.278 -14.436 -5.688 1.00 97.56 323 ASP A CA 1
ATOM 2556 C C . ASP A 1 323 ? -22.146 -13.961 -4.767 1.00 97.56 323 ASP A C 1
ATOM 2558 O O . ASP A 1 323 ? -22.355 -13.833 -3.563 1.00 97.56 323 ASP A O 1
ATOM 2562 N N . VAL A 1 324 ? -20.981 -13.625 -5.329 1.00 98.00 324 VAL A N 1
ATOM 2563 C CA . VAL A 1 324 ? -19.866 -13.022 -4.585 1.00 98.00 324 VAL A CA 1
ATOM 2564 C C . VAL A 1 324 ? -20.239 -11.626 -4.095 1.00 98.00 324 VAL A C 1
ATOM 2566 O O . VAL A 1 324 ? -20.098 -11.354 -2.908 1.00 98.00 324 VAL A O 1
ATOM 2569 N N . LYS A 1 325 ? -20.800 -10.759 -4.948 1.00 98.62 325 LYS A N 1
ATOM 2570 C CA . LYS A 1 325 ? -21.263 -9.427 -4.519 1.00 98.62 325 LYS A CA 1
ATOM 2571 C C . LYS A 1 325 ? -22.280 -9.500 -3.379 1.00 98.62 325 LYS A C 1
ATOM 2573 O O . LYS A 1 325 ? -22.169 -8.759 -2.405 1.00 98.62 325 LYS A O 1
ATOM 2578 N N . ALA A 1 326 ? -23.235 -10.427 -3.473 1.00 98.38 326 ALA A N 1
ATOM 2579 C CA . ALA A 1 326 ? -24.214 -10.651 -2.415 1.00 98.38 326 ALA A CA 1
ATOM 2580 C C . ALA A 1 326 ? -23.548 -11.093 -1.100 1.00 98.38 326 ALA A C 1
ATOM 2582 O O . ALA A 1 326 ? -23.879 -10.552 -0.048 1.00 98.38 326 ALA A O 1
ATOM 2583 N N . ALA A 1 327 ? -22.586 -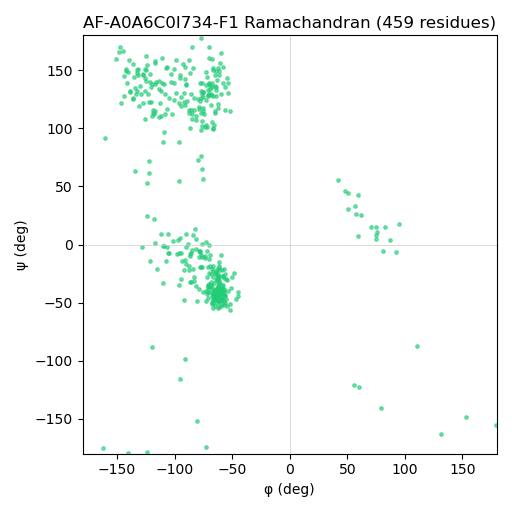12.022 -1.160 1.00 98.06 327 ALA A N 1
ATOM 2584 C CA . ALA A 1 327 ? -21.834 -12.483 0.009 1.00 98.06 327 ALA A CA 1
ATOM 2585 C C . ALA A 1 327 ? -20.986 -11.378 0.660 1.00 98.06 327 ALA A C 1
ATOM 2587 O O . ALA A 1 327 ? -20.773 -11.402 1.867 1.00 98.06 327 ALA A O 1
ATOM 2588 N N . LEU A 1 328 ? -20.514 -10.409 -0.129 1.00 98.50 328 LEU A N 1
ATOM 2589 C CA . LEU A 1 328 ? -19.726 -9.267 0.342 1.00 98.50 328 LEU A CA 1
ATOM 2590 C C . LEU A 1 328 ? -20.573 -8.062 0.766 1.00 98.50 328 LEU A C 1
ATOM 2592 O O . LEU A 1 328 ? -20.003 -7.048 1.170 1.00 98.50 328 LEU A O 1
ATOM 2596 N N . HIS A 1 329 ? -21.902 -8.155 0.679 1.00 98.38 329 HIS A N 1
ATOM 2597 C CA . HIS A 1 329 ? -22.832 -7.068 1.000 1.00 98.38 329 HIS A CA 1
ATOM 2598 C C . HIS A 1 329 ? -22.575 -5.781 0.194 1.00 98.38 329 HIS A C 1
ATOM 2600 O O . HIS A 1 329 ? -22.792 -4.673 0.689 1.00 98.38 329 HIS A O 1
ATOM 2606 N N . VAL A 1 330 ? -22.112 -5.918 -1.052 1.00 98.56 330 VAL A N 1
ATOM 2607 C CA . VAL A 1 330 ? -21.860 -4.786 -1.959 1.00 98.56 330 VAL A CA 1
ATOM 2608 C C . VAL A 1 330 ? -23.012 -4.596 -2.940 1.00 98.56 330 VAL A C 1
ATOM 2610 O O . VAL A 1 330 ? -23.790 -5.519 -3.193 1.00 98.56 330 VAL A O 1
ATOM 2613 N N . HIS A 1 331 ? -23.134 -3.391 -3.499 1.00 97.56 331 HIS A N 1
ATOM 2614 C CA . HIS A 1 331 ? -24.182 -3.098 -4.479 1.00 97.56 331 HIS A CA 1
ATOM 2615 C C . HIS A 1 331 ? -24.002 -3.920 -5.759 1.00 97.56 331 HIS A C 1
ATOM 2617 O O . HIS A 1 331 ? -22.897 -4.069 -6.286 1.00 97.56 331 HIS A O 1
ATOM 2623 N N . ASP A 1 332 ? -25.106 -4.466 -6.264 1.00 96.56 332 ASP A N 1
ATOM 2624 C CA . ASP A 1 332 ? -25.110 -5.371 -7.412 1.00 96.56 332 ASP A CA 1
ATOM 2625 C C . ASP A 1 332 ? -24.825 -4.651 -8.741 1.00 96.56 332 ASP A C 1
ATOM 2627 O O . ASP A 1 332 ? -24.230 -5.245 -9.650 1.00 96.56 332 ASP A O 1
ATOM 2631 N N . ASP A 1 333 ? -25.180 -3.367 -8.824 1.00 96.19 333 ASP A N 1
ATOM 2632 C CA . ASP A 1 333 ? -25.008 -2.489 -9.981 1.00 96.19 333 ASP A CA 1
ATOM 2633 C C . ASP A 1 333 ? -23.574 -1.964 -10.169 1.00 96.19 333 ASP A C 1
ATOM 2635 O O . ASP A 1 333 ? -23.206 -1.591 -11.288 1.00 96.19 333 ASP A O 1
ATOM 2639 N N . ILE A 1 334 ? -22.730 -1.996 -9.131 1.00 97.25 334 ILE A N 1
ATOM 2640 C CA . ILE A 1 334 ? -21.324 -1.585 -9.236 1.00 97.25 334 ILE A CA 1
ATOM 2641 C C . ILE A 1 334 ? -20.518 -2.668 -9.949 1.00 97.25 334 ILE A C 1
ATOM 2643 O O . ILE A 1 334 ? -20.329 -3.762 -9.423 1.00 97.25 334 ILE A O 1
ATOM 2647 N N . VAL A 1 335 ? -19.992 -2.373 -11.137 1.00 97.44 335 VAL A N 1
ATOM 2648 C CA . VAL A 1 335 ? -18.989 -3.226 -11.792 1.00 97.44 335 VAL A CA 1
ATOM 2649 C C . VAL A 1 335 ? -17.634 -2.947 -11.155 1.00 97.44 335 VAL A C 1
ATOM 2651 O O . VAL A 1 335 ? -17.127 -1.832 -11.251 1.00 97.44 335 VAL A O 1
ATOM 2654 N N . TRP A 1 336 ? -17.060 -3.958 -10.508 1.00 98.19 336 TRP A N 1
ATOM 2655 C CA . TRP A 1 336 ? -15.749 -3.846 -9.887 1.00 98.19 336 TRP A CA 1
ATOM 2656 C C . TRP A 1 336 ? -14.666 -3.758 -10.963 1.00 98.19 336 TRP A C 1
ATOM 2658 O O . TRP A 1 336 ? -14.619 -4.583 -11.879 1.00 98.19 336 TRP A O 1
ATOM 2668 N N . GLU A 1 337 ? -13.790 -2.768 -10.840 1.00 96.31 337 GLU A N 1
ATOM 2669 C CA . GLU A 1 337 ? -12.576 -2.624 -11.637 1.00 96.31 337 GLU A CA 1
ATOM 2670 C C . GLU A 1 337 ? -11.389 -2.483 -10.677 1.00 96.31 337 GLU A C 1
ATOM 2672 O O . GLU A 1 337 ? -11.497 -1.820 -9.644 1.00 96.31 337 GLU A O 1
ATOM 2677 N N . GLU A 1 338 ? -10.253 -3.067 -11.056 1.00 94.00 338 GLU A N 1
ATOM 2678 C CA . GLU A 1 338 ? -8.999 -3.035 -10.297 1.00 94.00 338 GLU A CA 1
ATOM 2679 C C . GLU A 1 338 ? -8.591 -1.605 -9.914 1.00 94.00 338 GLU A C 1
ATOM 2681 O O . GLU A 1 338 ? -8.377 -1.296 -8.742 1.00 94.00 338 GLU A O 1
ATOM 2686 N N . CYS A 1 339 ? -8.558 -0.711 -10.904 1.00 96.06 339 CYS A N 1
ATOM 2687 C CA . CYS A 1 339 ? -8.293 0.706 -10.715 1.00 96.06 339 CYS A CA 1
ATOM 2688 C C . CYS A 1 339 ? -9.439 1.544 -11.276 1.00 96.06 339 CYS A C 1
ATOM 2690 O O . CYS A 1 339 ? -9.850 1.393 -12.428 1.00 96.06 339 CYS A O 1
ATOM 2692 N N . SER A 1 340 ? -9.934 2.463 -10.451 1.00 95.00 340 SER A N 1
ATOM 2693 C CA . SER A 1 340 ? -11.117 3.262 -10.732 1.00 95.00 340 SER A CA 1
ATOM 2694 C C . SER A 1 340 ? -10.945 4.175 -11.936 1.00 95.00 340 SER A C 1
ATOM 2696 O O . SER A 1 340 ? -10.006 4.969 -12.031 1.00 95.00 340 SER A O 1
ATOM 2698 N N . ARG A 1 341 ? -11.952 4.160 -12.808 1.00 90.69 341 ARG A N 1
ATOM 2699 C CA . ARG A 1 341 ? -12.166 5.206 -13.818 1.00 90.69 341 ARG A CA 1
ATOM 2700 C C . ARG A 1 341 ? -13.073 6.330 -13.316 1.00 90.69 341 ARG A C 1
ATOM 2702 O O . ARG A 1 341 ? -13.145 7.387 -13.954 1.00 90.69 341 ARG A O 1
ATOM 2709 N N . THR A 1 342 ? -13.759 6.116 -12.197 1.00 92.88 342 THR A N 1
ATOM 2710 C CA . THR A 1 342 ? -14.710 7.051 -11.583 1.00 92.88 342 THR A CA 1
ATOM 2711 C C . THR A 1 342 ? -13.975 8.121 -10.787 1.00 92.88 342 THR A C 1
ATOM 2713 O O . THR A 1 342 ? -14.205 9.312 -11.005 1.00 92.88 342 THR A O 1
ATOM 2716 N N . THR A 1 343 ? -13.031 7.712 -9.940 1.00 92.75 343 THR A N 1
ATOM 2717 C CA . THR A 1 343 ? -12.192 8.606 -9.142 1.00 92.75 343 THR A CA 1
ATOM 2718 C C . THR A 1 343 ? -11.379 9.540 -10.041 1.00 92.75 343 THR A C 1
ATOM 2720 O O . THR A 1 343 ? -10.691 9.117 -10.972 1.00 92.75 343 THR A O 1
ATOM 2723 N N . LYS A 1 344 ? -11.431 10.842 -9.752 1.00 94.00 344 LYS A N 1
ATOM 2724 C CA . LYS A 1 344 ? -10.685 11.895 -10.450 1.00 94.00 344 LYS A CA 1
ATOM 2725 C C . LYS A 1 344 ? -9.614 12.440 -9.515 1.00 94.00 344 LYS A C 1
ATOM 2727 O O . LYS A 1 344 ? -9.849 13.394 -8.776 1.00 94.00 344 LYS A O 1
ATOM 2732 N N . TYR A 1 345 ? -8.450 11.793 -9.545 1.00 94.00 345 TYR A N 1
ATOM 2733 C CA . TYR A 1 345 ? -7.326 12.157 -8.690 1.00 94.00 345 TYR A CA 1
ATOM 2734 C C . TYR A 1 345 ? -6.576 13.392 -9.204 1.00 94.00 345 TYR A C 1
ATOM 2736 O O . TYR A 1 345 ? -6.311 13.518 -10.404 1.00 94.00 345 TYR A O 1
ATOM 2744 N N . GLU A 1 346 ? -6.189 14.282 -8.295 1.00 93.12 346 GLU A N 1
ATOM 2745 C CA . GLU A 1 346 ? -5.433 15.497 -8.598 1.00 93.12 346 GLU A CA 1
ATOM 2746 C C . GLU A 1 346 ? -4.030 15.179 -9.149 1.00 93.12 346 GLU A C 1
ATOM 2748 O O . GLU A 1 346 ? -3.155 14.666 -8.455 1.00 93.12 346 GLU A O 1
ATOM 2753 N N . LEU A 1 347 ? -3.770 15.531 -10.414 1.00 87.69 347 LEU A N 1
ATOM 2754 C CA . LEU A 1 347 ? -2.477 15.253 -11.063 1.00 87.69 347 LEU A CA 1
ATOM 2755 C C . LEU A 1 347 ? -1.296 15.974 -10.403 1.00 87.69 347 LEU A C 1
ATOM 2757 O O . LEU A 1 347 ? -0.173 15.478 -10.454 1.00 87.69 347 LEU A O 1
ATOM 2761 N N . LYS A 1 348 ? -1.539 17.144 -9.801 1.00 93.25 348 LYS A N 1
ATOM 2762 C CA . LYS A 1 348 ? -0.500 17.913 -9.102 1.00 93.25 348 LYS A CA 1
ATOM 2763 C C . LYS A 1 348 ? 0.068 17.140 -7.910 1.00 93.25 348 LYS A C 1
ATOM 2765 O O . LYS A 1 348 ? 1.252 17.284 -7.629 1.00 93.25 348 LYS A O 1
ATOM 2770 N N . ASP A 1 349 ? -0.753 16.322 -7.252 1.00 94.06 349 ASP A N 1
ATOM 2771 C CA . ASP A 1 349 ? -0.366 15.606 -6.040 1.00 94.06 349 ASP A CA 1
ATOM 2772 C C . ASP A 1 349 ? 0.658 14.522 -6.374 1.00 94.06 349 ASP A C 1
ATOM 2774 O O . ASP A 1 349 ? 1.674 14.425 -5.695 1.00 94.06 349 ASP A O 1
ATOM 2778 N N . LYS A 1 350 ? 0.518 13.868 -7.537 1.00 88.19 350 LYS A N 1
ATOM 2779 C CA . LYS A 1 350 ? 1.516 12.926 -8.077 1.00 88.19 350 LYS A CA 1
ATOM 2780 C C . LYS A 1 350 ? 2.912 13.531 -8.265 1.00 88.19 350 LYS A C 1
ATOM 2782 O O . LYS A 1 350 ? 3.885 12.797 -8.399 1.00 88.19 350 LYS A O 1
ATOM 2787 N N . MET A 1 351 ? 3.020 14.855 -8.350 1.00 90.25 351 MET A N 1
ATOM 2788 C CA . MET A 1 351 ? 4.292 15.559 -8.527 1.00 90.25 351 MET A CA 1
ATOM 2789 C C . MET A 1 351 ? 4.879 16.063 -7.204 1.00 90.25 351 MET A C 1
ATOM 2791 O O . MET A 1 351 ? 5.992 16.593 -7.201 1.00 90.25 351 MET A O 1
ATOM 2795 N N . LEU A 1 352 ? 4.142 15.960 -6.093 1.00 93.75 352 LEU A N 1
ATOM 2796 C CA . LEU A 1 352 ? 4.587 16.467 -4.802 1.00 93.75 352 LEU A CA 1
ATOM 2797 C C . LEU A 1 352 ? 5.504 15.451 -4.102 1.00 93.75 352 LEU A C 1
ATOM 2799 O O . LEU A 1 352 ? 5.087 14.324 -3.875 1.00 93.75 352 LEU A O 1
ATOM 2803 N N . PRO A 1 353 ? 6.716 15.853 -3.686 1.00 96.00 353 PRO A N 1
ATOM 2804 C CA . PRO A 1 353 ? 7.599 15.002 -2.892 1.00 96.00 353 PRO A CA 1
ATOM 2805 C C . PRO A 1 353 ? 7.054 14.779 -1.470 1.00 96.00 353 PRO A C 1
ATOM 2807 O O . PRO A 1 353 ? 6.640 15.731 -0.785 1.00 96.00 353 PRO A O 1
ATOM 2810 N N . MET A 1 354 ? 7.073 13.529 -1.005 1.00 98.06 354 MET A N 1
ATOM 2811 C CA . MET A 1 354 ? 6.512 13.106 0.288 1.00 98.06 354 MET A CA 1
ATOM 2812 C C . MET A 1 354 ? 7.528 13.066 1.441 1.00 98.06 354 MET A C 1
ATOM 2814 O O . MET A 1 354 ? 7.149 12.960 2.610 1.00 98.06 354 MET A O 1
ATOM 2818 N N . GLU A 1 355 ? 8.818 13.261 1.170 1.00 97.88 355 GLU A N 1
ATOM 2819 C CA . GLU A 1 355 ? 9.935 13.242 2.129 1.00 97.88 355 GLU A CA 1
ATOM 2820 C C . GLU A 1 355 ? 9.734 14.215 3.296 1.00 97.88 355 GLU A C 1
ATOM 2822 O O . GLU A 1 355 ? 10.198 13.974 4.418 1.00 97.88 355 GLU A O 1
ATOM 2827 N N . LYS A 1 356 ? 9.013 15.320 3.059 1.00 97.62 356 LYS A N 1
ATOM 2828 C CA . LYS A 1 356 ? 8.654 16.287 4.105 1.00 97.62 356 LYS A CA 1
ATOM 2829 C C . LYS A 1 356 ? 7.877 15.625 5.249 1.00 97.62 356 LYS A C 1
ATOM 2831 O O . LYS A 1 356 ? 8.149 15.925 6.409 1.00 97.62 356 LYS A O 1
ATOM 2836 N N . TYR A 1 357 ? 6.968 14.699 4.945 1.00 98.38 357 TYR A N 1
ATOM 2837 C CA . TYR A 1 357 ? 6.161 14.007 5.949 1.00 98.38 357 TYR A CA 1
ATOM 2838 C C . TYR A 1 357 ? 6.998 12.993 6.724 1.00 98.38 357 TYR A C 1
ATOM 2840 O O . TYR A 1 357 ? 6.914 12.968 7.948 1.00 98.38 357 TYR A O 1
ATOM 2848 N N . TYR A 1 358 ? 7.897 12.254 6.064 1.00 98.44 358 TYR A N 1
ATOM 2849 C CA . TYR A 1 358 ? 8.866 11.395 6.758 1.00 98.44 358 TYR A CA 1
ATOM 2850 C C . TYR A 1 358 ? 9.705 12.200 7.758 1.00 98.44 358 TYR A C 1
ATOM 2852 O O . TYR A 1 358 ? 9.858 11.790 8.909 1.00 98.44 358 TYR A O 1
ATOM 2860 N N . LYS A 1 359 ? 10.191 13.390 7.371 1.00 96.94 359 LYS A N 1
ATOM 2861 C CA . LYS A 1 359 ? 10.918 14.287 8.286 1.00 96.94 359 LYS A CA 1
ATOM 2862 C C . LYS A 1 359 ? 10.045 14.761 9.446 1.00 96.94 359 LYS A C 1
ATOM 2864 O O . LYS A 1 359 ? 10.530 14.748 10.573 1.00 96.94 359 LYS A O 1
ATOM 2869 N N . ILE A 1 360 ? 8.796 15.164 9.208 1.00 97.00 360 ILE A N 1
ATOM 2870 C CA . ILE A 1 360 ? 7.866 15.587 10.273 1.00 97.00 360 ILE A CA 1
ATOM 2871 C C . ILE A 1 360 ? 7.645 14.442 11.271 1.00 97.00 360 ILE A C 1
ATOM 2873 O O . ILE A 1 360 ? 7.892 14.598 12.467 1.00 97.00 360 ILE A O 1
ATOM 2877 N N . LEU A 1 361 ? 7.269 13.272 10.764 1.00 97.81 361 LEU A N 1
ATOM 2878 C CA . LEU A 1 361 ? 6.932 12.081 11.538 1.00 97.81 361 LEU A CA 1
ATOM 2879 C C . LEU A 1 361 ? 8.124 11.569 12.359 1.00 97.81 361 LEU A C 1
ATOM 2881 O O . LEU A 1 361 ? 8.017 11.362 13.570 1.00 97.81 361 LEU A O 1
ATOM 2885 N N . LEU A 1 362 ? 9.301 11.454 11.740 1.00 96.75 362 LEU A N 1
ATOM 2886 C CA . LEU A 1 362 ? 10.530 11.026 12.415 1.00 96.75 362 LEU A CA 1
ATOM 2887 C C . LEU A 1 362 ? 11.122 12.101 13.340 1.00 96.75 362 LEU A C 1
ATOM 2889 O O . LEU A 1 362 ? 11.989 11.788 14.152 1.00 96.75 362 LEU A O 1
ATOM 2893 N N . ASN A 1 363 ? 10.656 13.350 13.294 1.00 94.56 363 ASN A N 1
ATOM 2894 C CA . ASN A 1 363 ? 11.008 14.378 14.281 1.00 94.56 363 ASN A CA 1
ATOM 2895 C C . ASN A 1 363 ? 9.914 14.609 15.337 1.00 94.56 363 ASN A C 1
ATOM 2897 O O . ASN A 1 363 ? 10.092 15.464 16.209 1.00 94.56 363 ASN A O 1
ATOM 2901 N N . SER A 1 364 ? 8.816 13.846 15.316 1.00 93.75 364 SER A N 1
ATOM 2902 C CA . SER A 1 364 ? 7.784 13.945 16.348 1.00 93.75 364 SER A CA 1
ATOM 2903 C C . SER A 1 364 ? 8.333 13.528 17.718 1.00 93.75 364 SER A C 1
ATOM 2905 O O . SER A 1 364 ? 8.911 12.450 17.880 1.00 93.75 364 SER A O 1
ATOM 2907 N N . LYS A 1 365 ? 8.136 14.403 18.711 1.00 93.25 365 LYS A N 1
ATOM 2908 C CA . LYS A 1 365 ? 8.451 14.158 20.130 1.00 93.25 365 LYS A CA 1
ATOM 2909 C C . LYS A 1 365 ? 7.302 13.483 20.877 1.00 93.25 365 LYS A C 1
ATOM 2911 O O . LYS A 1 365 ? 7.535 12.909 21.935 1.00 93.25 365 LYS A O 1
ATOM 2916 N N . THR A 1 366 ? 6.081 13.601 20.360 1.00 93.75 366 THR A N 1
ATOM 2917 C CA . THR A 1 366 ? 4.853 13.065 20.962 1.00 93.75 366 THR A CA 1
ATOM 2918 C C . THR A 1 366 ? 4.630 11.599 20.599 1.00 93.75 366 THR A C 1
ATOM 2920 O O . THR A 1 366 ? 3.996 10.876 21.361 1.00 93.75 366 THR A O 1
ATOM 2923 N N . HIS A 1 367 ? 5.254 11.125 19.513 1.00 93.62 367 HIS A N 1
ATOM 2924 C CA . HIS A 1 367 ? 5.198 9.731 19.061 1.00 93.62 367 HIS A CA 1
ATOM 2925 C C . HIS A 1 367 ? 6.595 9.078 18.958 1.00 93.62 367 HIS A C 1
ATOM 2927 O O . HIS A 1 367 ? 7.015 8.654 17.875 1.00 93.62 367 HIS A O 1
ATOM 2933 N N . PRO A 1 368 ? 7.344 8.964 20.075 1.00 91.50 368 PRO A N 1
ATOM 2934 C CA . PRO A 1 368 ? 8.709 8.428 20.084 1.00 91.50 368 PRO A CA 1
ATOM 2935 C C . PRO A 1 368 ? 8.789 6.908 19.863 1.00 91.50 368 PRO A C 1
ATOM 2937 O O . PRO A 1 368 ? 9.891 6.382 19.726 1.00 91.50 368 PRO A O 1
ATOM 2940 N N . ASP A 1 369 ? 7.651 6.212 19.807 1.00 91.69 369 ASP A N 1
ATOM 2941 C CA . ASP A 1 369 ? 7.566 4.761 19.587 1.00 91.69 369 ASP A CA 1
ATOM 2942 C C . ASP A 1 369 ? 6.987 4.390 18.210 1.00 91.69 369 ASP A C 1
ATOM 2944 O O . ASP A 1 369 ? 6.891 3.208 17.881 1.00 91.69 369 ASP A O 1
ATOM 2948 N N . MET A 1 370 ? 6.602 5.380 17.396 1.00 96.06 370 MET A N 1
ATOM 2949 C CA . MET A 1 370 ? 6.086 5.149 16.045 1.00 96.06 370 MET A CA 1
ATOM 2950 C C . MET A 1 370 ? 7.210 4.696 15.109 1.00 96.06 370 MET A C 1
ATOM 2952 O O . MET A 1 370 ? 8.270 5.322 15.080 1.00 96.06 370 MET A O 1
ATOM 2956 N N . ARG A 1 371 ? 6.967 3.640 14.326 1.00 97.31 371 ARG A N 1
ATOM 2957 C CA . ARG A 1 371 ? 7.963 3.014 13.445 1.00 97.31 371 ARG A CA 1
ATOM 2958 C C . ARG A 1 371 ? 7.535 3.047 11.983 1.00 97.31 371 ARG A C 1
ATOM 2960 O O . ARG A 1 371 ? 6.401 2.712 11.653 1.00 97.31 371 ARG A O 1
ATOM 2967 N N . ILE A 1 372 ? 8.470 3.402 11.116 1.00 98.69 372 ILE A N 1
ATOM 2968 C CA . ILE A 1 372 ? 8.297 3.457 9.670 1.00 98.69 372 ILE A CA 1
ATOM 2969 C C . ILE A 1 372 ? 9.159 2.363 9.045 1.00 98.69 372 ILE A C 1
ATOM 2971 O O . ILE A 1 372 ? 10.380 2.354 9.227 1.00 98.69 372 ILE A O 1
ATOM 2975 N N . LEU A 1 373 ? 8.515 1.464 8.310 1.00 98.88 373 LEU A N 1
ATOM 2976 C CA . LEU A 1 373 ? 9.178 0.499 7.446 1.00 98.88 373 LEU A CA 1
ATOM 2977 C C . LEU A 1 373 ? 8.938 0.892 5.990 1.00 98.88 373 LEU A C 1
ATOM 2979 O O . LEU A 1 373 ? 7.806 1.099 5.567 1.00 98.88 373 LEU A O 1
ATOM 2983 N N . VAL A 1 374 ? 10.009 0.961 5.219 1.00 98.94 374 VAL A N 1
ATOM 2984 C CA . VAL A 1 374 ? 9.929 0.976 3.762 1.00 98.94 374 VAL A CA 1
ATOM 2985 C C . VAL A 1 374 ? 10.546 -0.316 3.273 1.00 98.94 374 VAL A C 1
ATOM 2987 O O . VAL A 1 374 ? 11.614 -0.699 3.753 1.00 98.94 374 VAL A O 1
ATOM 2990 N N . TYR A 1 375 ? 9.893 -0.991 2.340 1.00 98.88 375 TYR A N 1
ATOM 2991 C CA . TYR A 1 375 ? 10.461 -2.171 1.714 1.00 98.88 375 TYR A CA 1
ATOM 2992 C C . TYR A 1 375 ? 10.332 -2.112 0.194 1.00 98.88 375 TYR A C 1
ATOM 2994 O O . TYR A 1 375 ? 9.418 -1.473 -0.311 1.00 98.88 375 TYR A O 1
ATOM 3002 N N . SER A 1 376 ? 11.259 -2.741 -0.527 1.00 98.62 376 SER A N 1
ATOM 3003 C CA . SER A 1 376 ? 11.235 -2.791 -1.995 1.00 98.62 376 SER A CA 1
ATOM 3004 C C . SER A 1 376 ? 11.610 -4.174 -2.513 1.00 98.62 376 SER A C 1
ATOM 3006 O O . SER A 1 376 ? 12.641 -4.724 -2.118 1.00 98.62 376 SER A O 1
ATOM 3008 N N . GLY A 1 377 ? 10.820 -4.712 -3.435 1.00 98.44 377 GLY A N 1
ATOM 3009 C CA . GLY A 1 377 ? 11.255 -5.804 -4.298 1.00 98.44 377 GLY A CA 1
ATOM 3010 C C . GLY A 1 377 ? 12.325 -5.337 -5.289 1.00 98.44 377 GLY A C 1
ATOM 3011 O O . GLY A 1 377 ? 12.156 -4.315 -5.952 1.00 98.44 377 GLY A O 1
ATOM 3012 N N . ASP A 1 378 ? 13.455 -6.045 -5.374 1.00 96.38 378 ASP A N 1
ATOM 3013 C CA . ASP A 1 378 ? 14.585 -5.653 -6.237 1.00 96.38 378 ASP A CA 1
ATOM 3014 C C . ASP A 1 378 ? 14.441 -6.043 -7.721 1.00 96.38 378 ASP A C 1
ATOM 3016 O O . ASP A 1 378 ? 15.354 -5.802 -8.521 1.00 96.38 378 ASP A O 1
ATOM 3020 N N . ASP A 1 379 ? 13.285 -6.591 -8.091 1.00 96.69 379 ASP A N 1
ATOM 3021 C CA . ASP A 1 379 ? 12.893 -6.903 -9.464 1.00 96.69 379 ASP A CA 1
ATOM 3022 C C . ASP A 1 379 ? 11.786 -5.986 -10.021 1.00 96.69 379 ASP A C 1
ATOM 3024 O O . ASP A 1 379 ? 11.409 -6.090 -11.189 1.00 96.69 379 ASP A O 1
ATOM 3028 N N . ASP A 1 380 ? 11.302 -5.043 -9.208 1.00 98.25 380 ASP A N 1
ATOM 3029 C CA . ASP A 1 380 ? 10.392 -3.983 -9.635 1.00 98.25 380 ASP A CA 1
ATOM 3030 C C . ASP A 1 380 ? 11.130 -2.904 -10.435 1.00 98.25 380 ASP A C 1
ATOM 3032 O O . ASP A 1 380 ? 12.150 -2.361 -9.993 1.00 98.25 380 ASP A O 1
ATOM 3036 N N . SER A 1 381 ? 10.582 -2.536 -11.593 1.00 96.75 381 SER A N 1
ATOM 3037 C CA . SER A 1 381 ? 11.032 -1.351 -12.322 1.00 96.75 381 SER A CA 1
ATOM 3038 C C . SER A 1 381 ? 10.179 -0.115 -12.051 1.00 96.75 381 SER A C 1
ATOM 3040 O O . SER A 1 381 ? 10.740 0.972 -11.958 1.00 96.75 381 SER A O 1
ATOM 3042 N N . VAL A 1 382 ? 8.869 -0.254 -11.845 1.00 96.81 382 VAL A N 1
ATOM 3043 C CA . VAL A 1 382 ? 7.917 0.863 -11.752 1.00 96.81 382 VAL A CA 1
ATOM 3044 C C . VAL A 1 382 ? 8.237 1.787 -10.582 1.00 96.81 382 VAL A C 1
ATOM 3046 O O . VAL A 1 382 ? 8.236 3.005 -10.743 1.00 96.81 382 VAL A O 1
ATOM 3049 N N . CYS A 1 383 ? 8.534 1.222 -9.412 1.00 97.06 383 CYS A N 1
ATOM 3050 C CA . CYS A 1 383 ? 9.023 1.947 -8.238 1.00 97.06 383 CYS A CA 1
ATOM 3051 C C . CYS A 1 383 ? 10.347 1.344 -7.772 1.00 97.06 383 CYS A C 1
ATOM 3053 O O . CYS A 1 383 ? 10.519 0.948 -6.616 1.00 97.06 383 CYS A O 1
ATOM 3055 N N . GLY A 1 384 ? 11.285 1.251 -8.719 1.00 95.25 384 GLY A N 1
ATOM 3056 C CA . GLY A 1 384 ? 12.514 0.501 -8.530 1.00 95.25 384 GLY A CA 1
ATOM 3057 C C . GLY A 1 384 ? 13.308 0.915 -7.293 1.00 95.25 384 GLY A C 1
ATOM 3058 O O . GLY A 1 384 ? 13.439 2.096 -6.961 1.00 95.25 384 GLY A O 1
ATOM 3059 N N . THR A 1 385 ? 13.926 -0.078 -6.652 1.00 97.19 385 THR A N 1
ATOM 3060 C CA . THR A 1 385 ? 14.705 0.048 -5.407 1.00 97.19 385 THR A CA 1
ATOM 3061 C C . THR A 1 385 ? 15.753 1.166 -5.445 1.00 97.19 385 THR A C 1
ATOM 3063 O O . THR A 1 385 ? 16.087 1.737 -4.407 1.00 97.19 385 THR A O 1
ATOM 3066 N N . ILE A 1 386 ? 16.282 1.515 -6.624 1.00 96.44 386 ILE A N 1
ATOM 3067 C CA . ILE A 1 386 ? 17.201 2.651 -6.794 1.00 96.44 386 ILE A CA 1
ATOM 3068 C C . ILE A 1 386 ? 16.549 3.998 -6.434 1.00 96.44 386 ILE A C 1
ATOM 3070 O O . ILE A 1 386 ? 17.164 4.821 -5.754 1.00 96.44 386 ILE A O 1
ATOM 3074 N N . GLY A 1 387 ? 15.289 4.197 -6.824 1.00 97.00 387 GLY A N 1
ATOM 3075 C CA . GLY A 1 387 ? 14.485 5.366 -6.487 1.00 97.00 387 GLY A CA 1
ATOM 3076 C C . GLY A 1 387 ? 14.210 5.443 -4.997 1.00 97.00 387 GLY A C 1
ATOM 3077 O O . GLY A 1 387 ? 14.455 6.478 -4.376 1.00 97.00 387 GLY A O 1
ATOM 3078 N N . THR A 1 388 ? 13.777 4.321 -4.416 1.00 98.12 388 THR A N 1
ATOM 3079 C CA . THR A 1 388 ? 13.519 4.222 -2.979 1.00 98.12 388 THR A CA 1
ATOM 3080 C C . THR A 1 388 ? 14.764 4.532 -2.156 1.00 98.12 388 THR A C 1
ATOM 3082 O O . THR A 1 388 ? 14.716 5.353 -1.245 1.00 98.12 388 THR A O 1
ATOM 3085 N N . GLN A 1 389 ? 15.910 3.946 -2.511 1.00 97.19 389 GLN A N 1
ATOM 3086 C CA . GLN A 1 389 ? 17.173 4.246 -1.842 1.00 97.19 389 GLN A CA 1
ATOM 3087 C C . GLN A 1 389 ? 17.497 5.738 -1.900 1.00 97.19 389 GLN A C 1
ATOM 3089 O O . GLN A 1 389 ? 17.792 6.332 -0.864 1.00 97.19 389 GLN A O 1
ATOM 3094 N N . ARG A 1 390 ? 17.410 6.358 -3.082 1.00 96.31 390 ARG A N 1
ATOM 3095 C CA . ARG A 1 390 ? 17.803 7.758 -3.263 1.00 96.31 390 ARG A CA 1
ATOM 3096 C C . ARG A 1 390 ? 17.129 8.685 -2.251 1.00 96.31 390 ARG A C 1
ATOM 3098 O O . ARG A 1 390 ? 17.830 9.343 -1.484 1.00 96.31 390 ARG A O 1
ATOM 3105 N N . TRP A 1 391 ? 15.797 8.694 -2.192 1.00 97.62 391 TRP A N 1
ATOM 3106 C CA . TRP A 1 391 ? 15.096 9.610 -1.290 1.00 97.62 391 TRP A CA 1
ATOM 3107 C C . TRP A 1 391 ? 15.321 9.253 0.186 1.00 97.62 391 TRP A C 1
ATOM 3109 O O . TRP A 1 391 ? 15.445 10.154 1.016 1.00 97.62 391 TRP A O 1
ATOM 3119 N N . ILE A 1 392 ? 15.437 7.960 0.527 1.00 97.94 392 ILE A N 1
ATOM 3120 C CA . ILE A 1 392 ? 15.692 7.496 1.901 1.00 97.94 392 ILE A CA 1
ATOM 3121 C C . ILE A 1 392 ? 17.024 8.034 2.425 1.00 97.94 392 ILE A C 1
ATOM 3123 O O . ILE A 1 392 ? 17.078 8.573 3.535 1.00 97.94 392 ILE A O 1
ATOM 3127 N N . TYR A 1 393 ? 18.094 7.917 1.636 1.00 96.44 393 TYR A N 1
ATOM 3128 C CA . TYR A 1 393 ? 19.414 8.420 2.015 1.00 96.44 393 TYR A CA 1
ATOM 3129 C C . TYR A 1 393 ? 19.454 9.961 2.012 1.00 96.44 393 TYR A C 1
ATOM 3131 O O . TYR A 1 393 ? 20.057 10.559 2.911 1.00 96.44 393 TYR A O 1
ATOM 3139 N N . ASP A 1 394 ? 18.721 10.615 1.104 1.00 96.50 394 ASP A N 1
ATOM 3140 C CA . ASP A 1 394 ? 18.597 12.080 1.030 1.00 96.50 394 ASP A CA 1
ATOM 3141 C C . ASP A 1 394 ? 17.792 12.696 2.200 1.00 96.50 394 ASP A C 1
ATOM 3143 O O . ASP A 1 394 ? 17.849 13.910 2.448 1.00 96.50 394 ASP A O 1
ATOM 3147 N N . LEU A 1 395 ? 17.089 11.885 3.006 1.00 97.12 395 LEU A N 1
ATOM 3148 C CA . LEU A 1 395 ? 16.503 12.357 4.266 1.00 97.12 395 LEU A CA 1
ATOM 3149 C C . LEU A 1 395 ? 17.567 12.845 5.262 1.00 97.12 395 LEU A C 1
ATOM 3151 O O . LEU A 1 395 ? 17.261 13.714 6.086 1.00 97.12 395 LEU A O 1
ATOM 3155 N N . GLY A 1 396 ? 18.796 12.319 5.180 1.00 95.94 396 GLY A N 1
ATOM 3156 C CA . GLY A 1 396 ? 19.941 12.745 5.989 1.00 95.94 396 GLY A CA 1
ATOM 3157 C C . GLY A 1 396 ? 20.016 12.134 7.393 1.00 95.94 396 GLY A C 1
ATOM 3158 O O . GLY A 1 396 ? 20.755 12.641 8.242 1.00 95.94 396 GLY A O 1
ATOM 3159 N N . PHE A 1 397 ? 19.267 11.063 7.675 1.00 96.19 397 PHE A N 1
ATOM 3160 C CA . PHE A 1 397 ? 19.392 10.332 8.939 1.00 96.19 397 PHE A CA 1
ATOM 3161 C C . PHE A 1 397 ? 20.645 9.433 8.927 1.00 96.19 397 PHE A C 1
ATOM 3163 O O . PHE A 1 397 ? 20.846 8.696 7.965 1.00 96.19 397 PHE A O 1
ATOM 3170 N N . PRO A 1 398 ? 21.494 9.442 9.976 1.00 95.94 398 PRO A N 1
ATOM 3171 C CA . PRO A 1 398 ? 22.679 8.580 10.026 1.00 95.94 398 PRO A CA 1
ATOM 3172 C C . PRO A 1 398 ? 22.319 7.092 10.066 1.00 95.94 398 PRO A C 1
ATOM 3174 O O . PRO A 1 398 ? 21.361 6.720 10.737 1.00 95.94 398 PRO A O 1
ATOM 3177 N N . LEU A 1 399 ? 23.122 6.228 9.450 1.00 96.44 399 LEU A N 1
ATOM 3178 C CA . LEU A 1 399 ? 22.957 4.776 9.560 1.00 96.44 399 LEU A CA 1
ATOM 3179 C C . LEU A 1 399 ? 23.354 4.263 10.954 1.00 96.44 399 LEU A C 1
ATOM 3181 O O . LEU A 1 399 ? 24.297 4.758 11.574 1.00 96.44 399 LEU A O 1
ATOM 3185 N N . VAL A 1 400 ? 22.636 3.248 11.434 1.00 95.38 400 VAL A N 1
ATOM 3186 C CA . VAL A 1 400 ? 23.034 2.415 12.588 1.00 95.38 400 VAL A CA 1
ATOM 3187 C C . VAL A 1 400 ? 23.285 0.959 12.200 1.00 95.38 400 VAL A C 1
ATOM 3189 O O . VAL A 1 400 ? 23.984 0.260 12.923 1.00 95.38 400 VAL A O 1
ATOM 3192 N N . GLN A 1 401 ? 22.730 0.525 11.071 1.00 95.81 401 GLN A N 1
ATOM 3193 C CA . GLN A 1 401 ? 22.968 -0.761 10.424 1.00 95.81 401 GLN A CA 1
ATOM 3194 C C . GLN A 1 401 ? 22.923 -0.489 8.921 1.00 95.81 401 GLN A C 1
ATOM 3196 O O . GLN A 1 401 ? 21.975 0.158 8.471 1.00 95.81 401 GLN A O 1
ATOM 3201 N N . ASP A 1 402 ? 23.947 -0.905 8.180 1.00 95.56 402 ASP A N 1
ATOM 3202 C CA . ASP A 1 402 ? 24.123 -0.545 6.771 1.00 95.56 402 ASP A CA 1
ATOM 3203 C C . ASP A 1 402 ? 24.126 -1.789 5.888 1.00 95.56 402 ASP A C 1
ATOM 3205 O O . ASP A 1 402 ? 25.065 -2.582 5.945 1.00 95.56 402 ASP A O 1
ATOM 3209 N N . TRP A 1 403 ? 23.068 -1.936 5.087 1.00 96.25 403 TRP A N 1
ATOM 3210 C CA . TRP A 1 403 ? 22.965 -2.915 4.007 1.00 96.25 403 TRP A CA 1
ATOM 3211 C C . TRP A 1 403 ? 23.369 -4.343 4.407 1.00 96.25 403 TRP A C 1
ATOM 3213 O O . TRP A 1 403 ? 24.118 -5.036 3.712 1.00 96.25 403 TRP A O 1
ATOM 3223 N N . GLU A 1 404 ? 22.886 -4.805 5.557 1.00 97.69 404 GLU A N 1
ATOM 3224 C CA . GLU A 1 404 ? 23.176 -6.156 6.028 1.00 97.69 404 GLU A CA 1
ATOM 3225 C C . GLU A 1 404 ? 22.211 -7.163 5.412 1.00 97.69 404 GLU A C 1
ATOM 3227 O O . GLU A 1 404 ? 21.080 -6.833 5.081 1.00 97.69 404 GLU A O 1
ATOM 3232 N N . THR A 1 405 ? 22.645 -8.409 5.256 1.00 97.94 405 THR A N 1
ATOM 3233 C CA . THR A 1 405 ? 21.780 -9.464 4.714 1.00 97.94 405 THR A CA 1
ATOM 3234 C C . THR A 1 405 ? 20.780 -9.939 5.763 1.00 97.94 405 THR A C 1
ATOM 3236 O O . THR A 1 405 ? 21.137 -10.141 6.925 1.00 97.94 405 THR A O 1
ATOM 3239 N N . TRP A 1 406 ? 19.535 -10.167 5.348 1.00 97.81 406 TRP A N 1
ATOM 3240 C CA . TRP A 1 406 ? 18.553 -10.906 6.140 1.00 97.81 406 TRP A CA 1
ATOM 3241 C C . TRP A 1 406 ? 18.138 -12.182 5.409 1.00 97.81 406 TRP A C 1
ATOM 3243 O O . TRP A 1 406 ? 18.303 -12.307 4.193 1.00 97.81 406 TRP A O 1
ATOM 3253 N N . TYR A 1 407 ? 17.658 -13.158 6.177 1.00 97.88 407 TYR A N 1
ATOM 3254 C CA . TYR A 1 407 ? 17.496 -14.530 5.711 1.00 97.88 407 TYR A CA 1
ATOM 3255 C C . TYR A 1 407 ? 16.125 -15.092 6.067 1.00 97.88 407 TYR A C 1
ATOM 3257 O O . TYR A 1 407 ? 15.597 -14.812 7.146 1.00 97.88 407 TYR A O 1
ATOM 3265 N N . VAL A 1 408 ? 15.630 -15.961 5.190 1.00 96.75 408 VAL A N 1
ATOM 3266 C CA . VAL A 1 408 ? 14.482 -16.847 5.404 1.00 96.75 408 VAL A CA 1
ATOM 3267 C C . VAL A 1 408 ? 14.931 -18.252 5.011 1.00 96.75 408 VAL A C 1
ATOM 3269 O O . VAL A 1 408 ? 15.555 -18.434 3.971 1.00 96.75 408 VAL A O 1
ATOM 3272 N N . ASP A 1 409 ? 14.712 -19.242 5.881 1.00 94.81 409 ASP A N 1
ATOM 3273 C CA . ASP A 1 409 ? 15.171 -20.632 5.686 1.00 94.81 409 ASP A CA 1
ATOM 3274 C C . ASP A 1 409 ? 16.667 -20.782 5.320 1.00 94.81 409 ASP A C 1
ATOM 3276 O O . ASP A 1 409 ? 17.080 -21.703 4.614 1.00 94.81 409 ASP A O 1
ATOM 3280 N N . GLY A 1 410 ? 17.512 -19.861 5.790 1.00 95.44 410 GLY A N 1
ATOM 3281 C CA . GLY A 1 410 ? 18.944 -19.853 5.478 1.00 95.44 410 GLY A CA 1
ATOM 3282 C C . GLY A 1 410 ? 19.299 -19.381 4.061 1.00 95.44 410 GLY A C 1
ATOM 3283 O O . GLY A 1 410 ? 20.475 -19.412 3.707 1.00 95.44 410 GLY A O 1
ATOM 3284 N N . GLN A 1 411 ? 18.327 -18.922 3.268 1.00 96.31 411 GLN A N 1
ATOM 3285 C CA . GLN A 1 411 ? 18.547 -18.228 1.997 1.00 96.31 411 GLN A CA 1
ATOM 3286 C C . GLN A 1 411 ? 18.525 -16.716 2.205 1.00 96.31 411 GLN A C 1
ATOM 3288 O O . GLN A 1 411 ? 17.795 -16.217 3.061 1.00 96.31 411 GLN A O 1
ATOM 3293 N N . THR A 1 412 ? 19.330 -15.986 1.433 1.00 97.88 412 THR A N 1
ATOM 3294 C CA . THR A 1 412 ? 19.306 -14.520 1.446 1.00 97.88 412 THR A CA 1
ATOM 3295 C C . THR A 1 412 ? 17.955 -14.042 0.931 1.00 97.88 412 THR A C 1
ATOM 3297 O O . THR A 1 412 ? 17.647 -14.213 -0.245 1.00 97.88 412 THR A O 1
ATOM 3300 N N . ALA A 1 413 ? 17.173 -13.428 1.812 1.00 98.12 413 ALA A N 1
ATOM 3301 C CA . ALA A 1 413 ? 15.874 -12.859 1.481 1.00 98.12 413 ALA A CA 1
ATOM 3302 C C . ALA A 1 413 ? 15.985 -11.390 1.048 1.00 98.12 413 ALA A C 1
ATOM 3304 O O . ALA A 1 413 ? 15.079 -10.872 0.410 1.00 98.12 413 ALA A O 1
ATOM 3305 N N . GLY A 1 414 ? 17.108 -10.729 1.341 1.00 98.31 414 GLY A N 1
ATOM 3306 C CA . GLY A 1 414 ? 17.433 -9.391 0.854 1.00 98.31 414 GLY A CA 1
ATOM 3307 C C . GLY A 1 414 ? 18.364 -8.654 1.808 1.00 98.31 414 GLY A C 1
ATOM 3308 O O . GLY A 1 414 ? 19.178 -9.277 2.499 1.00 98.31 414 GLY A O 1
ATOM 3309 N N . TYR A 1 415 ? 18.232 -7.329 1.861 1.00 98.44 415 TYR A N 1
ATOM 3310 C CA . TYR A 1 415 ? 19.088 -6.452 2.659 1.00 98.44 415 TYR A CA 1
ATOM 3311 C C . TYR A 1 415 ? 18.288 -5.577 3.626 1.00 98.44 415 TYR A C 1
ATOM 3313 O O . TYR A 1 415 ? 17.115 -5.304 3.393 1.00 98.44 415 TYR A O 1
ATOM 3321 N N . ILE A 1 416 ? 18.914 -5.147 4.719 1.00 98.19 416 ILE A N 1
ATOM 3322 C CA . ILE A 1 416 ? 18.322 -4.291 5.747 1.00 98.19 416 ILE A CA 1
ATOM 3323 C C . ILE A 1 416 ? 19.263 -3.135 6.102 1.00 98.19 416 ILE A C 1
ATOM 3325 O O . ILE A 1 416 ? 20.440 -3.332 6.409 1.00 98.19 416 ILE A O 1
ATOM 3329 N N . SER A 1 417 ? 18.703 -1.927 6.130 1.00 98.19 417 SER A N 1
ATOM 3330 C CA . SER A 1 417 ? 19.356 -0.708 6.608 1.00 98.19 417 SER A CA 1
ATOM 3331 C C . SER A 1 417 ? 18.500 -0.041 7.679 1.00 98.19 417 SER A C 1
ATOM 3333 O O . SER A 1 417 ? 17.300 0.174 7.502 1.00 98.19 417 SER A O 1
ATOM 3335 N N . LYS A 1 418 ? 19.116 0.331 8.803 1.00 97.56 418 LYS A N 1
ATOM 3336 C CA . LYS A 1 418 ? 18.445 1.029 9.908 1.00 97.56 418 LYS A CA 1
ATOM 3337 C C . LYS A 1 418 ? 19.029 2.411 10.094 1.00 97.56 418 LYS A C 1
ATOM 3339 O O . LYS A 1 418 ? 20.247 2.591 10.094 1.00 97.56 418 LYS A O 1
ATOM 3344 N N . PHE A 1 419 ? 18.156 3.373 10.364 1.00 97.06 419 PHE A N 1
ATOM 3345 C CA . PHE A 1 419 ? 18.529 4.776 10.483 1.00 97.06 419 PHE A CA 1
ATOM 3346 C C . PHE A 1 419 ? 18.342 5.287 11.912 1.00 97.06 419 PHE A C 1
ATOM 3348 O O . PHE A 1 419 ? 17.375 4.966 12.610 1.00 97.06 419 PHE A O 1
ATOM 3355 N N . LYS A 1 420 ? 19.280 6.111 12.370 1.00 94.69 420 LYS A N 1
ATOM 3356 C CA . LYS A 1 420 ? 19.225 6.810 13.648 1.00 94.69 420 LYS A CA 1
ATOM 3357 C C . LYS A 1 420 ? 18.223 7.950 13.549 1.00 94.69 420 LYS A C 1
ATOM 3359 O O . LYS A 1 420 ? 18.473 8.961 12.897 1.00 94.69 420 LYS A O 1
ATOM 3364 N N . THR A 1 421 ? 17.120 7.817 14.270 1.00 93.62 421 THR A N 1
ATOM 3365 C CA . THR A 1 421 ? 16.075 8.841 14.333 1.00 93.62 421 THR A CA 1
ATOM 3366 C C . THR A 1 421 ? 16.167 9.625 15.646 1.00 93.62 421 THR A C 1
ATOM 3368 O O . THR A 1 421 ? 16.512 9.031 16.671 1.00 93.62 421 THR A O 1
ATOM 3371 N N . PRO A 1 422 ? 15.835 10.925 15.671 1.00 91.69 422 PRO A N 1
ATOM 3372 C CA . PRO A 1 422 ? 15.755 11.712 16.903 1.00 91.69 422 PRO A CA 1
ATOM 3373 C C . PRO A 1 422 ? 14.730 11.163 17.907 1.00 91.69 422 PRO A C 1
ATOM 3375 O O . PRO A 1 422 ? 13.866 10.371 17.546 1.00 91.69 422 PRO A O 1
ATOM 3378 N N . PHE A 1 423 ? 14.812 11.609 19.165 1.00 88.88 423 PHE A N 1
ATOM 3379 C CA . PHE A 1 423 ? 13.810 11.391 20.229 1.00 88.88 423 PHE A CA 1
ATOM 3380 C C . PHE A 1 423 ? 13.488 9.934 20.611 1.00 88.88 423 PHE A C 1
ATOM 3382 O O . PHE A 1 423 ? 12.622 9.713 21.451 1.00 88.88 423 PHE A O 1
ATOM 3389 N N . SER A 1 424 ? 14.219 8.954 20.074 1.00 82.44 424 SER A N 1
ATOM 3390 C CA . SER A 1 424 ? 14.112 7.544 20.447 1.00 82.44 424 SER A CA 1
ATOM 3391 C C . SER A 1 424 ? 15.494 6.946 20.708 1.00 82.44 424 SER A C 1
ATOM 3393 O O . SER A 1 424 ? 16.478 7.314 20.067 1.00 82.44 424 SER A O 1
ATOM 3395 N N . GLY A 1 425 ? 15.574 6.019 21.665 1.00 81.50 425 GLY A N 1
ATOM 3396 C CA . GLY A 1 425 ? 16.788 5.239 21.934 1.00 81.50 425 GLY A CA 1
ATOM 3397 C C . GLY A 1 425 ? 17.020 4.102 20.932 1.00 81.50 425 GLY A C 1
ATOM 3398 O O . GLY A 1 425 ? 18.051 3.438 20.998 1.00 81.50 425 GLY A O 1
ATOM 3399 N N . LYS A 1 426 ? 16.064 3.862 20.025 1.00 86.44 426 LYS A N 1
ATOM 3400 C CA . LYS A 1 426 ? 16.089 2.810 19.001 1.00 86.44 426 LYS A CA 1
ATOM 3401 C C . LYS A 1 426 ? 15.879 3.417 17.610 1.00 86.44 426 LYS A C 1
ATOM 3403 O O . LYS A 1 426 ? 15.406 4.546 17.480 1.00 86.44 426 LYS A O 1
ATOM 3408 N N . SER A 1 427 ? 16.237 2.668 16.568 1.00 90.94 427 SER A N 1
ATOM 3409 C CA . SER A 1 427 ? 15.892 3.047 15.195 1.00 90.94 427 SER A CA 1
ATOM 3410 C C . SER A 1 427 ? 14.381 2.935 14.994 1.00 90.94 427 SER A C 1
ATOM 3412 O O . SER A 1 427 ? 13.788 1.912 15.329 1.00 90.94 427 SER A O 1
ATOM 3414 N N . ARG A 1 428 ? 13.767 3.999 14.470 1.00 94.88 428 ARG A N 1
ATOM 3415 C CA . ARG A 1 428 ? 12.342 4.034 14.099 1.00 94.88 428 ARG A CA 1
ATOM 3416 C C . ARG A 1 428 ? 12.116 4.008 12.599 1.00 94.88 428 ARG A C 1
ATOM 3418 O O . ARG A 1 428 ? 10.972 4.051 12.168 1.00 94.88 428 ARG A O 1
ATOM 3425 N N . PHE A 1 429 ? 13.191 4.003 11.822 1.00 97.94 429 PHE A N 1
ATOM 3426 C CA . PHE A 1 429 ? 13.122 4.036 10.378 1.00 97.94 429 PHE A CA 1
ATOM 3427 C C . PHE A 1 429 ? 14.010 2.943 9.815 1.00 97.94 429 PHE A C 1
ATOM 3429 O O . PHE A 1 429 ? 15.219 2.916 10.072 1.00 97.94 429 PHE A O 1
ATOM 3436 N N . THR A 1 430 ? 13.385 2.029 9.088 1.00 98.38 430 THR A N 1
ATOM 3437 C CA . THR A 1 430 ? 14.048 0.867 8.519 1.00 98.38 430 THR A CA 1
ATOM 3438 C C . THR A 1 430 ? 13.700 0.748 7.050 1.00 98.38 430 THR A C 1
ATOM 3440 O O . THR A 1 430 ? 12.547 0.924 6.664 1.00 98.38 430 THR A O 1
ATOM 3443 N N . PHE A 1 431 ? 14.720 0.454 6.255 1.00 98.69 431 PHE A N 1
ATOM 3444 C CA . PHE A 1 431 ? 14.591 0.100 4.857 1.00 98.69 431 PHE A CA 1
ATOM 3445 C C . PHE A 1 431 ? 14.976 -1.365 4.677 1.00 98.69 431 PHE A C 1
ATOM 3447 O O . PHE A 1 431 ? 16.015 -1.786 5.189 1.00 98.69 431 PHE A O 1
ATOM 3454 N N . MET A 1 432 ? 14.150 -2.130 3.971 1.00 98.69 432 MET A N 1
ATOM 3455 C CA . MET A 1 432 ? 14.440 -3.517 3.614 1.00 98.69 432 MET A CA 1
ATOM 3456 C C . MET A 1 432 ? 14.288 -3.732 2.113 1.00 98.69 432 MET A C 1
ATOM 3458 O O . MET A 1 432 ? 13.416 -3.151 1.480 1.00 98.69 432 MET A O 1
ATOM 3462 N N . THR A 1 433 ? 15.098 -4.603 1.534 1.00 98.69 433 THR A N 1
ATOM 3463 C CA . THR A 1 433 ? 14.836 -5.132 0.194 1.00 98.69 433 THR A CA 1
ATOM 3464 C C . THR A 1 433 ? 14.392 -6.580 0.284 1.00 98.69 433 THR A C 1
ATOM 3466 O O . THR A 1 433 ? 14.775 -7.286 1.222 1.00 98.69 433 THR A O 1
ATOM 3469 N N . VAL A 1 434 ? 13.595 -7.014 -0.689 1.00 98.69 434 VAL A N 1
ATOM 3470 C CA . VAL A 1 434 ? 13.184 -8.408 -0.856 1.00 98.69 434 VAL A CA 1
ATOM 3471 C C . VAL A 1 434 ? 13.715 -8.904 -2.195 1.00 98.69 434 VAL A C 1
ATOM 3473 O O . VAL A 1 434 ? 13.329 -8.418 -3.257 1.00 98.69 434 VAL A O 1
ATOM 3476 N N . HIS A 1 435 ? 14.663 -9.831 -2.132 1.00 97.88 435 HIS A N 1
ATOM 3477 C CA . HIS A 1 435 ? 15.397 -10.305 -3.292 1.00 97.88 435 HIS A CA 1
ATOM 3478 C C . HIS A 1 435 ? 14.514 -11.157 -4.207 1.00 97.88 435 HIS A C 1
ATOM 3480 O O . HIS A 1 435 ? 13.890 -12.126 -3.772 1.00 97.88 435 HIS A O 1
ATOM 3486 N N . GLY A 1 436 ? 14.490 -10.810 -5.491 1.00 95.81 436 GLY A N 1
ATOM 3487 C CA . GLY A 1 436 ? 13.688 -11.450 -6.524 1.00 95.81 436 GLY A CA 1
ATOM 3488 C C . GLY A 1 436 ? 12.190 -11.186 -6.397 1.00 95.81 436 GLY A C 1
ATOM 3489 O O . GLY A 1 436 ? 11.416 -11.934 -6.988 1.00 95.81 436 GLY A O 1
ATOM 3490 N N . ALA A 1 437 ? 11.762 -10.207 -5.599 1.00 97.81 437 ALA A N 1
ATOM 3491 C CA . ALA A 1 437 ? 10.376 -9.749 -5.580 1.00 97.81 437 ALA A CA 1
ATOM 3492 C C . ALA A 1 437 ? 10.171 -8.599 -6.571 1.00 97.81 437 ALA A C 1
ATOM 3494 O O . ALA A 1 437 ? 11.034 -7.727 -6.685 1.00 97.81 437 ALA A O 1
ATOM 3495 N N . GLY A 1 438 ? 9.019 -8.588 -7.238 1.00 96.94 438 GLY A N 1
ATOM 3496 C CA . GLY A 1 438 ? 8.534 -7.449 -8.012 1.00 96.94 438 GLY A CA 1
ATOM 3497 C C . GLY A 1 438 ? 7.878 -6.366 -7.148 1.00 96.94 438 GLY A C 1
ATOM 3498 O O . GLY A 1 438 ? 8.219 -6.199 -5.977 1.00 96.94 438 GLY A O 1
ATOM 3499 N N . HIS A 1 439 ? 6.946 -5.630 -7.747 1.00 98.12 439 HIS A N 1
ATOM 3500 C CA . HIS A 1 439 ? 6.240 -4.486 -7.178 1.00 98.12 439 HIS A CA 1
ATOM 3501 C C . HIS A 1 439 ? 5.334 -4.911 -6.022 1.00 98.12 439 HIS A C 1
ATOM 3503 O O . HIS A 1 439 ? 5.521 -4.457 -4.894 1.00 98.12 439 HIS A O 1
ATOM 3509 N N . GLU A 1 440 ? 4.454 -5.875 -6.289 1.00 97.44 440 GLU A N 1
ATOM 3510 C CA . GLU A 1 440 ? 3.596 -6.542 -5.312 1.00 97.44 440 GLU A CA 1
ATOM 3511 C C . GLU A 1 440 ? 4.408 -7.617 -4.569 1.00 97.44 440 GLU A C 1
ATOM 3513 O O . GLU A 1 440 ? 4.310 -8.820 -4.830 1.00 97.44 440 GLU A O 1
ATOM 3518 N N . VAL A 1 441 ? 5.314 -7.199 -3.681 1.00 98.62 441 VAL A N 1
ATOM 3519 C CA . VAL A 1 441 ? 6.248 -8.103 -2.976 1.00 98.62 441 VAL A CA 1
ATOM 3520 C C . VAL A 1 441 ? 5.583 -9.381 -2.432 1.00 98.62 441 VAL A C 1
ATOM 3522 O O . VAL A 1 441 ? 6.165 -10.458 -2.620 1.00 98.62 441 VAL A O 1
ATOM 3525 N N . PRO A 1 442 ? 4.392 -9.331 -1.800 1.00 98.12 442 PRO A N 1
ATOM 3526 C CA . PRO A 1 442 ? 3.736 -10.525 -1.272 1.00 98.12 442 PRO A CA 1
ATOM 3527 C C . PRO A 1 442 ? 3.214 -11.482 -2.353 1.00 98.12 442 PRO A C 1
ATOM 3529 O O . PRO A 1 442 ? 3.033 -12.660 -2.063 1.00 98.12 442 PRO A O 1
ATOM 3532 N N . THR A 1 443 ? 3.040 -11.035 -3.596 1.00 95.88 443 THR A N 1
ATOM 3533 C CA . THR A 1 443 ? 2.725 -11.901 -4.745 1.00 95.88 443 THR A CA 1
ATOM 3534 C C . THR A 1 443 ? 3.936 -12.718 -5.171 1.00 95.88 443 THR A C 1
ATOM 3536 O O . THR A 1 443 ? 3.850 -13.932 -5.343 1.00 95.88 443 THR A O 1
ATOM 3539 N N . TYR A 1 444 ? 5.090 -12.066 -5.322 1.00 95.56 444 TYR A N 1
ATOM 3540 C CA . TYR A 1 444 ? 6.283 -12.694 -5.903 1.00 95.56 444 TYR A CA 1
ATOM 3541 C C . TYR A 1 444 ? 7.122 -13.465 -4.878 1.00 95.56 444 TYR A C 1
ATOM 3543 O O . TYR A 1 444 ? 7.769 -14.461 -5.211 1.00 95.56 444 TYR A O 1
ATOM 3551 N N . LYS A 1 445 ? 7.134 -13.003 -3.623 1.00 97.25 445 LYS A N 1
ATOM 3552 C CA . LYS A 1 445 ? 7.875 -13.603 -2.503 1.00 97.25 445 LYS A CA 1
ATOM 3553 C C . LYS A 1 445 ? 6.987 -13.697 -1.256 1.00 97.25 445 LYS A C 1
ATOM 3555 O O . LYS A 1 445 ? 7.279 -13.066 -0.239 1.00 97.25 445 LYS A O 1
ATOM 3560 N N . PRO A 1 446 ? 5.891 -14.480 -1.306 1.00 97.12 446 PRO A N 1
ATOM 3561 C CA . PRO A 1 446 ? 4.870 -14.500 -0.256 1.00 97.12 446 PRO A CA 1
ATOM 3562 C C . PRO A 1 446 ? 5.420 -14.900 1.118 1.00 97.12 446 PRO A C 1
ATOM 3564 O O . PRO A 1 446 ? 5.042 -14.333 2.144 1.00 97.12 446 PRO A O 1
ATOM 3567 N N . LYS A 1 447 ? 6.358 -15.853 1.150 1.00 97.38 447 LYS A N 1
ATOM 3568 C CA . LYS A 1 447 ? 6.972 -16.318 2.394 1.00 97.38 447 LYS A CA 1
ATOM 3569 C C . LYS A 1 447 ? 7.844 -15.238 3.034 1.00 97.38 447 LYS A C 1
ATOM 3571 O O . LYS A 1 447 ? 7.722 -14.976 4.228 1.00 97.38 447 LYS A O 1
ATOM 3576 N N . GLU A 1 448 ? 8.720 -14.627 2.245 1.00 98.44 448 GLU A N 1
ATOM 3577 C CA . GLU A 1 448 ? 9.605 -13.550 2.677 1.00 98.44 448 GLU A CA 1
ATOM 3578 C C . GLU A 1 448 ? 8.805 -12.312 3.092 1.00 98.44 448 GLU A C 1
ATOM 3580 O O . GLU A 1 448 ? 9.138 -11.678 4.091 1.00 98.44 448 GLU A O 1
ATOM 3585 N N . ALA A 1 449 ? 7.718 -12.005 2.380 1.00 98.62 449 ALA A N 1
ATOM 3586 C CA . ALA A 1 449 ? 6.809 -10.920 2.723 1.00 98.62 449 ALA A CA 1
ATOM 3587 C C . ALA A 1 449 ? 6.133 -11.133 4.084 1.00 98.62 449 ALA A C 1
ATOM 3589 O O . ALA A 1 449 ? 6.092 -10.206 4.892 1.00 98.62 449 ALA A O 1
ATOM 3590 N N . LEU A 1 450 ? 5.635 -12.345 4.367 1.00 98.69 450 LEU A N 1
ATOM 3591 C CA . LEU A 1 450 ? 5.039 -12.663 5.668 1.00 98.69 450 LEU A CA 1
ATOM 3592 C C . LEU A 1 450 ? 6.070 -12.581 6.806 1.00 98.69 450 LEU A C 1
ATOM 3594 O O . LEU A 1 450 ? 5.775 -11.996 7.846 1.00 98.69 450 LEU A O 1
ATOM 3598 N N . ASP A 1 451 ? 7.279 -13.117 6.613 1.00 98.44 451 ASP A N 1
ATOM 3599 C CA . ASP A 1 451 ? 8.355 -13.047 7.615 1.00 98.44 451 ASP A CA 1
ATOM 3600 C C . ASP A 1 451 ? 8.785 -11.591 7.895 1.00 98.44 451 ASP A C 1
ATOM 3602 O O . ASP A 1 451 ? 8.920 -11.184 9.053 1.00 98.44 451 ASP A O 1
ATOM 3606 N N . LEU A 1 452 ? 8.916 -10.767 6.849 1.00 98.56 452 LEU A N 1
ATOM 3607 C CA . LEU A 1 452 ? 9.179 -9.331 6.964 1.00 98.56 452 LEU A CA 1
ATOM 3608 C C . LEU A 1 452 ? 8.061 -8.612 7.733 1.00 98.56 452 LEU A C 1
ATOM 3610 O O . LEU A 1 452 ? 8.341 -7.830 8.649 1.00 98.56 452 LEU A O 1
ATOM 3614 N N . PHE A 1 453 ? 6.800 -8.897 7.405 1.00 98.81 453 PHE A N 1
ATOM 3615 C CA . PHE A 1 453 ? 5.639 -8.313 8.070 1.00 98.81 453 PHE A CA 1
ATOM 3616 C C . PHE A 1 453 ? 5.558 -8.710 9.551 1.00 98.81 453 PHE A C 1
ATOM 3618 O O . PHE A 1 453 ? 5.376 -7.853 10.420 1.00 98.81 453 PHE A O 1
ATOM 3625 N N . GLU A 1 454 ? 5.778 -9.985 9.876 1.00 98.31 454 GLU A N 1
ATOM 3626 C CA . GLU A 1 454 ? 5.792 -10.474 11.256 1.00 98.31 454 GLU A CA 1
ATOM 3627 C C . GLU A 1 454 ? 6.903 -9.808 12.078 1.00 98.31 454 GLU A C 1
ATOM 3629 O O . GLU A 1 454 ? 6.656 -9.322 13.191 1.00 98.31 454 GLU A O 1
ATOM 3634 N N . LYS A 1 455 ? 8.118 -9.705 11.524 1.00 97.62 455 LYS A N 1
ATOM 3635 C CA . LYS A 1 455 ? 9.231 -9.000 12.175 1.00 97.62 455 LYS A CA 1
ATOM 3636 C C . LYS A 1 455 ? 8.901 -7.524 12.396 1.00 97.62 455 LYS A C 1
ATOM 3638 O O . LYS A 1 455 ? 9.241 -6.961 13.446 1.00 97.62 455 LYS A O 1
ATOM 3643 N N . TYR A 1 456 ? 8.229 -6.880 11.437 1.00 98.38 456 TYR A N 1
ATOM 3644 C CA . TYR A 1 456 ? 7.791 -5.493 11.577 1.00 98.38 456 TYR A CA 1
ATOM 3645 C C . TYR A 1 456 ? 6.821 -5.343 12.744 1.00 98.38 456 TYR A C 1
ATOM 3647 O O . TYR A 1 456 ? 7.080 -4.550 13.654 1.00 98.38 456 TYR A O 1
ATOM 3655 N N . LEU A 1 457 ? 5.745 -6.125 12.783 1.00 98.19 457 LEU A N 1
ATOM 3656 C CA . LEU A 1 457 ? 4.737 -6.024 13.837 1.00 98.19 457 LEU A CA 1
ATOM 3657 C C . LEU A 1 457 ? 5.312 -6.345 15.224 1.00 98.19 457 LEU A C 1
ATOM 3659 O O . LEU A 1 457 ? 5.080 -5.594 16.173 1.00 98.19 457 LEU A O 1
ATOM 3663 N N . SER A 1 458 ? 6.133 -7.392 15.329 1.00 95.75 458 SER A N 1
ATOM 3664 C CA . SER A 1 458 ? 6.751 -7.842 16.588 1.00 95.75 458 SER A CA 1
ATOM 3665 C C . SER A 1 458 ? 7.960 -7.009 17.038 1.00 95.75 458 SER A C 1
ATOM 3667 O O . SER A 1 458 ? 8.459 -7.191 18.151 1.00 95.75 458 SER A O 1
ATOM 3669 N N . ASN A 1 459 ? 8.400 -6.046 16.219 1.00 92.50 459 ASN A N 1
ATOM 3670 C CA . ASN A 1 459 ? 9.564 -5.198 16.479 1.00 92.50 459 ASN A CA 1
ATOM 3671 C C . ASN A 1 459 ? 10.870 -5.998 16.641 1.00 92.50 459 ASN A C 1
ATOM 3673 O O . ASN A 1 459 ? 11.685 -5.708 17.522 1.00 92.50 459 ASN A O 1
ATOM 3677 N N . THR A 1 460 ? 11.061 -6.996 15.779 1.00 91.38 460 THR A N 1
ATOM 3678 C CA . THR A 1 460 ? 12.276 -7.823 15.707 1.00 91.38 460 THR A CA 1
ATOM 3679 C C . THR A 1 460 ? 13.079 -7.603 14.426 1.00 91.38 460 THR A C 1
ATOM 3681 O O . THR A 1 460 ? 14.016 -8.358 14.170 1.00 91.38 460 THR A O 1
ATOM 3684 N N . ILE A 1 461 ? 12.715 -6.591 13.628 1.00 84.81 461 ILE A N 1
ATOM 3685 C CA . ILE A 1 461 ? 13.516 -6.108 12.496 1.00 84.81 461 ILE A CA 1
ATOM 3686 C C . ILE A 1 461 ? 14.848 -5.554 12.980 1.00 84.81 461 ILE A C 1
ATOM 3688 O O . ILE A 1 461 ? 14.897 -4.748 13.946 1.00 84.81 461 ILE A O 1
#